Protein 2RFM (pdb70)

Sequence (367 aa):
IVEKIKDEEKSINQNLDFLRNYRDSSYNRTPLMVACMMLGMENNAIDKLVENFDDKLEDKDIEGSSTALIIWAVKNNRLGIIAEKKLLLSSSKGSNVNTKDFSGKTPLMMWSSIIFGYSEMSYFLLEHGANNNVNDRNLEEGETPLIVASKYGRSSEIVKKLLELGADISSARDLTGLLTAEASARIFGRQEEVIKIFTEVRRAEIVEKIKDEKSINQNLDFLRNNYRDSSYNRTPLMVACMLGMENAIDKLVENFDKLEDKDIEGSTALIWAVKNNRLGIAEEKLLSKGSNVNTKDFSGKTPLMWSSIIFGYSSEMSYFLLEHGANVNDRNLEGETPLIVASKYGRSEIVKKKLLELGADISARDLTGLLTAEASARIFGRQEVIKIFTEVRRA

Foldseek 3Di:
DCQCQLAPVSVVVCVVVQQCDQDPQRDHPLLVCLLVLVLRRNVVSCVRRNCQCPATNQQDGSLLSNLLNVNQSNNVVSLVSPRDQCGATPQQDGSLLSCLQVVVVVSNVVSVVSPHDQAGAGPQQDGSLLSNLLSLVLVSNLVSVVVPYDQCGAGNVRDGSLVNNVVNVNPSNVVSVVVVVVD/DCCQQQLAPVSVVVQVVCQQPDQDPQGDHPLLVCLLVLVLRRNVVSCVRRNCQCPATNQQDGSLLSNLLNLNVSNNVVSVVVPRDQAGATPQQDGSLLSCLQVVVVVSNVVSVVSPHDQEGQGNQQDGSLLSNLLSLVQVSNLVSVVVPYDQCGAGNVRDGSLVNSVVNVNVSNVVSVVVVVVD

Structure (mmCIF, N/CA/C/O backbone):
data_2RFM
#
_entry.id   2RFM
#
_cell.length_a   101.002
_cell.length_b   101.002
_cell.length_c   174.483
_cell.angle_alpha   90.000
_cell.angle_beta   90.000
_cell.angle_gamma   120.000
#
_symmetry.space_group_name_H-M   'P 64 2 2'
#
loop_
_entity.id
_entity.type
_entity.pdbx_description
1 polymer 'Putative ankyrin repeat protein TV1425'
2 non-polymer 'SULFATE ION'
3 non-polymer TRIS-HYDROXYMETHYL-METHYL-AMMONIUM
4 non-polymer 1,3-BUTANEDIOL
5 non-polymer GLYCEROL
6 non-polymer 'CHLORIDE ION'
7 water water
#
loop_
_atom_site.group_PDB
_atom_site.id
_atom_site.type_symbol
_atom_site.label_atom_id
_atom_site.label_alt_id
_atom_site.label_comp_id
_atom_site.label_asym_id
_atom_site.label_entity_id
_atom_site.label_seq_id
_atom_site.pdbx_PDB_ins_code
_atom_site.Cartn_x
_atom_site.Cartn_y
_atom_site.Cartn_z
_atom_site.occupancy
_atom_site.B_iso_or_equiv
_atom_site.auth_seq_id
_atom_site.auth_comp_id
_atom_site.auth_asym_id
_atom_site.auth_atom_id
_atom_site.pdbx_PDB_model_num
ATOM 1 N N . ILE A 1 10 ? 44.961 66.598 14.589 1.00 44.42 7 ILE A N 1
ATOM 2 C CA . ILE A 1 10 ? 43.695 65.847 14.774 1.00 43.05 7 ILE A CA 1
ATOM 3 C C . ILE A 1 10 ? 43.366 65.699 16.266 1.00 41.66 7 ILE A C 1
ATOM 4 O O . ILE A 1 10 ? 42.246 65.973 16.677 1.00 41.60 7 ILE A O 1
ATOM 9 N N . VAL A 1 11 ? 44.328 65.277 17.081 1.00 41.18 8 VAL A N 1
ATOM 10 C CA . VAL A 1 11 ? 44.034 65.004 18.495 1.00 41.78 8 VAL A CA 1
ATOM 11 C C . VAL A 1 11 ? 43.399 66.201 19.189 1.00 43.23 8 VAL A C 1
ATOM 12 O O . VAL A 1 11 ? 42.410 66.061 19.914 1.00 42.94 8 VAL A O 1
ATOM 16 N N . GLU A 1 12 ? 43.953 67.390 18.965 1.00 43.51 9 GLU A N 1
ATOM 17 C CA . GLU A 1 12 ? 43.408 68.577 19.622 1.00 45.07 9 GLU A CA 1
ATOM 18 C C . GLU A 1 12 ? 41.988 68.874 19.137 1.00 45.00 9 GLU A C 1
ATOM 19 O O . GLU A 1 12 ? 41.174 69.423 19.877 1.00 46.31 9 GLU A O 1
ATOM 25 N N . LYS A 1 13 ? 41.680 68.487 17.903 1.00 43.35 10 LYS A N 1
ATOM 26 C CA . LYS A 1 13 ? 40.362 68.759 17.354 1.00 42.67 10 LYS A CA 1
ATOM 27 C C . LYS A 1 13 ? 39.293 67.795 17.871 1.00 41.79 10 LYS A C 1
ATOM 28 O O . LYS A 1 13 ? 38.109 68.121 17.868 1.00 42.63 10 LYS A O 1
ATOM 34 N N . ILE A 1 14 ? 39.700 66.608 18.312 1.00 41.11 11 ILE A N 1
ATOM 35 C CA . ILE A 1 14 ? 38.729 65.616 18.751 1.00 41.26 11 ILE A CA 1
ATOM 36 C C . ILE A 1 14 ? 38.849 65.333 20.246 1.00 43.98 11 ILE A C 1
ATOM 37 O O . ILE A 1 14 ? 38.382 64.303 20.728 1.00 45.18 11 ILE A O 1
ATOM 42 N N . LYS A 1 15 ? 39.471 66.261 20.968 1.00 46.93 12 LYS A N 1
ATOM 43 C CA . LYS A 1 15 ? 39.753 66.105 22.400 1.00 49.53 12 LYS A CA 1
ATOM 44 C C . LYS A 1 15 ? 38.516 66.159 23.290 1.00 51.02 12 LYS A C 1
ATOM 45 O O . LYS A 1 15 ? 38.576 65.748 24.447 1.00 52.87 12 LYS A O 1
ATOM 51 N N . ASP A 1 16 ? 37.409 66.677 22.767 1.00 51.87 13 ASP A N 1
ATOM 52 C CA . ASP A 1 16 ? 36.152 66.737 23.515 1.00 52.09 13 ASP A CA 1
ATOM 53 C C . ASP A 1 16 ? 35.017 67.237 22.631 1.00 51.31 13 ASP A C 1
ATOM 54 O O . ASP A 1 16 ? 35.256 67.717 21.518 1.00 50.79 13 ASP A O 1
ATOM 59 N N A GLU A 1 17 ? 33.785 67.122 23.128 0.50 50.77 14 GLU A N 1
ATOM 60 N N B GLU A 1 17 ? 33.790 67.131 23.134 0.50 50.74 14 GLU A N 1
ATOM 61 C CA A GLU A 1 17 ? 32.605 67.560 22.380 0.50 50.13 14 GLU A CA 1
ATOM 62 C CA B GLU A 1 17 ? 32.608 67.547 22.384 0.50 50.03 14 GLU A CA 1
ATOM 63 C C A GLU A 1 17 ? 32.761 68.996 21.901 0.50 50.85 14 GLU A C 1
ATOM 64 C C B GLU A 1 17 ? 32.701 69.002 21.927 0.50 50.84 14 GLU A C 1
ATOM 65 O O A GLU A 1 17 ? 32.455 69.315 20.750 0.50 50.89 14 GLU A O 1
ATOM 66 O O B GLU A 1 17 ? 32.301 69.336 20.810 0.50 50.94 14 GLU A O 1
ATOM 77 N N . LYS A 1 18 ? 33.234 69.862 22.793 1.00 51.35 15 LYS A N 1
ATOM 78 C CA . LYS A 1 18 ? 33.448 71.259 22.455 1.00 51.54 15 LYS A CA 1
ATOM 79 C C . LYS A 1 18 ? 34.399 71.419 21.273 1.00 50.13 15 LYS A C 1
ATOM 80 O O . LYS A 1 18 ? 34.075 72.110 20.303 1.00 50.80 15 LYS A O 1
ATOM 86 N N . SER A 1 19 ? 35.566 70.779 21.352 1.00 48.73 16 SER A N 1
ATOM 87 C CA . SER A 1 19 ? 36.542 70.828 20.255 1.00 47.01 16 SER A CA 1
ATOM 88 C C . SER A 1 19 ? 35.945 70.283 18.968 1.00 44.56 16 SER A C 1
ATOM 89 O O . SER A 1 19 ? 36.105 70.874 17.903 1.00 44.03 16 SER A O 1
ATOM 92 N N . ILE A 1 20 ? 35.255 69.150 19.074 1.00 42.24 17 ILE A N 1
ATOM 93 C CA . ILE A 1 20 ? 34.595 68.568 17.910 1.00 40.55 17 ILE A CA 1
ATOM 94 C C . ILE A 1 20 ? 33.666 69.582 17.232 1.00 41.73 17 ILE A C 1
ATOM 95 O O . ILE A 1 20 ? 33.756 69.802 16.024 1.00 41.10 17 ILE A O 1
ATOM 100 N N . ASN A 1 21 ? 32.785 70.213 18.005 1.00 43.51 18 ASN A N 1
ATOM 101 C CA . ASN A 1 21 ? 31.844 71.172 17.430 1.00 46.79 18 ASN A CA 1
ATOM 102 C C . ASN A 1 21 ? 32.465 72.398 16.756 1.00 48.51 18 ASN A C 1
ATOM 103 O O . ASN A 1 21 ? 31.850 72.992 15.872 1.00 49.79 18 ASN A O 1
ATOM 108 N N . GLN A 1 22 ? 33.672 72.788 17.150 1.00 49.17 19 GLN A N 1
ATOM 109 C CA . GLN A 1 22 ? 34.294 73.932 16.489 1.00 50.78 19 GLN A CA 1
ATOM 110 C C . GLN A 1 22 ? 35.128 73.546 15.281 1.00 49.59 19 GLN A C 1
ATOM 111 O O . GLN A 1 22 ? 35.666 74.400 14.592 1.00 49.74 19 GLN A O 1
ATOM 117 N N . ASN A 1 23 ? 35.214 72.251 15.009 1.00 47.43 20 ASN A N 1
ATOM 118 C CA . ASN A 1 23 ? 36.023 71.786 13.894 1.00 45.82 20 ASN A CA 1
ATOM 119 C C . ASN A 1 23 ? 35.226 70.892 12.963 1.00 44.63 20 ASN A C 1
ATOM 120 O O . ASN A 1 23 ? 35.792 70.020 12.292 1.00 42.23 20 ASN A O 1
ATOM 125 N N . LEU A 1 24 ? 33.916 71.100 12.922 1.00 44.44 21 LEU A N 1
ATOM 126 C CA . LEU A 1 24 ? 33.026 70.201 12.185 1.00 43.85 21 LEU A CA 1
ATOM 127 C C . LEU A 1 24 ? 33.396 70.060 10.711 1.00 43.55 21 LEU A C 1
ATOM 128 O O . LEU A 1 24 ? 33.516 68.942 10.195 1.00 42.46 21 LEU A O 1
ATOM 133 N N . ASP A 1 25 ? 33.573 71.188 10.025 1.00 43.77 22 ASP A N 1
ATOM 134 C CA . ASP A 1 25 ? 33.869 71.143 8.604 1.00 44.68 22 ASP A CA 1
ATOM 135 C C . ASP A 1 25 ? 35.157 70.366 8.329 1.00 43.69 22 ASP A C 1
ATOM 136 O O . ASP A 1 25 ? 35.204 69.507 7.435 1.00 43.30 22 ASP A O 1
ATOM 141 N N . PHE A 1 26 ? 36.189 70.655 9.117 1.00 42.90 23 PHE A N 1
ATOM 142 C CA . PHE A 1 26 ? 37.492 70.020 8.945 1.00 41.05 23 PHE A CA 1
ATOM 143 C C . PHE A 1 26 ? 37.372 68.508 9.142 1.00 38.19 23 PHE A C 1
ATOM 144 O O . PHE A 1 26 ? 37.877 67.718 8.338 1.00 36.82 23 PHE A O 1
ATOM 152 N N . LEU A 1 27 ? 36.687 68.122 10.214 1.00 36.76 24 LEU A N 1
ATOM 153 C CA . LEU A 1 27 ? 36.567 66.711 10.580 1.00 34.74 24 LEU A CA 1
ATOM 154 C C . LEU A 1 27 ? 35.662 65.92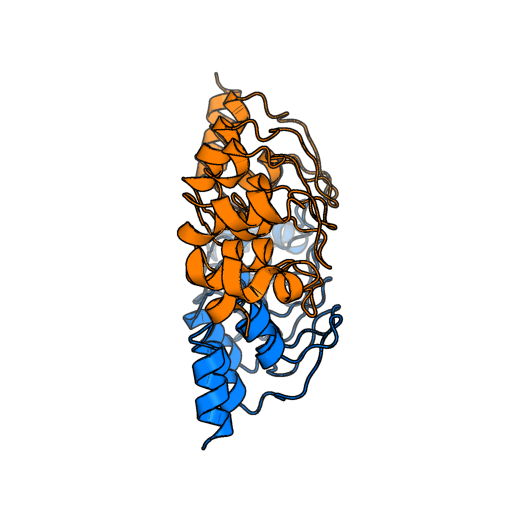1 9.638 1.00 35.06 24 LEU A C 1
ATOM 155 O O . LEU A 1 27 ? 35.836 64.714 9.474 1.00 33.98 24 LEU A O 1
ATOM 160 N N . ARG A 1 28 ? 34.719 66.609 8.994 1.00 36.19 25 ARG A N 1
ATOM 161 C CA . ARG A 1 28 ? 33.719 65.938 8.182 1.00 38.05 25 ARG A CA 1
ATOM 162 C C . ARG A 1 28 ? 34.318 65.152 7.015 1.00 36.81 25 ARG A C 1
ATOM 163 O O . ARG A 1 28 ? 33.818 64.095 6.666 1.00 38.02 25 ARG A O 1
ATOM 171 N N . ASN A 1 29 ? 35.373 65.674 6.411 1.00 36.34 26 ASN A N 1
ATOM 172 C CA . ASN A 1 29 ? 36.011 64.977 5.289 1.00 37.98 26 ASN A CA 1
ATOM 173 C C . ASN A 1 29 ? 37.493 64.693 5.519 1.00 36.31 26 ASN A C 1
ATOM 174 O O . ASN A 1 29 ? 38.238 64.502 4.547 1.00 36.27 26 ASN A O 1
ATOM 179 N N . TYR A 1 30 ? 37.926 64.681 6.781 1.00 33.18 27 TYR A N 1
ATOM 180 C CA . TYR A 1 30 ? 39.341 64.447 7.084 1.00 32.20 27 TYR A CA 1
ATOM 181 C C . TYR A 1 30 ? 39.715 63.022 6.721 1.00 29.48 27 TYR A C 1
ATOM 182 O O . TYR A 1 30 ? 39.026 62.096 7.107 1.00 27.82 27 TYR A O 1
ATOM 191 N N . ARG A 1 31 ? 40.816 62.842 5.999 1.00 29.31 28 ARG A N 1
ATOM 192 C CA . ARG A 1 31 ? 41.398 61.506 5.820 1.00 26.88 28 ARG A CA 1
ATOM 193 C C . ARG A 1 31 ? 42.911 61.642 5.939 1.00 28.07 28 ARG A C 1
ATOM 194 O O . ARG A 1 31 ? 43.498 62.598 5.417 1.00 28.92 28 ARG A O 1
ATOM 202 N N . ASP A 1 32 ? 43.548 60.705 6.626 1.00 25.45 29 ASP A N 1
ATOM 203 C CA . ASP A 1 32 ? 45.010 60.756 6.752 1.00 24.64 29 ASP A CA 1
ATOM 204 C C . ASP A 1 32 ? 45.658 59.853 5.689 1.00 23.92 29 ASP A C 1
ATOM 205 O O . ASP A 1 32 ? 44.976 59.418 4.745 1.00 23.12 29 ASP A O 1
ATOM 210 N N A SER A 1 33 ? 46.957 59.596 5.811 0.50 23.21 30 SER A N 1
ATOM 211 N N B SER A 1 33 ? 46.954 59.578 5.850 0.50 23.62 30 SER A N 1
ATOM 212 C CA A SER A 1 33 ? 47.658 58.794 4.797 0.50 23.15 30 SER A CA 1
ATOM 213 C CA B SER A 1 33 ? 47.729 58.782 4.877 0.50 23.93 30 SER A CA 1
ATOM 214 C C A SER A 1 33 ? 47.119 57.373 4.691 0.50 21.89 30 SER A C 1
ATOM 215 C C B SER A 1 33 ? 47.380 57.295 4.855 0.50 21.96 30 SER A C 1
ATOM 216 O O A SER A 1 33 ? 47.237 56.739 3.629 0.50 23.22 30 SER A O 1
ATOM 217 O O B SER A 1 33 ? 47.905 56.541 4.027 0.50 22.42 30 SER A O 1
ATOM 222 N N . TYR A 1 34 ? 46.516 56.877 5.777 1.00 20.00 31 TYR A N 1
ATOM 223 C CA . TYR A 1 34 ? 45.927 55.535 5.756 1.00 18.29 31 TYR A CA 1
ATOM 224 C C . TYR A 1 34 ? 44.451 55.576 5.310 1.00 18.00 31 TYR A C 1
ATOM 225 O O . TYR A 1 34 ? 43.747 54.552 5.408 1.00 17.43 31 TYR A O 1
ATOM 234 N N . ASN A 1 35 ? 44.000 56.736 4.819 1.00 18.85 32 ASN A N 1
ATOM 235 C CA . ASN A 1 35 ? 42.597 56.944 4.429 1.00 21.26 32 ASN A CA 1
ATOM 236 C C . ASN A 1 35 ? 41.701 56.736 5.646 1.00 20.12 32 ASN A C 1
ATOM 237 O O . ASN A 1 35 ? 40.587 56.222 5.498 1.00 20.23 32 ASN A O 1
ATOM 242 N N . ARG A 1 36 ? 42.207 57.087 6.842 1.00 18.69 33 ARG A N 1
ATOM 243 C CA . ARG A 1 36 ? 41.387 56.922 8.057 1.00 18.28 33 ARG A CA 1
ATOM 244 C C . ARG A 1 36 ? 40.543 58.143 8.317 1.00 19.26 33 ARG A C 1
ATOM 245 O O . ARG A 1 36 ? 40.994 59.273 8.119 1.00 21.99 33 ARG A O 1
ATOM 253 N N . THR A 1 37 ? 39.335 57.911 8.842 1.00 17.77 34 THR A N 1
ATOM 254 C CA . 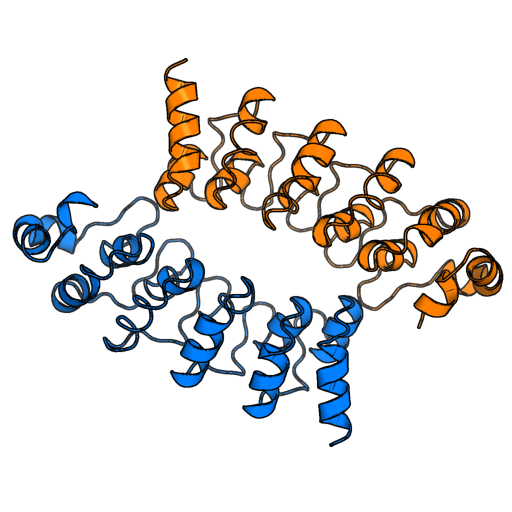THR A 1 37 ? 38.482 58.971 9.359 1.00 18.69 34 THR A CA 1
ATOM 255 C C . THR A 1 37 ? 38.915 59.383 10.791 1.00 19.17 34 THR A C 1
ATOM 256 O O . THR A 1 37 ? 39.623 58.604 11.504 1.00 18.87 34 THR A O 1
ATOM 260 N N . PRO A 1 38 ? 38.466 60.567 11.248 1.00 21.28 35 PRO A N 1
ATOM 261 C CA . PRO A 1 38 ? 38.634 60.931 12.660 1.00 20.28 35 PRO A CA 1
ATOM 262 C C . PRO A 1 38 ? 38.174 59.833 13.612 1.00 19.71 35 PRO A C 1
ATOM 263 O O . PRO A 1 38 ? 38.819 59.571 14.616 1.00 19.44 35 PRO A O 1
ATOM 267 N N . LEU A 1 39 ? 37.058 59.184 13.303 1.00 19.35 36 LEU A N 1
ATOM 268 C CA . LEU A 1 39 ? 36.581 58.112 14.160 1.00 17.88 36 LEU A CA 1
ATOM 269 C C . LEU A 1 39 ? 37.648 57.000 14.338 1.00 17.39 36 LEU A C 1
ATOM 270 O O . LEU A 1 39 ? 37.955 56.564 15.473 1.00 18.76 36 LEU A O 1
ATOM 275 N N . MET A 1 40 ? 38.250 56.570 13.233 1.00 16.48 37 MET A N 1
ATOM 276 C CA . MET A 1 40 ? 39.278 55.521 13.333 1.00 17.51 37 MET A CA 1
ATOM 277 C C . MET A 1 40 ? 40.452 55.953 14.180 1.00 17.83 37 MET A C 1
ATOM 278 O O . MET A 1 40 ? 40.993 55.172 14.939 1.00 19.05 37 MET A O 1
ATOM 283 N N . VAL A 1 41 ? 40.858 57.210 14.015 1.00 18.73 38 VAL A N 1
ATOM 284 C CA . VAL A 1 41 ? 42.000 57.731 14.808 1.00 20.05 38 VAL A CA 1
ATOM 285 C C . VAL A 1 41 ? 41.673 57.741 16.306 1.00 20.97 38 VAL A C 1
ATOM 286 O O . VAL A 1 41 ? 42.471 57.289 17.128 1.00 21.47 38 VAL A O 1
ATOM 290 N N . ALA A 1 42 ? 40.471 58.189 16.647 1.00 20.66 39 ALA A N 1
ATOM 291 C CA . ALA A 1 42 ? 40.021 58.211 18.042 1.00 19.84 39 ALA A CA 1
ATOM 292 C C . ALA A 1 42 ? 40.020 56.776 18.594 1.00 20.44 39 ALA A C 1
ATOM 293 O O . ALA A 1 42 ? 40.369 56.534 19.747 1.00 21.23 39 ALA A O 1
ATOM 295 N N . CYS A 1 43 ? 39.607 55.822 17.750 1.00 20.41 40 CYS A N 1
ATOM 296 C CA . CYS A 1 43 ? 39.548 54.428 18.195 1.00 22.99 40 CYS A CA 1
ATOM 297 C C . CYS A 1 43 ? 40.954 53.902 18.464 1.00 23.64 40 CYS A C 1
ATOM 298 O O . CYS A 1 43 ? 41.165 53.218 19.473 1.00 26.61 40 CYS A O 1
ATOM 301 N N A MET A 1 44 ? 41.890 54.161 17.571 0.70 23.74 41 MET A N 1
ATOM 302 N N B MET A 1 44 ? 41.917 54.233 17.579 0.30 22.50 41 MET A N 1
ATOM 303 C CA A MET A 1 44 ? 43.214 53.717 17.848 0.70 26.19 41 MET A CA 1
ATOM 304 C CA B MET A 1 44 ? 43.370 53.883 17.692 0.30 23.17 41 MET A CA 1
ATOM 305 C C A MET A 1 44 ? 43.710 54.283 19.174 0.70 28.17 41 MET A C 1
ATOM 306 C C B MET A 1 44 ? 44.057 54.481 18.915 0.30 25.21 41 MET A C 1
ATOM 307 O O A MET A 1 44 ? 44.279 53.526 19.990 0.70 28.74 41 MET A O 1
ATOM 308 O O B MET A 1 44 ? 45.061 53.970 19.433 0.30 24.57 41 MET A O 1
ATOM 317 N N . LEU A 1 45 ? 43.521 55.601 19.354 1.00 26.79 42 LEU A N 1
ATOM 318 C CA . LEU A 1 45 ? 44.100 56.324 20.489 1.00 28.17 42 LEU A CA 1
ATOM 319 C C . LEU A 1 45 ? 43.398 56.026 21.792 1.00 29.21 42 LEU A C 1
ATOM 320 O O . LEU A 1 45 ? 43.910 56.390 22.872 1.00 32.42 42 LEU A O 1
ATOM 325 N N . GLY A 1 46 ? 42.243 55.377 21.726 1.00 27.68 43 GLY A N 1
ATOM 326 C CA . GLY A 1 46 ? 41.467 55.054 22.919 1.00 27.93 43 GLY A CA 1
ATOM 327 C C . GLY A 1 46 ? 40.764 56.287 23.488 1.00 29.06 43 GLY A C 1
ATOM 328 O O . GLY A 1 46 ? 40.524 56.403 24.705 1.00 29.28 43 GLY A O 1
ATOM 329 N N . MET A 1 47 ? 40.394 57.207 22.604 1.00 27.24 44 MET A N 1
ATOM 330 C CA . MET A 1 47 ? 39.750 58.445 23.038 1.00 27.66 44 MET A CA 1
ATOM 331 C C . MET A 1 47 ? 38.273 58.182 23.186 1.00 27.74 44 MET A C 1
ATOM 332 O O . MET A 1 47 ? 37.445 58.539 22.346 1.00 26.61 44 MET A O 1
ATOM 337 N N . GLU A 1 48 ? 37.958 57.495 24.271 1.00 29.79 45 GLU A N 1
ATOM 338 C CA . GLU A 1 48 ? 36.636 56.978 24.486 1.00 31.43 45 GLU A CA 1
ATOM 339 C C . GLU A 1 48 ? 35.615 58.103 24.521 1.00 31.48 45 GLU A C 1
ATOM 340 O O . GLU A 1 48 ? 34.495 57.945 24.068 1.00 32.01 45 GLU A O 1
ATOM 346 N N A ASN A 1 49 ? 36.017 59.241 25.086 0.70 31.50 46 ASN A N 1
ATOM 347 N N B ASN A 1 49 ? 36.009 59.259 25.050 0.30 31.16 46 ASN A N 1
ATOM 348 C CA A ASN A 1 49 ? 35.164 60.416 25.180 0.70 31.20 46 ASN A CA 1
ATOM 349 C CA B ASN A 1 49 ? 35.089 60.387 25.172 0.30 30.56 46 ASN A CA 1
ATOM 350 C C A ASN A 1 49 ? 34.686 61.002 23.847 0.70 30.66 46 ASN A C 1
ATOM 351 C C B ASN A 1 49 ? 34.762 61.115 23.858 0.30 30.06 46 ASN A C 1
ATOM 352 O O A ASN A 1 49 ? 33.675 61.692 23.801 0.70 31.08 46 ASN A O 1
ATOM 353 O O B ASN A 1 49 ? 33.931 62.022 23.841 0.30 30.85 46 ASN A O 1
ATOM 362 N N . ALA A 1 50 ? 35.394 60.722 22.753 1.00 28.30 47 ALA A N 1
ATOM 363 C CA . ALA A 1 50 ? 35.078 61.337 21.454 1.00 26.52 47 ALA A CA 1
ATOM 364 C C . ALA A 1 50 ? 34.124 60.474 20.604 1.00 24.74 47 ALA A C 1
ATOM 365 O O . ALA A 1 50 ? 33.544 60.951 19.637 1.00 25.30 47 ALA A O 1
ATOM 367 N N . ILE A 1 51 ? 34.017 59.189 20.945 1.00 23.22 48 ILE A N 1
ATOM 368 C CA . ILE A 1 51 ? 33.383 58.220 20.035 1.00 22.46 48 ILE A CA 1
ATOM 369 C C . ILE A 1 51 ? 31.940 58.551 19.690 1.00 23.57 48 ILE A C 1
ATOM 370 O O . ILE A 1 51 ? 31.586 58.633 18.528 1.00 23.42 48 ILE A O 1
ATOM 375 N N . ASP A 1 52 ? 31.091 58.731 20.696 1.00 25.23 49 ASP A N 1
ATOM 376 C CA . ASP A 1 52 ? 29.674 58.945 20.391 1.00 26.39 49 ASP A CA 1
ATOM 377 C C . ASP A 1 52 ? 29.421 60.189 19.530 1.00 25.50 49 ASP A C 1
ATOM 378 O O . ASP A 1 52 ? 28.677 60.122 18.547 1.00 25.51 49 ASP A O 1
ATOM 383 N N . LYS A 1 53 ? 30.091 61.300 19.829 1.00 24.57 50 LYS A N 1
ATOM 384 C CA . LYS A 1 53 ? 29.869 62.522 19.053 1.00 26.36 50 LYS A CA 1
ATOM 385 C C . LYS A 1 53 ? 30.442 62.413 17.645 1.00 26.20 50 LYS A C 1
ATOM 386 O O . LYS A 1 53 ? 29.860 62.941 16.688 1.00 26.93 50 LYS A O 1
ATOM 392 N N . LEU A 1 54 ? 31.561 61.707 17.493 1.00 24.81 51 LEU A N 1
ATOM 393 C CA . LEU A 1 54 ? 32.089 61.522 16.144 1.00 23.88 51 LEU A CA 1
ATOM 394 C C . LEU A 1 54 ? 31.126 60.669 15.299 1.00 22.64 51 LEU A C 1
ATOM 395 O O . LEU A 1 54 ? 30.924 60.941 14.100 1.00 24.41 51 LEU A O 1
ATOM 400 N N . VAL A 1 55 ? 30.557 59.631 15.903 1.00 22.36 52 VAL A N 1
ATOM 401 C CA . VAL A 1 55 ? 29.586 58.795 15.185 1.00 23.04 52 VAL A CA 1
ATOM 402 C C . VAL A 1 55 ? 28.302 59.559 14.865 1.00 24.19 52 VAL A C 1
ATOM 403 O O . VAL A 1 55 ? 27.797 59.529 13.734 1.00 24.27 52 VAL A O 1
ATOM 407 N N . GLU A 1 56 ? 27.785 60.268 15.863 1.00 25.34 53 GLU A N 1
ATOM 408 C CA . GLU A 1 56 ? 26.513 60.985 15.656 1.00 26.69 53 GLU A CA 1
ATOM 409 C C . GLU A 1 56 ? 26.625 62.089 14.610 1.00 28.20 53 GLU A C 1
ATOM 410 O O . GLU A 1 56 ? 25.691 62.328 13.847 1.00 30.13 53 GLU A O 1
ATOM 416 N N . ASN A 1 57 ? 27.778 62.744 14.552 1.00 27.89 54 ASN A N 1
ATOM 417 C CA . ASN A 1 57 ? 28.013 63.792 13.586 1.00 29.74 54 ASN A CA 1
ATOM 418 C C . ASN A 1 57 ? 28.370 63.337 12.171 1.00 30.47 54 ASN A C 1
ATOM 419 O O . ASN A 1 57 ? 27.907 63.938 11.202 1.00 32.93 54 ASN A O 1
ATOM 424 N N . PHE A 1 58 ? 29.204 62.299 12.060 1.00 28.71 55 PHE A N 1
ATOM 425 C CA . PHE A 1 58 ? 29.806 61.959 10.775 1.00 28.58 55 PHE A CA 1
ATOM 426 C C . PHE A 1 58 ? 29.538 60.542 10.282 1.00 27.90 55 PHE A C 1
ATOM 427 O O . PHE A 1 58 ? 29.846 60.240 9.124 1.00 29.76 55 PHE A O 1
ATOM 435 N N A ASP A 1 59 ? 28.905 59.710 11.107 0.50 26.21 56 ASP A N 1
ATOM 436 N N B ASP A 1 59 ? 29.023 59.701 11.170 0.50 26.51 56 ASP A N 1
ATOM 437 C CA A ASP A 1 59 ? 28.613 58.311 10.757 0.50 25.62 56 ASP A CA 1
ATOM 438 C CA B ASP A 1 59 ? 28.625 58.337 10.843 0.50 26.14 56 ASP A CA 1
ATOM 439 C C A ASP A 1 59 ? 29.860 57.667 10.191 0.50 25.50 56 ASP A C 1
ATOM 440 C C B ASP A 1 59 ? 29.791 57.507 10.268 0.50 25.79 56 ASP A C 1
ATOM 441 O O A ASP A 1 59 ? 30.907 57.699 10.816 0.50 23.96 56 ASP A O 1
ATOM 442 O O B ASP A 1 59 ? 30.738 57.245 11.003 0.50 23.85 56 ASP A O 1
ATOM 451 N N . LYS A 1 60 ? 29.730 57.100 8.998 1.00 25.38 57 LYS A N 1
ATOM 452 C CA . LYS A 1 60 ? 30.841 56.358 8.358 1.00 25.65 57 LYS A CA 1
ATOM 453 C C . LYS A 1 60 ? 31.323 55.161 9.177 1.00 22.47 57 LYS A C 1
ATOM 454 O O . LYS A 1 60 ? 32.521 54.826 9.142 1.00 22.48 57 LYS A O 1
ATOM 460 N N . LEU A 1 61 ? 30.415 54.468 9.881 1.00 20.29 58 LEU A N 1
ATOM 461 C CA . LEU A 1 61 ? 30.885 53.364 10.736 1.00 19.48 58 LEU A CA 1
ATOM 462 C C . LEU A 1 61 ? 31.568 52.278 9.971 1.00 18.43 58 LEU A C 1
ATOM 463 O O . LEU A 1 61 ? 32.469 51.633 10.519 1.00 18.33 58 LEU A O 1
ATOM 468 N N . GLU A 1 62 ? 31.142 52.038 8.713 1.00 18.40 59 GLU A N 1
ATOM 469 C CA . GLU A 1 62 ? 31.758 50.929 7.973 1.00 19.53 59 GLU A CA 1
ATOM 470 C C . GLU A 1 62 ? 32.786 51.386 6.948 1.00 18.23 59 GLU A C 1
ATOM 471 O O . GLU A 1 62 ? 33.183 50.593 6.084 1.00 18.44 59 GLU A O 1
ATOM 477 N N . ASP A 1 63 ? 33.201 52.645 7.008 1.00 18.01 60 ASP A N 1
ATOM 478 C CA . ASP A 1 63 ? 34.260 53.069 6.074 1.00 18.41 60 ASP A CA 1
ATOM 479 C C . ASP A 1 63 ? 35.531 52.304 6.418 1.00 17.87 60 ASP A C 1
ATOM 480 O O . ASP A 1 63 ? 35.760 51.967 7.586 1.00 17.61 60 ASP A O 1
ATOM 485 N N . LYS A 1 64 ? 36.330 51.986 5.392 1.00 17.80 61 LYS A N 1
ATOM 486 C CA . LYS A 1 64 ? 37.539 51.181 5.631 1.00 17.08 61 LYS A CA 1
ATOM 487 C C . LYS A 1 64 ? 38.797 51.958 5.256 1.00 17.71 61 LYS A C 1
ATOM 488 O O . LYS A 1 64 ? 38.792 52.817 4.320 1.00 18.75 61 LYS A O 1
ATOM 494 N N . ASP A 1 65 ? 39.884 51.668 5.971 1.00 16.06 62 ASP A N 1
ATOM 495 C CA . ASP A 1 65 ? 41.172 52.324 5.641 1.00 16.37 62 ASP A CA 1
ATOM 496 C C . ASP A 1 65 ? 41.911 51.510 4.576 1.00 16.14 62 ASP A C 1
ATOM 497 O O . ASP A 1 65 ? 41.317 50.622 3.961 1.00 17.23 62 ASP A O 1
ATOM 502 N N . ILE A 1 66 ? 43.172 51.851 4.340 1.00 15.61 63 ILE A N 1
ATOM 503 C CA . ILE A 1 66 ? 43.907 51.208 3.247 1.00 17.60 63 ILE A CA 1
ATOM 504 C C . ILE A 1 66 ? 44.185 49.698 3.453 1.00 18.86 63 ILE A C 1
ATOM 505 O O . ILE A 1 66 ? 44.536 48.995 2.459 1.00 21.05 63 ILE A O 1
ATOM 510 N N . GLU A 1 67 ? 44.012 49.178 4.677 1.00 17.17 64 GLU A N 1
ATOM 511 C CA . GLU A 1 67 ? 44.142 47.745 4.925 1.00 18.81 64 GLU A CA 1
ATOM 512 C C . GLU A 1 67 ? 42.774 47.059 4.941 1.00 17.62 64 GLU A C 1
ATOM 513 O O . GLU A 1 67 ? 42.689 45.830 5.107 1.00 17.61 64 GLU A O 1
ATOM 519 N N . GLY A 1 68 ? 41.714 47.855 4.811 1.00 17.80 65 GLY A N 1
ATOM 520 C CA . GLY A 1 68 ? 40.353 47.336 4.826 1.00 16.49 65 GLY A CA 1
ATOM 521 C C . GLY A 1 68 ? 39.754 47.314 6.233 1.00 17.78 65 GLY A C 1
ATOM 522 O O . GLY A 1 68 ? 38.703 46.713 6.460 1.00 17.30 65 GLY A O 1
ATOM 523 N N A SER A 1 69 ? 40.403 48.008 7.171 0.80 16.65 66 SER A N 1
ATOM 524 N N B SER A 1 69 ? 40.403 47.975 7.185 0.20 17.13 66 SER A N 1
ATOM 525 C CA A SER A 1 69 ? 39.939 48.051 8.570 0.80 15.65 66 SER A CA 1
ATOM 526 C CA B SER A 1 69 ? 39.909 47.965 8.563 0.20 16.66 66 SER A CA 1
ATOM 527 C C A SER A 1 69 ? 38.924 49.149 8.844 0.80 15.40 66 SER A C 1
ATOM 528 C C B SER A 1 69 ? 38.942 49.108 8.850 0.20 16.15 66 SER A C 1
ATOM 529 O O A SER A 1 69 ? 39.153 50.328 8.546 0.80 15.28 66 SER A O 1
ATOM 530 O O B SER A 1 69 ? 39.219 50.266 8.528 0.20 16.36 66 SER A O 1
ATOM 535 N N . THR A 1 70 ? 37.814 48.779 9.472 1.00 15.02 67 THR A N 1
ATOM 536 C CA . THR A 1 70 ? 36.867 49.798 9.958 1.00 15.10 67 THR A CA 1
ATOM 537 C C . THR A 1 70 ? 37.351 50.269 11.348 1.00 14.75 67 THR A C 1
ATOM 538 O O . THR A 1 70 ? 38.305 49.749 11.920 1.00 14.90 67 THR A O 1
ATOM 542 N N . ALA A 1 7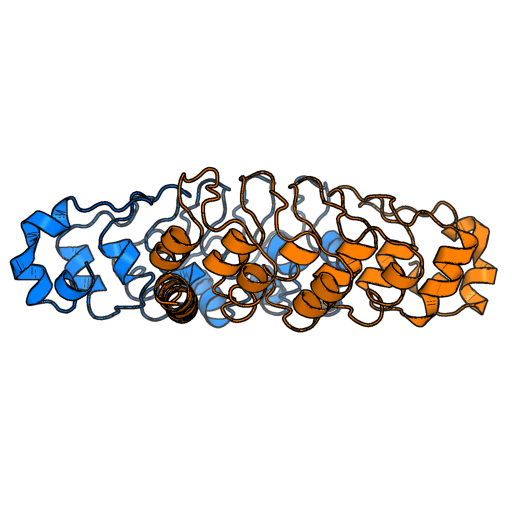1 ? 36.679 51.294 11.867 1.00 15.45 68 ALA A N 1
ATOM 543 C CA . ALA A 1 71 ? 36.944 51.785 13.233 1.00 14.19 68 ALA A CA 1
ATOM 544 C C . ALA A 1 71 ? 36.887 50.622 14.220 1.00 15.25 68 ALA A C 1
ATOM 545 O O . ALA A 1 71 ? 37.714 50.564 15.146 1.00 15.63 68 ALA A O 1
ATOM 547 N N . LEU A 1 72 ? 35.927 49.697 14.044 1.00 15.48 69 LEU A N 1
ATOM 548 C CA . LEU A 1 72 ? 35.849 48.589 14.999 1.00 14.55 69 LEU A CA 1
ATOM 549 C C . LEU A 1 72 ? 37.134 47.722 14.949 1.00 15.66 69 LEU A C 1
ATOM 550 O O . LEU A 1 72 ? 37.646 47.304 16.000 1.00 15.16 69 LEU A O 1
ATOM 555 N N A ILE A 1 73 ? 37.659 47.482 13.747 0.50 15.46 70 ILE A N 1
ATOM 556 N N B ILE A 1 73 ? 37.679 47.472 13.761 0.50 15.47 70 ILE A N 1
ATOM 557 C CA A ILE A 1 73 ? 38.931 46.772 13.627 0.50 15.72 70 ILE A CA 1
ATOM 558 C CA B ILE A 1 73 ? 38.934 46.717 13.718 0.50 15.58 70 ILE A CA 1
ATOM 559 C C A ILE A 1 73 ? 40.048 47.508 14.350 0.50 16.35 70 ILE A C 1
ATOM 560 C C B ILE A 1 73 ? 40.087 47.502 14.347 0.50 16.25 70 ILE A C 1
ATOM 561 O O A ILE A 1 73 ? 40.830 46.895 15.074 0.50 15.10 70 ILE A O 1
ATOM 562 O O B ILE A 1 73 ? 40.924 46.913 15.029 0.50 14.73 70 ILE A O 1
ATOM 571 N N . TRP A 1 74 ? 40.127 48.819 14.151 1.00 15.80 71 TRP A N 1
ATOM 572 C CA . TRP A 1 74 ? 41.130 49.638 14.883 1.00 17.62 71 TRP A CA 1
ATOM 573 C C . TRP A 1 74 ? 40.983 49.464 16.407 1.00 16.70 71 TRP A C 1
ATOM 574 O O . TRP A 1 74 ? 41.983 49.316 17.120 1.00 16.82 71 TRP A O 1
ATOM 585 N N . ALA A 1 75 ? 39.758 49.475 16.893 1.00 15.21 72 ALA A N 1
ATOM 586 C CA . ALA A 1 75 ? 39.548 49.316 18.328 1.00 14.83 72 ALA A CA 1
ATOM 587 C C . ALA A 1 75 ? 39.998 47.928 18.770 1.00 15.23 72 ALA A C 1
ATOM 588 O O . ALA A 1 75 ? 40.703 47.786 19.776 1.00 15.39 72 ALA A O 1
ATOM 590 N N . VAL A 1 76 ? 39.635 46.908 18.010 1.00 14.36 73 VAL A N 1
ATOM 591 C CA . VAL A 1 76 ? 39.898 45.540 18.445 1.00 14.80 73 VAL A CA 1
ATOM 592 C C . VAL A 1 76 ? 41.376 45.242 18.388 1.00 15.97 73 VAL A C 1
ATOM 593 O O . VAL A 1 76 ? 41.935 44.660 19.330 1.00 15.05 73 VAL A O 1
ATOM 597 N N . LYS A 1 77 ? 42.041 45.684 17.318 1.00 15.28 74 LYS A N 1
ATOM 598 C CA . LYS A 1 77 ? 43.490 45.381 17.197 1.00 15.49 74 LYS A CA 1
ATOM 599 C C . LYS A 1 77 ? 44.315 46.105 18.255 1.00 15.50 74 LYS A C 1
ATOM 600 O O . LYS A 1 77 ? 45.474 45.708 18.507 1.00 18.14 74 LYS A O 1
ATOM 606 N N . ASN A 1 78 ? 43.759 47.162 18.864 1.00 14.23 75 ASN A N 1
ATOM 607 C CA . ASN A 1 78 ? 44.413 47.858 19.958 1.00 16.48 75 ASN A CA 1
ATOM 608 C C . ASN A 1 78 ? 43.842 47.541 21.343 1.00 15.79 75 ASN A C 1
ATOM 609 O O . ASN A 1 78 ? 44.146 48.240 22.303 1.00 18.15 75 ASN A O 1
ATOM 614 N N . ASN A 1 79 ? 43.076 46.450 21.399 1.00 14.90 76 ASN A N 1
ATOM 615 C CA . ASN A 1 79 ? 42.452 45.977 22.637 1.00 14.40 76 ASN A CA 1
ATOM 616 C C . ASN A 1 79 ? 41.677 47.093 23.388 1.00 15.24 76 ASN A C 1
ATOM 617 O O . ASN A 1 79 ? 41.756 47.212 24.623 1.00 17.17 76 ASN A O 1
ATOM 622 N N . ARG A 1 80 ? 40.928 47.919 22.642 1.00 15.83 77 ARG A N 1
ATOM 623 C CA . ARG A 1 80 ? 40.219 49.038 23.284 1.00 16.13 77 ARG A CA 1
ATOM 624 C C . ARG A 1 80 ? 38.792 48.576 23.560 1.00 15.86 77 ARG A C 1
ATOM 625 O O . ARG A 1 80 ? 37.880 48.698 22.708 1.00 16.24 77 ARG A O 1
ATOM 633 N N . LEU A 1 81 ? 38.596 47.978 24.728 1.00 16.67 78 LEU A N 1
ATOM 634 C CA . LEU A 1 81 ? 37.311 47.337 25.012 1.00 17.68 78 LEU A CA 1
ATOM 635 C C . LEU A 1 81 ? 36.188 48.370 25.166 1.00 15.88 78 LEU A C 1
ATOM 636 O O . LEU A 1 81 ? 35.116 48.225 24.547 1.00 17.73 78 LEU A O 1
ATOM 641 N N . GLY A 1 82 ? 36.449 49.416 25.937 1.00 16.76 79 GLY A N 1
ATOM 642 C CA . GLY A 1 82 ? 35.477 50.514 26.107 1.00 17.55 79 GLY A CA 1
ATOM 643 C C . GLY A 1 82 ? 35.030 51.067 24.759 1.00 17.38 79 GLY A C 1
ATOM 644 O O . GLY A 1 82 ? 33.808 51.292 24.526 1.00 17.93 79 GLY A O 1
ATOM 645 N N A ILE A 1 83 ? 36.003 51.296 23.876 0.80 16.88 80 ILE A N 1
ATOM 646 N N B ILE A 1 83 ? 35.983 51.285 23.859 0.20 16.09 80 ILE A N 1
ATOM 647 C CA A ILE A 1 83 ? 35.675 51.814 22.523 0.80 17.27 80 ILE A CA 1
ATOM 648 C CA B ILE A 1 83 ? 35.642 51.829 22.541 0.20 15.10 80 ILE A CA 1
ATOM 649 C C A ILE A 1 83 ? 34.830 50.801 21.763 0.80 15.93 80 ILE A C 1
ATOM 650 C C B ILE A 1 83 ? 34.890 50.812 21.677 0.20 15.05 80 ILE A C 1
ATOM 651 O O A ILE A 1 83 ? 33.808 51.149 21.170 0.80 15.81 80 ILE A O 1
ATOM 652 O O B ILE A 1 83 ? 33.980 51.177 20.928 0.20 14.98 80 ILE A O 1
ATOM 661 N N . ALA A 1 84 ? 35.248 49.533 21.786 1.00 15.64 81 ALA A N 1
ATOM 662 C CA . ALA A 1 84 ? 34.496 48.496 21.046 1.00 15.95 81 ALA A CA 1
ATOM 663 C C . ALA A 1 84 ? 33.054 48.401 21.550 1.00 17.01 81 ALA A C 1
ATOM 664 O O . ALA A 1 84 ? 32.120 48.259 20.763 1.00 17.52 81 ALA A O 1
ATOM 666 N N . GLU A 1 85 ? 32.862 48.562 22.858 1.00 16.31 82 GLU A N 1
ATOM 667 C CA . GLU A 1 85 ? 31.510 48.522 23.433 1.00 19.45 82 GLU A CA 1
ATOM 668 C C . GLU A 1 85 ? 30.693 49.661 22.827 1.00 19.39 82 GLU A C 1
ATOM 669 O O . GLU A 1 85 ? 29.529 49.467 22.409 1.00 19.93 82 GLU A O 1
ATOM 675 N N A LYS A 1 86 ? 31.286 50.854 22.772 0.50 18.05 83 LYS A N 1
ATOM 676 N N B LYS A 1 86 ? 31.280 50.861 22.802 0.50 18.33 83 LYS A N 1
ATOM 677 C CA A LYS A 1 86 ? 30.566 52.028 22.254 0.50 17.97 83 LYS A CA 1
ATOM 678 C CA B LYS A 1 86 ? 30.570 52.028 22.259 0.50 18.45 83 LYS A CA 1
ATOM 679 C C A LYS A 1 86 ? 30.262 51.884 20.773 0.50 17.41 83 LYS A C 1
ATOM 680 C C B LYS A 1 86 ? 30.227 51.795 20.801 0.50 17.71 83 LYS A C 1
ATOM 681 O O A LYS A 1 86 ? 29.209 52.311 20.300 0.50 16.77 83 LYS A O 1
ATOM 682 O O B LYS A 1 86 ? 29.102 52.063 20.378 0.50 17.58 83 LYS A O 1
ATOM 693 N N . LEU A 1 87 ? 31.197 51.316 20.026 1.00 16.16 84 LEU A N 1
ATOM 694 C CA . LEU A 1 87 ? 30.956 51.093 18.600 1.00 16.53 84 LEU A CA 1
ATOM 695 C C . LEU A 1 87 ? 29.839 50.086 18.371 1.00 16.64 84 LEU A C 1
ATOM 696 O O . LEU A 1 87 ? 29.004 50.283 17.512 1.00 17.69 84 LEU A O 1
ATOM 701 N N A LEU A 1 88 ? 29.852 48.954 19.076 0.80 17.08 85 LEU A N 1
ATOM 702 N N B LEU A 1 88 ? 29.842 49.010 19.138 0.20 15.11 85 LEU A N 1
ATOM 703 C CA A LEU A 1 88 ? 28.787 47.970 18.847 0.80 18.45 85 LEU A CA 1
ATOM 704 C CA B LEU A 1 88 ? 28.808 48.020 18.964 0.20 14.20 85 LEU A CA 1
ATOM 705 C C A LEU A 1 88 ? 27.432 48.638 19.120 0.80 18.77 85 LEU A C 1
ATOM 706 C C B LEU A 1 88 ? 27.436 48.539 19.401 0.20 14.08 85 LEU A C 1
ATOM 707 O O A LEU A 1 88 ? 26.434 48.489 18.403 0.80 18.60 85 LEU A O 1
ATOM 708 O O B LEU A 1 88 ? 26.416 48.040 18.938 0.20 13.04 85 LEU A O 1
ATOM 717 N N A SER A 1 89 ? 27.389 49.413 20.197 0.25 17.09 86 SER A N 1
ATOM 718 N N B SER A 1 89 ? 27.402 49.547 20.270 0.25 13.69 86 SER A N 1
ATOM 719 N N C SER A 1 89 ? 27.307 49.565 20.318 0.50 17.89 86 SER A N 1
ATOM 720 C CA A SER A 1 89 ? 26.140 50.074 20.594 0.25 17.16 86 SER A CA 1
ATOM 721 C CA B SER A 1 89 ? 26.124 50.142 20.663 0.25 14.88 86 SER A CA 1
ATOM 722 C CA C SER A 1 89 ? 25.996 50.137 20.641 0.50 19.71 86 SER A CA 1
ATOM 723 C C A SER A 1 89 ? 25.629 51.040 19.535 0.25 17.89 86 SER A C 1
ATOM 724 C C B SER A 1 89 ? 25.626 51.121 19.602 0.25 16.55 86 SER A C 1
ATOM 725 C C C SER A 1 89 ? 25.587 51.164 19.588 0.50 19.61 86 SER A C 1
ATOM 726 O O A SER A 1 89 ? 24.427 51.201 19.364 0.25 18.90 86 SER A O 1
ATOM 727 O O B SER A 1 89 ? 24.428 51.354 19.481 0.25 18.11 86 SER A O 1
ATOM 728 O O C SER A 1 89 ? 24.407 51.472 19.445 0.50 21.61 86 SER A O 1
ATOM 735 N N . LYS A 1 90 ? 26.553 51.668 18.817 1.00 18.04 87 LYS A N 1
ATOM 736 C CA . LYS A 1 90 ? 26.225 52.610 17.740 1.00 18.94 87 LYS A CA 1
ATOM 737 C C . LYS A 1 90 ? 25.910 51.921 16.420 1.00 20.23 87 LYS A C 1
ATOM 738 O O . LYS A 1 90 ? 25.501 52.589 15.446 1.00 22.66 87 LYS A O 1
ATOM 744 N N . GLY A 1 91 ? 26.184 50.620 16.347 1.00 17.80 88 GLY A N 1
ATOM 745 C CA . GLY A 1 91 ? 25.784 49.851 15.155 1.00 17.13 88 GLY A CA 1
ATOM 746 C C . GLY A 1 91 ? 26.923 49.307 14.315 1.00 16.38 88 GLY A C 1
ATOM 747 O O . GLY A 1 91 ? 26.658 48.799 13.210 1.00 18.09 88 GLY A O 1
ATOM 748 N N . SER A 1 92 ? 28.166 49.347 14.819 1.00 16.83 89 SER A N 1
ATOM 749 C CA . SER A 1 92 ? 29.264 48.774 14.013 1.00 15.83 89 SER A CA 1
ATOM 750 C C . SER A 1 92 ? 28.992 47.292 13.711 1.00 16.06 89 SER A C 1
ATOM 751 O O . SER A 1 92 ? 28.476 46.561 14.547 1.00 15.34 89 SER A O 1
ATOM 754 N N . ASN A 1 93 ? 29.369 46.869 12.510 1.00 16.69 90 ASN A N 1
ATOM 755 C CA . ASN A 1 93 ? 29.227 45.486 12.094 1.00 16.92 90 ASN A CA 1
ATOM 756 C C . ASN A 1 93 ? 30.355 44.641 12.696 1.00 15.77 90 ASN A C 1
ATOM 757 O O . ASN A 1 93 ? 31.536 44.764 12.309 1.00 15.42 90 ASN A O 1
ATOM 762 N N . VAL A 1 94 ? 29.979 43.779 13.650 1.00 16.22 91 VAL A N 1
ATOM 763 C CA . VAL A 1 94 ? 30.964 42.938 14.346 1.00 15.74 91 VAL A CA 1
ATOM 764 C C . VAL A 1 94 ? 31.559 41.873 13.413 1.00 16.77 91 VAL A C 1
ATOM 765 O O . VAL A 1 94 ? 32.555 41.245 13.773 1.00 15.44 91 VAL A O 1
ATOM 769 N N . ASN A 1 95 ? 30.957 41.692 12.228 1.00 16.52 92 ASN A N 1
ATOM 770 C CA . ASN A 1 95 ? 31.430 40.662 11.253 1.00 16.50 92 ASN A CA 1
ATOM 771 C C . ASN A 1 95 ? 32.028 41.287 10.007 1.00 16.48 92 ASN A C 1
ATOM 772 O O . ASN A 1 95 ? 32.154 40.636 8.936 1.00 17.82 92 ASN A O 1
ATOM 777 N N . THR A 1 96 ? 32.446 42.547 10.155 1.00 15.88 93 THR A N 1
ATOM 778 C CA . THR A 1 96 ? 33.231 43.192 9.092 1.00 16.53 93 THR A CA 1
ATOM 779 C C . THR A 1 96 ? 34.498 42.389 8.829 1.00 16.92 93 THR A C 1
ATOM 780 O O . THR A 1 96 ? 34.999 41.618 9.701 1.00 17.84 93 THR A O 1
ATOM 784 N N . LYS A 1 97 ? 35.034 42.536 7.612 1.00 16.95 94 LYS A N 1
ATOM 785 C CA . LYS A 1 97 ? 36.308 41.899 7.292 1.00 16.55 94 LYS A CA 1
ATOM 786 C C . LYS A 1 97 ? 37.259 42.902 6.683 1.00 16.78 94 LYS A C 1
ATOM 787 O O . LYS A 1 97 ? 36.830 43.765 5.910 1.00 16.80 94 LYS A O 1
ATOM 793 N N . ASP A 1 98 ? 38.537 42.809 7.051 1.00 15.45 95 ASP A N 1
ATOM 794 C CA . ASP A 1 98 ? 39.541 43.617 6.349 1.00 15.54 95 ASP A CA 1
ATOM 795 C C . ASP A 1 98 ? 39.884 42.941 5.016 1.00 17.67 95 ASP A C 1
ATOM 796 O O . ASP A 1 98 ? 39.224 41.977 4.595 1.00 17.08 95 ASP A O 1
ATOM 801 N N . PHE A 1 99 ? 40.864 43.472 4.289 1.00 16.10 96 PHE A N 1
ATOM 802 C CA . PHE A 1 99 ? 41.005 42.969 2.919 1.00 16.71 96 PHE A CA 1
ATOM 803 C C . PHE A 1 99 ? 41.561 41.537 2.870 1.00 16.97 96 PHE A C 1
ATOM 804 O O . PHE A 1 99 ? 41.482 40.887 1.818 1.00 18.19 96 PHE A O 1
ATOM 812 N N . SER A 1 100 ? 42.143 41.077 3.989 1.00 16.62 97 SER A N 1
ATOM 813 C CA . SER A 1 100 ? 42.634 39.707 4.074 1.00 17.15 97 SER A CA 1
ATOM 814 C C . SER A 1 100 ? 41.529 38.736 4.480 1.00 16.49 97 SER A C 1
ATOM 815 O O . SER A 1 100 ? 41.755 37.518 4.549 1.00 17.78 97 SER A O 1
ATOM 818 N N . GLY A 1 101 ? 40.320 39.276 4.680 1.00 16.72 98 GLY A N 1
ATOM 819 C CA . GLY A 1 101 ? 39.193 38.446 5.084 1.00 16.71 98 GLY A CA 1
ATOM 820 C C . GLY A 1 101 ? 39.161 38.212 6.595 1.00 17.58 98 GLY A C 1
ATOM 821 O O . GLY A 1 101 ? 38.348 37.402 7.043 1.00 17.62 98 GLY A O 1
ATOM 822 N N . LYS A 1 102 ? 39.988 38.913 7.385 1.00 16.28 99 LYS A N 1
ATOM 823 C CA . LYS A 1 102 ? 39.973 38.723 8.855 1.00 16.93 99 LYS A CA 1
ATOM 824 C C . LYS A 1 102 ? 38.910 39.573 9.512 1.00 16.72 99 LYS A C 1
ATOM 825 O O . LYS A 1 102 ? 38.796 40.761 9.226 1.00 17.02 99 LYS A O 1
ATOM 831 N N . THR A 1 103 ? 38.166 38.955 10.418 1.00 14.78 100 THR A N 1
ATOM 832 C CA . THR A 1 103 ? 37.141 39.658 11.179 1.00 15.72 100 THR A CA 1
ATOM 833 C C . THR A 1 103 ? 37.693 40.145 12.520 1.00 14.49 100 THR A C 1
ATOM 834 O O . THR A 1 103 ? 38.811 39.785 12.960 1.00 15.73 100 THR A O 1
ATOM 838 N N . PRO A 1 104 ? 36.923 40.998 13.215 1.00 15.31 101 PRO A N 1
ATOM 839 C CA . PRO A 1 104 ? 37.317 41.406 14.554 1.00 15.00 101 PRO A CA 1
ATOM 840 C C . PRO A 1 104 ? 37.648 40.211 15.463 1.00 14.54 101 PRO A C 1
ATOM 841 O O . PRO A 1 104 ? 38.665 40.245 16.151 1.00 15.62 101 PRO A O 1
ATOM 845 N N . LEU A 1 105 ? 36.807 39.176 15.436 1.00 14.70 102 LEU A N 1
ATOM 846 C CA . LEU A 1 105 ? 37.066 37.981 16.293 1.00 15.38 102 LEU A CA 1
ATOM 847 C C . LEU A 1 105 ? 38.430 37.381 15.905 1.00 14.41 102 LEU A C 1
ATOM 848 O O . LEU A 1 105 ? 39.209 37.004 16.795 1.00 14.11 102 LEU A O 1
ATOM 853 N N A MET A 1 106 ? 38.709 37.279 14.601 0.50 14.88 103 MET A N 1
ATOM 854 N N B MET A 1 106 ? 38.736 37.260 14.615 0.50 14.56 103 MET A N 1
ATOM 855 C CA A MET A 1 106 ? 40.017 36.754 14.164 0.50 16.30 103 MET A CA 1
ATOM 856 C CA B MET A 1 106 ? 40.048 36.674 14.285 0.50 15.55 103 MET A CA 1
ATOM 857 C C A MET A 1 106 ? 41.162 37.502 14.809 0.50 15.55 103 MET A C 1
ATOM 858 C C B MET A 1 106 ? 41.209 37.500 14.809 0.50 15.09 103 MET A C 1
ATOM 859 O O A MET A 1 106 ? 42.095 36.893 15.381 0.50 15.65 103 MET A O 1
ATOM 860 O O B MET A 1 106 ? 42.203 36.936 15.317 0.50 14.93 103 MET A O 1
ATOM 869 N N . TRP A 1 107 ? 41.098 38.825 14.721 1.00 14.55 104 TRP A N 1
ATOM 870 C CA . TRP A 1 107 ? 42.157 39.661 15.261 1.00 15.43 104 TRP A CA 1
ATOM 871 C C . TRP A 1 107 ? 42.308 39.507 16.770 1.00 15.36 104 TRP A C 1
ATOM 872 O O . TRP A 1 107 ? 43.434 39.436 17.282 1.00 15.36 104 TRP A O 1
ATOM 883 N N A SER A 1 108 ? 41.180 39.417 17.458 0.50 14.80 105 SER A N 1
ATOM 884 N N B SER A 1 108 ? 41.196 39.438 17.503 0.50 14.45 105 SER A N 1
ATOM 885 C CA A SER A 1 108 ? 41.221 39.265 18.888 0.50 14.67 105 SER A CA 1
ATOM 886 C CA B SER A 1 108 ? 41.307 39.270 18.953 0.50 13.96 105 SER A CA 1
ATOM 887 C C A SER A 1 108 ? 41.847 37.930 19.310 0.50 14.70 105 SER A C 1
ATOM 888 C C B SER A 1 108 ? 41.939 37.918 19.300 0.50 14.16 105 SER A C 1
ATOM 889 O O A SER A 1 108 ? 42.520 37.849 20.327 0.50 15.21 105 SER A O 1
ATOM 890 O O B SER A 1 108 ? 42.714 37.805 20.249 0.50 14.18 105 SER A O 1
ATOM 895 N N . ILE A 1 109 ? 41.662 36.902 18.480 1.00 14.21 106 ILE A N 1
ATOM 896 C CA . ILE A 1 109 ? 42.251 35.592 18.701 1.00 15.58 106 ILE A CA 1
ATOM 897 C C . ILE A 1 109 ? 43.783 35.647 18.405 1.00 14.47 106 ILE A C 1
ATOM 898 O O . ILE A 1 109 ? 44.626 35.234 19.222 1.00 15.68 106 ILE A O 1
ATOM 903 N N . ILE A 1 110 ? 44.123 36.187 17.240 1.00 15.26 107 ILE A N 1
ATOM 904 C CA . ILE A 1 110 ? 45.536 36.340 16.864 1.00 14.81 107 ILE A CA 1
ATOM 905 C C . ILE A 1 110 ? 46.359 37.021 17.958 1.00 14.78 107 ILE A C 1
ATOM 906 O O . ILE A 1 110 ? 47.455 36.559 18.289 1.00 15.77 107 ILE A O 1
ATOM 911 N N . PHE A 1 111 ? 45.863 38.130 18.493 1.00 14.87 108 PHE A N 1
ATOM 912 C CA . PHE A 1 111 ? 46.616 38.875 19.514 1.00 15.59 108 PHE A CA 1
ATOM 913 C C . PHE A 1 111 ? 46.418 38.372 20.958 1.00 16.36 108 PHE A C 1
ATOM 914 O O . PHE A 1 111 ? 47.134 38.841 21.883 1.00 17.55 108 PHE A O 1
ATOM 922 N N . GLY A 1 112 ? 45.494 37.434 21.152 1.00 15.24 109 GLY A N 1
ATOM 923 C CA . GLY A 1 112 ? 45.280 36.845 22.475 1.00 16.50 109 GLY A CA 1
ATOM 924 C C . GLY A 1 112 ? 44.550 37.758 23.443 1.00 16.02 109 GLY A C 1
ATOM 925 O O . GLY A 1 112 ? 44.771 37.667 24.688 1.00 17.53 109 GLY A O 1
ATOM 926 N N . TYR A 1 113 ? 43.688 38.624 22.886 1.00 15.19 110 TYR A N 1
ATOM 927 C CA . TYR A 1 113 ? 42.939 39.542 23.750 1.00 13.79 110 TYR A CA 1
ATOM 928 C C . TYR A 1 113 ? 41.683 38.820 24.232 1.00 15.07 110 TYR A C 1
ATOM 929 O O . TYR A 1 113 ? 40.607 38.943 23.625 1.00 15.57 110 TYR A O 1
ATOM 938 N N . SER A 1 114 ? 41.821 38.068 25.337 1.00 14.80 111 SER A N 1
ATOM 939 C CA . SER A 1 114 ? 40.716 37.190 25.764 1.00 15.15 111 SER A CA 1
ATOM 940 C C . SER A 1 114 ? 39.412 37.913 26.058 1.00 14.39 111 SER A C 1
ATOM 941 O O . SER A 1 114 ? 38.350 37.503 25.577 1.00 15.01 111 SER A O 1
ATOM 944 N N . GLU A 1 115 ? 39.492 38.955 26.879 1.00 14.67 112 GLU A N 1
ATOM 945 C CA . GLU A 1 115 ? 38.246 39.640 27.231 1.00 14.12 112 GLU A CA 1
ATOM 946 C C . GLU A 1 115 ? 37.545 40.178 25.972 1.00 15.02 112 GLU A C 1
ATOM 947 O O . GLU A 1 115 ? 36.325 40.085 25.831 1.00 15.63 112 GLU A O 1
ATOM 953 N N . MET A 1 116 ? 38.328 40.756 25.074 1.00 14.32 113 MET A N 1
ATOM 954 C CA . MET A 1 116 ? 37.782 41.259 23.824 1.00 14.17 113 MET A CA 1
ATOM 955 C C . MET A 1 116 ? 37.129 40.125 23.044 1.00 13.98 113 MET A C 1
ATOM 956 O O . MET A 1 116 ? 36.040 40.304 22.469 1.00 15.29 113 MET A O 1
ATOM 961 N N . SER A 1 117 ? 37.784 38.950 22.975 1.00 13.99 114 SER A N 1
ATOM 962 C CA . SER A 1 117 ? 37.165 37.830 22.256 1.00 14.39 114 SER A CA 1
ATOM 963 C C . SER A 1 117 ? 35.804 37.445 22.837 1.00 13.07 114 SER A C 1
ATOM 964 O O . SER A 1 117 ? 34.836 37.233 22.063 1.00 14.26 114 SER A O 1
ATOM 967 N N . TYR A 1 118 ? 35.718 37.347 24.158 1.00 14.50 115 TYR A N 1
ATOM 968 C CA . TYR A 1 118 ? 34.426 36.968 24.721 1.00 14.08 115 TYR A CA 1
ATOM 969 C C . TYR A 1 118 ? 33.382 38.044 24.457 1.00 14.55 115 TYR A C 1
ATOM 970 O O . TYR A 1 118 ? 32.209 37.704 24.190 1.00 14.79 115 TYR A O 1
ATOM 979 N N . PHE A 1 119 ? 33.798 39.323 24.541 1.00 13.87 116 PHE A N 1
ATOM 980 C CA . PHE A 1 119 ? 32.850 40.403 24.266 1.00 15.48 116 PHE A CA 1
ATOM 981 C C . PHE A 1 119 ? 32.340 40.312 22.824 1.00 14.85 116 PHE A C 1
ATOM 982 O O . PHE A 1 119 ? 31.127 40.447 22.558 1.00 14.99 116 PHE A O 1
ATOM 990 N N . LEU A 1 120 ? 33.251 40.110 21.879 1.00 13.33 117 LEU A N 1
ATOM 991 C CA . LEU A 1 120 ? 32.816 40.012 20.469 1.00 14.67 117 LEU A CA 1
ATOM 992 C C . LEU A 1 120 ? 31.873 38.843 20.247 1.00 15.97 117 LEU A C 1
ATOM 993 O O . LEU A 1 120 ? 30.824 38.982 19.568 1.00 14.97 117 LEU A O 1
ATOM 998 N N . LEU A 1 121 ? 32.205 37.683 20.838 1.00 13.95 118 LEU A N 1
ATOM 999 C CA . LEU A 1 121 ? 31.295 36.543 20.677 1.00 14.80 118 LEU A CA 1
ATOM 1000 C C . LEU A 1 121 ? 29.909 36.832 21.281 1.00 15.55 118 LEU A C 1
ATOM 1001 O O . LEU A 1 121 ? 28.883 36.447 20.691 1.00 16.76 118 LEU A O 1
ATOM 1006 N N . GLU A 1 122 ? 29.847 37.500 22.434 1.00 14.82 119 GLU A N 1
ATOM 1007 C CA . GLU A 1 122 ? 28.565 37.770 23.098 1.00 16.03 119 GLU A CA 1
ATOM 1008 C C . GLU A 1 122 ? 27.776 38.823 22.308 1.00 14.62 119 GLU A C 1
ATOM 1009 O O . GLU A 1 122 ? 26.576 38.974 22.536 1.00 17.26 119 GLU A O 1
ATOM 1015 N N . HIS A 1 123 ? 28.472 39.549 21.428 1.00 14.79 120 HIS A N 1
ATOM 1016 C CA . HIS A 1 123 ? 27.843 40.560 20.551 1.00 15.60 120 HIS A CA 1
ATOM 1017 C C . HIS A 1 123 ? 27.759 40.171 19.078 1.00 16.52 120 HIS A C 1
ATOM 1018 O O . HIS A 1 123 ? 27.662 41.043 18.198 1.00 17.78 120 HIS A O 1
ATOM 1025 N N . GLY A 1 124 ? 27.717 38.877 18.826 1.00 15.17 121 GLY A N 1
ATOM 1026 C CA . GLY A 1 124 ? 27.290 38.405 17.522 1.00 16.35 121 GLY A CA 1
ATOM 1027 C C . GLY A 1 124 ? 28.388 38.045 16.552 1.00 14.61 121 GLY A C 1
ATOM 1028 O O . GLY A 1 124 ? 28.093 37.782 15.376 1.00 15.91 121 GLY A O 1
ATOM 1029 N N . ALA A 1 125 ? 29.643 37.999 17.023 1.00 15.26 122 ALA A N 1
ATOM 1030 C CA . ALA A 1 125 ? 30.735 37.561 16.135 1.00 14.35 122 ALA A CA 1
ATOM 1031 C C . ALA A 1 125 ? 30.461 36.160 15.618 1.00 16.15 122 ALA A C 1
ATOM 1032 O O . ALA A 1 125 ? 30.161 35.241 16.405 1.00 17.30 122 ALA A O 1
ATOM 1034 N N A ASN A 1 126 ? 30.568 35.997 14.301 0.33 16.60 123 ASN A N 1
ATOM 1035 N N B ASN A 1 126 ? 30.560 35.983 14.297 0.33 16.53 123 ASN A N 1
ATOM 1036 N N C ASN A 1 126 ? 30.545 35.978 14.303 0.33 16.45 123 ASN A N 1
ATOM 1037 C CA A ASN A 1 126 ? 30.274 34.726 13.664 0.33 17.44 123 ASN A CA 1
ATOM 1038 C CA B ASN A 1 126 ? 30.225 34.714 13.634 0.33 17.29 123 ASN A CA 1
ATOM 1039 C CA C ASN A 1 126 ? 30.144 34.710 13.707 0.33 16.97 123 ASN A CA 1
ATOM 1040 C C A ASN A 1 126 ? 31.325 33.693 14.053 0.33 16.84 123 ASN A C 1
ATOM 1041 C C B ASN A 1 126 ? 31.289 33.656 13.935 0.33 16.84 123 ASN A C 1
ATOM 1042 C C C ASN A 1 126 ? 31.237 33.647 13.884 0.33 16.79 123 ASN A C 1
ATOM 1043 O O A ASN A 1 126 ? 32.522 33.939 13.944 0.33 16.72 123 ASN A O 1
ATOM 1044 O O B ASN A 1 126 ? 32.459 33.848 13.632 0.33 17.13 123 ASN A O 1
ATOM 1045 O O C ASN A 1 126 ? 32.364 33.826 13.437 0.33 17.11 123 ASN A O 1
ATOM 1058 N N . VAL A 1 127 ? 30.885 32.538 14.531 1.00 17.69 124 VAL A N 1
ATOM 1059 C CA . VAL A 1 127 ? 31.882 31.523 14.904 1.00 17.58 124 VAL A CA 1
ATOM 1060 C C . VAL A 1 127 ? 32.449 30.734 13.755 1.00 19.29 124 VAL A C 1
ATOM 1061 O O . VAL A 1 127 ? 33.474 30.042 13.934 1.00 21.02 124 VAL A O 1
ATOM 1065 N N . ASN A 1 128 ? 31.771 30.805 12.606 1.00 18.83 125 ASN A N 1
ATOM 1066 C CA . ASN A 1 128 ? 32.190 29.998 11.445 1.00 22.76 125 ASN A CA 1
ATOM 1067 C C . ASN A 1 128 ? 32.716 30.809 10.265 1.00 24.46 125 ASN A C 1
ATOM 1068 O O . ASN A 1 128 ? 32.900 30.247 9.180 1.00 28.60 125 ASN A O 1
ATOM 1073 N N . ASP A 1 129 ? 32.958 32.108 10.424 1.00 21.69 126 ASP A N 1
ATOM 1074 C CA . ASP A 1 129 ? 33.358 32.917 9.263 1.00 22.93 126 ASP A CA 1
ATOM 1075 C C . ASP A 1 129 ? 34.715 32.391 8.790 1.00 23.82 126 ASP A C 1
ATOM 1076 O O . ASP A 1 129 ? 35.405 31.694 9.538 1.00 28.77 126 ASP A O 1
ATOM 1081 N N . ARG A 1 130 ? 35.080 32.653 7.550 1.00 20.01 127 ARG A N 1
ATOM 1082 C CA . ARG A 1 130 ? 36.406 32.255 7.092 1.00 19.97 127 ARG A CA 1
ATOM 1083 C C . ARG A 1 130 ? 37.164 33.437 6.552 1.00 20.25 127 ARG A C 1
ATOM 1084 O O . ARG A 1 130 ? 36.558 34.330 5.932 1.00 20.78 127 ARG A O 1
ATOM 1092 N N . ASN A 1 131 ? 38.490 33.399 6.695 1.00 17.00 128 ASN A N 1
ATOM 1093 C CA . ASN A 1 131 ? 39.328 34.418 6.020 1.00 16.91 128 ASN A CA 1
ATOM 1094 C C . ASN A 1 131 ? 39.686 33.934 4.610 1.00 17.95 128 ASN A C 1
ATOM 1095 O O . ASN A 1 131 ? 39.141 32.931 4.117 1.00 19.22 128 ASN A O 1
ATOM 1100 N N . LEU A 1 132 ? 40.540 34.677 3.901 1.00 16.93 129 LEU A N 1
ATOM 1101 C CA . LEU A 1 132 ? 40.791 34.301 2.525 1.00 18.84 129 LEU A CA 1
ATOM 1102 C C . LEU A 1 132 ? 41.451 32.941 2.379 1.00 19.66 129 LEU A C 1
ATOM 1103 O O . LEU A 1 132 ? 41.268 32.283 1.337 1.00 22.46 129 LEU A O 1
ATOM 1108 N N A GLU A 1 133 ? 42.216 32.509 3.373 0.50 19.51 130 GLU A N 1
ATOM 1109 N N B GLU A 1 133 ? 42.218 32.562 3.406 0.50 18.50 130 GLU A N 1
ATOM 1110 C CA A GLU A 1 133 ? 42.874 31.210 3.255 0.50 21.07 130 GLU A CA 1
ATOM 1111 C CA B GLU A 1 133 ? 42.965 31.301 3.459 0.50 19.38 130 GLU A CA 1
ATOM 1112 C C A GLU A 1 133 ? 42.065 30.094 3.882 0.50 20.41 130 GLU A C 1
ATOM 1113 C C B GLU A 1 133 ? 42.077 30.116 3.871 0.50 19.41 130 GLU A C 1
ATOM 1114 O O A GLU A 1 133 ? 42.574 28.988 4.113 0.50 21.83 130 GLU A O 1
ATOM 1115 O O B GLU A 1 133 ? 42.555 28.969 3.930 0.50 21.02 130 GLU A O 1
ATOM 1126 N N . GLY A 1 134 ? 40.795 30.383 4.115 1.00 18.88 131 GLY A N 1
ATOM 1127 C CA . GLY A 1 134 ? 39.834 29.331 4.482 1.00 19.25 131 GLY A CA 1
ATOM 1128 C C . GLY A 1 134 ? 39.901 28.956 5.937 1.00 20.31 131 GLY A C 1
ATOM 1129 O O . GLY A 1 134 ? 39.279 27.955 6.354 1.00 19.16 131 GLY A O 1
ATOM 1130 N N . GLU A 1 135 ? 40.613 29.755 6.746 1.00 17.97 132 GLU A N 1
ATOM 1131 C CA . GLU A 1 135 ? 40.671 29.438 8.177 1.00 17.44 132 GLU A CA 1
ATOM 1132 C C . GLU A 1 135 ? 39.435 29.970 8.868 1.00 17.06 132 GLU A C 1
ATOM 1133 O O . GLU A 1 135 ? 38.980 31.064 8.582 1.00 18.26 132 GLU A O 1
ATOM 1139 N N . THR A 1 136 ? 38.885 29.160 9.758 1.00 16.84 133 THR A N 1
ATOM 1140 C CA . THR A 1 136 ? 37.751 29.595 10.595 1.00 15.82 133 THR A CA 1
ATOM 1141 C C . THR A 1 136 ? 38.321 30.095 11.945 1.00 16.82 133 THR A C 1
ATOM 1142 O O . THR A 1 136 ? 39.488 29.852 12.263 1.00 17.29 133 THR A O 1
ATOM 1146 N N . PRO A 1 137 ? 37.484 30.763 12.764 1.00 17.34 134 PRO A N 1
ATOM 1147 C CA . PRO A 1 137 ? 37.946 31.117 14.112 1.00 16.52 134 PRO A CA 1
ATOM 1148 C C . PRO A 1 137 ? 38.483 29.921 14.890 1.00 16.11 134 PRO A C 1
ATOM 1149 O O . PRO A 1 137 ? 39.473 30.076 15.604 1.00 16.60 134 PRO A O 1
ATOM 1153 N N . LEU A 1 138 ? 37.843 28.754 14.779 1.00 15.65 135 LEU A N 1
ATOM 1154 C CA . LEU A 1 138 ? 38.343 27.575 15.498 1.00 16.66 135 LEU A CA 1
ATOM 1155 C C . LEU A 1 138 ? 39.775 27.210 15.041 1.00 16.33 135 LEU A C 1
ATOM 1156 O O . LEU A 1 138 ? 40.655 26.861 15.868 1.00 17.02 135 LEU A O 1
ATOM 1161 N N . ILE A 1 139 ? 40.003 27.264 13.719 1.00 14.77 136 ILE A N 1
ATOM 1162 C CA . ILE A 1 139 ? 41.326 26.934 13.174 1.00 15.62 136 ILE A CA 1
ATOM 1163 C C . ILE A 1 139 ? 42.338 27.958 13.685 1.00 16.81 136 ILE A C 1
ATOM 1164 O O . ILE A 1 139 ? 43.430 27.557 14.132 1.00 16.88 136 ILE A O 1
ATOM 1169 N N . VAL A 1 140 ? 41.995 29.244 13.613 1.00 17.03 137 VAL A N 1
ATOM 1170 C CA . VAL A 1 140 ? 42.941 30.304 14.026 1.00 16.41 137 VAL A CA 1
ATOM 1171 C C . VAL A 1 140 ? 43.252 30.165 15.517 1.00 16.25 137 VAL A C 1
ATOM 1172 O O . VAL A 1 140 ? 44.422 30.208 15.947 1.00 16.27 137 VAL A O 1
ATOM 1176 N N . ALA A 1 141 ? 42.221 29.944 16.332 1.00 15.27 138 ALA A N 1
ATOM 1177 C CA . ALA A 1 141 ? 42.472 29.785 17.773 1.00 15.05 138 ALA A CA 1
ATOM 1178 C C . ALA A 1 141 ? 43.328 28.545 18.069 1.00 16.65 138 ALA A C 1
ATOM 1179 O O . ALA A 1 141 ? 44.148 28.549 18.983 1.00 16.46 138 ALA A O 1
ATOM 1181 N N . SER A 1 142 ? 43.137 27.493 17.297 1.00 17.01 139 SER A N 1
ATOM 1182 C CA . SER A 1 142 ? 43.915 26.285 17.478 1.00 17.79 139 SER A CA 1
ATOM 1183 C C . SER A 1 142 ? 45.385 26.528 17.127 1.00 19.15 139 SER A C 1
ATOM 1184 O O . SER A 1 142 ? 46.276 26.158 17.894 1.00 19.56 139 SER A O 1
ATOM 1187 N N . LYS A 1 143 ? 45.651 27.194 16.016 1.00 18.37 140 LYS A N 1
ATOM 1188 C CA . LYS A 1 143 ? 47.036 27.439 15.589 1.00 17.94 140 LYS A CA 1
ATOM 1189 C C . LYS A 1 143 ? 47.752 28.355 16.571 1.00 18.86 140 LYS A C 1
ATOM 1190 O O . LYS A 1 143 ? 48.943 28.173 16.856 1.00 19.03 140 LYS A O 1
ATOM 1196 N N . TYR A 1 144 ? 47.027 29.347 17.077 1.00 18.15 141 TYR A N 1
ATOM 1197 C CA . TYR A 1 144 ? 47.621 30.282 18.059 1.00 18.51 141 TYR A CA 1
ATOM 1198 C C . TYR A 1 144 ? 47.623 29.782 19.511 1.00 19.83 141 TYR A C 1
ATOM 1199 O O . TYR A 1 144 ? 48.167 30.466 20.392 1.00 21.74 141 TYR A O 1
ATOM 1208 N N . GLY A 1 145 ? 47.069 28.599 19.754 1.00 17.93 142 GLY A N 1
ATOM 1209 C CA . GLY A 1 145 ? 47.125 27.986 21.081 1.00 18.63 142 GLY A CA 1
ATOM 1210 C C . GLY A 1 145 ? 46.199 28.692 22.085 1.00 19.28 142 GLY A C 1
ATOM 1211 O O . GLY A 1 145 ? 46.441 28.650 23.308 1.00 21.02 142 GLY A O 1
ATOM 1212 N N . ARG A 1 146 ? 45.127 29.313 21.585 1.00 17.66 143 ARG A N 1
ATOM 1213 C CA . ARG A 1 146 ? 44.142 29.974 22.486 1.00 17.23 143 ARG A CA 1
ATOM 1214 C C . ARG A 1 146 ? 43.126 28.945 23.003 1.00 16.89 143 ARG A C 1
ATOM 1215 O O . ARG A 1 146 ? 41.984 28.851 22.530 1.00 17.33 143 ARG A O 1
ATOM 1223 N N A SER A 1 147 ? 43.539 28.154 23.979 0.50 17.42 144 SER A N 1
ATOM 1224 N N B SER A 1 147 ? 43.579 28.163 23.966 0.50 18.86 144 SER A N 1
ATOM 1225 C CA A SER A 1 147 ? 42.771 26.977 24.391 0.50 17.30 144 SER A CA 1
ATOM 1226 C CA B SER A 1 147 ? 42.849 27.016 24.467 0.50 19.90 144 SER A CA 1
ATOM 1227 C C A SER A 1 147 ? 41.409 27.295 25.007 0.50 17.17 144 SER A C 1
ATOM 1228 C C B SER A 1 147 ? 41.437 27.381 24.914 0.50 18.57 144 SER A C 1
ATOM 1229 O O A SER A 1 147 ? 40.449 26.540 24.812 0.50 17.05 144 SER A O 1
ATOM 1230 O O B SER A 1 147 ? 4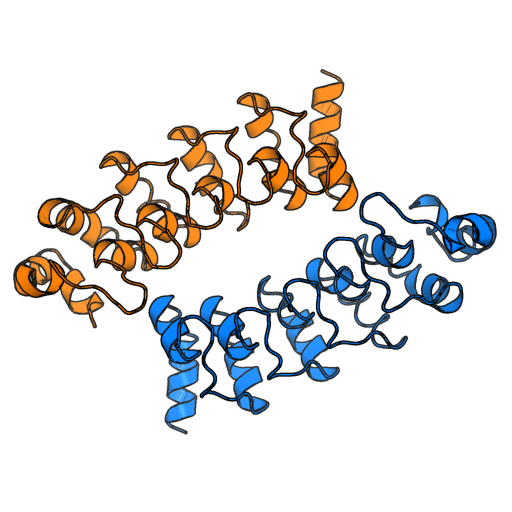0.470 26.769 24.482 0.50 18.19 144 SER A O 1
ATOM 1235 N N . GLU A 1 148 ? 41.301 28.379 25.782 1.00 18.00 145 GLU A N 1
ATOM 1236 C CA . GLU A 1 148 ? 39.966 28.716 26.280 1.00 17.10 145 GLU A CA 1
ATOM 1237 C C . GLU A 1 148 ? 39.039 29.202 25.172 1.00 17.43 145 GLU A C 1
ATOM 1238 O O . GLU A 1 148 ? 37.818 28.992 25.230 1.00 17.66 145 GLU A O 1
ATOM 1244 N N . ILE A 1 149 ? 39.589 29.893 24.165 1.00 16.01 146 ILE A N 1
ATOM 1245 C CA . ILE A 1 149 ? 38.764 30.345 23.037 1.00 16.51 146 ILE A CA 1
ATOM 1246 C C . ILE A 1 149 ? 38.321 29.120 22.206 1.00 15.84 146 ILE A C 1
ATOM 1247 O O . ILE A 1 149 ? 37.135 29.053 21.775 1.00 16.02 146 ILE A O 1
ATOM 1252 N N . VAL A 1 150 ? 39.235 28.154 22.010 1.00 16.23 147 VAL A N 1
ATOM 1253 C CA . VAL A 1 150 ? 38.826 26.895 21.349 1.00 16.95 147 VAL A CA 1
ATOM 1254 C C . VAL A 1 150 ? 37.640 26.251 22.082 1.00 17.60 147 VAL A C 1
ATOM 1255 O O . VAL A 1 150 ? 36.610 25.901 21.453 1.00 17.91 147 VAL A O 1
ATOM 1259 N N . LYS A 1 151 ? 37.774 26.134 23.412 1.00 16.57 148 LYS A N 1
ATOM 1260 C CA . LYS A 1 151 ? 36.698 25.568 24.214 1.00 17.38 148 LYS A CA 1
ATOM 1261 C C . LYS A 1 151 ? 35.367 26.323 23.992 1.00 17.63 148 LYS A C 1
ATOM 1262 O O . LYS A 1 151 ? 34.322 25.709 23.760 1.00 17.65 148 LYS A O 1
ATOM 1268 N N . LYS A 1 152 ? 35.423 27.652 24.060 1.00 16.27 149 LYS A N 1
ATOM 1269 C CA . LYS A 1 152 ? 34.234 28.475 23.904 1.00 15.93 149 LYS A CA 1
ATOM 1270 C C . LYS A 1 152 ? 33.630 28.292 22.508 1.00 15.42 149 LYS A C 1
ATOM 1271 O O . LYS A 1 152 ? 32.390 28.108 22.383 1.00 17.11 149 LYS A O 1
ATOM 1277 N N . LEU A 1 153 ? 34.465 28.345 21.466 1.00 15.63 150 LEU A N 1
ATOM 1278 C CA . LEU A 1 153 ? 33.950 28.186 20.091 1.00 15.21 150 LEU A CA 1
ATOM 1279 C C . LEU A 1 153 ? 33.261 26.826 19.917 1.00 17.40 150 LEU A C 1
ATOM 1280 O O . LEU A 1 153 ? 32.206 26.741 19.256 1.00 17.20 150 LEU A O 1
ATOM 1285 N N . LEU A 1 154 ? 33.850 25.766 20.471 1.00 16.21 151 LEU A N 1
ATOM 1286 C CA . LEU A 1 154 ? 33.183 24.448 20.390 1.00 18.49 151 LEU A CA 1
ATOM 1287 C C . LEU A 1 154 ? 31.831 24.470 21.102 1.00 19.62 151 LEU A C 1
ATOM 1288 O O . LEU A 1 154 ? 30.849 23.948 20.587 1.00 21.04 151 LEU A O 1
ATOM 1293 N N . GLU A 1 155 ? 31.788 25.104 22.270 1.00 18.41 152 GLU A N 1
ATOM 1294 C CA . GLU A 1 155 ? 30.539 25.237 23.039 1.00 19.98 152 GLU A CA 1
ATOM 1295 C C . GLU A 1 155 ? 29.481 25.992 22.234 1.00 19.20 152 GLU A C 1
ATOM 1296 O O . GLU A 1 155 ? 28.281 25.701 22.369 1.00 21.18 152 GLU A O 1
ATOM 1302 N N . LEU A 1 156 ? 29.923 26.938 21.418 1.00 18.05 153 LEU A N 1
ATOM 1303 C CA . LEU A 1 156 ? 29.021 27.753 20.606 1.00 17.76 153 LEU A CA 1
ATOM 1304 C C . LEU A 1 156 ? 28.716 27.112 19.256 1.00 21.45 153 LEU A C 1
ATOM 1305 O O . LEU A 1 156 ? 28.132 27.765 18.368 1.00 22.26 153 LEU A O 1
ATOM 1310 N N . GLY A 1 157 ? 29.149 25.865 19.074 1.00 20.43 154 GLY A N 1
ATOM 1311 C CA . GLY A 1 157 ? 28.745 25.108 17.866 1.00 21.89 154 GLY A CA 1
ATOM 1312 C C . GLY A 1 157 ? 29.611 25.277 16.641 1.00 22.62 154 GLY A C 1
ATOM 1313 O O . GLY A 1 157 ? 29.185 24.966 15.518 1.00 23.71 154 GLY A O 1
ATOM 1314 N N . ALA A 1 158 ? 30.837 25.753 16.814 1.00 20.34 155 ALA A N 1
ATOM 1315 C CA . ALA A 1 158 ? 31.784 25.802 15.710 1.00 20.65 155 ALA A CA 1
ATOM 1316 C C . ALA A 1 158 ? 31.955 24.438 15.047 1.00 21.79 155 ALA A C 1
ATOM 1317 O O . ALA A 1 158 ? 31.920 23.385 15.707 1.00 21.76 155 ALA A O 1
ATOM 1319 N N . ASP A 1 159 ? 32.143 24.454 13.721 1.00 24.57 156 ASP A N 1
ATOM 1320 C CA . ASP A 1 159 ? 32.281 23.206 12.967 1.00 26.97 156 ASP A CA 1
ATOM 1321 C C . ASP A 1 159 ? 33.665 22.628 13.095 1.00 26.66 156 ASP A C 1
ATOM 1322 O O . ASP A 1 159 ? 34.643 23.188 12.535 1.00 26.81 156 ASP A O 1
ATOM 1327 N N . ILE A 1 160 ? 33.775 21.490 13.765 1.00 25.36 157 ILE A N 1
ATOM 1328 C CA . ILE A 1 160 ? 35.097 20.904 13.982 1.00 25.77 157 ILE A CA 1
ATOM 1329 C C . ILE A 1 160 ? 35.719 20.345 12.691 1.00 25.86 157 ILE A C 1
ATOM 1330 O O . ILE A 1 160 ? 36.918 20.155 12.626 1.00 27.38 157 ILE A O 1
ATOM 1335 N N A SER A 1 161 ? 34.879 20.130 11.681 0.50 24.63 158 SER A N 1
ATOM 1336 N N B SER A 1 161 ? 34.907 20.094 11.674 0.50 25.78 158 SER A N 1
ATOM 1337 C CA A SER A 1 161 ? 35.278 19.428 10.455 0.50 24.63 158 SER A CA 1
ATOM 1338 C CA B SER A 1 161 ? 35.411 19.409 10.477 0.50 26.58 158 SER A CA 1
ATOM 1339 C C A SER A 1 161 ? 35.888 20.343 9.409 0.50 23.62 158 SER A C 1
ATOM 1340 C C B SER A 1 161 ? 35.882 20.350 9.381 0.50 24.88 158 SER A C 1
ATOM 1341 O O A SER A 1 161 ? 36.414 19.857 8.400 0.50 23.90 158 SER A O 1
ATOM 1342 O O B SER A 1 161 ? 36.309 19.895 8.311 0.50 25.06 158 SER A O 1
ATOM 1347 N N . ALA A 1 162 ? 35.797 21.655 9.619 1.00 23.08 159 ALA A N 1
ATOM 1348 C CA . ALA A 1 162 ? 36.257 22.627 8.598 1.00 23.27 159 ALA A CA 1
ATOM 1349 C C . ALA A 1 162 ? 37.760 22.483 8.305 1.00 22.65 159 ALA A C 1
ATOM 1350 O O . ALA A 1 162 ? 38.544 22.205 9.204 1.00 21.90 159 ALA A O 1
ATOM 1352 N N . ARG A 1 163 ? 38.123 22.631 7.030 1.00 21.93 160 ARG A N 1
ATOM 1353 C CA . ARG A 1 163 ? 39.518 22.564 6.594 1.00 21.19 160 ARG A CA 1
ATOM 1354 C C . ARG A 1 163 ? 39.903 23.841 5.858 1.00 22.72 160 ARG A C 1
ATOM 1355 O O . ARG A 1 163 ? 39.094 24.408 5.122 1.00 22.83 160 ARG A O 1
ATOM 1363 N N . ASP A 1 164 ? 41.144 24.287 6.039 1.00 20.20 161 ASP A N 1
ATOM 1364 C CA . ASP A 1 164 ? 41.610 25.519 5.383 1.00 20.63 161 ASP A CA 1
ATOM 1365 C C . ASP A 1 164 ? 42.479 25.178 4.155 1.00 21.17 161 ASP A C 1
ATOM 1366 O O . ASP A 1 164 ? 42.426 24.058 3.657 1.00 23.06 161 ASP A O 1
ATOM 1371 N N . LEU A 1 165 ? 43.273 26.144 3.687 1.00 21.01 162 LEU A N 1
ATOM 1372 C CA . LEU A 1 165 ? 44.133 25.938 2.493 1.00 24.24 162 LEU A CA 1
ATOM 1373 C C . LEU A 1 165 ? 45.120 24.786 2.633 1.00 23.48 162 LEU A C 1
ATOM 1374 O O . LEU A 1 165 ? 45.621 24.273 1.618 1.00 24.66 162 LEU A O 1
ATOM 1379 N N . THR A 1 166 ? 45.463 24.416 3.869 1.00 21.91 163 THR A N 1
ATOM 1380 C CA . THR A 1 166 ? 46.442 23.364 4.102 1.00 22.70 163 THR A CA 1
ATOM 1381 C C . THR A 1 166 ? 45.792 21.989 4.048 1.00 23.72 163 THR A C 1
ATOM 1382 O O . THR A 1 166 ? 46.497 20.949 4.054 1.00 24.08 163 THR A O 1
ATOM 1386 N N . GLY A 1 167 ? 44.457 21.984 4.008 1.00 21.79 164 GLY A N 1
ATOM 1387 C CA . GLY A 1 167 ? 43.694 20.751 3.996 1.00 23.08 164 GLY A CA 1
ATOM 1388 C C . GLY A 1 167 ? 43.491 20.119 5.365 1.00 22.45 164 GLY A C 1
ATOM 1389 O O . GLY A 1 167 ? 42.909 19.046 5.461 1.00 24.13 164 GLY A O 1
ATOM 1390 N N A LEU A 1 168 ? 43.986 20.780 6.414 0.50 21.65 165 LEU A N 1
ATOM 1391 N N B LEU A 1 168 ? 43.964 20.797 6.411 0.50 21.56 165 LEU A N 1
ATOM 1392 C CA A LEU A 1 168 ? 43.888 20.263 7.792 0.50 21.71 165 LEU A CA 1
ATOM 1393 C CA B LEU A 1 168 ? 43.881 20.279 7.784 0.50 21.49 165 LEU A CA 1
ATOM 1394 C C A LEU A 1 168 ? 42.718 20.840 8.572 0.50 20.52 165 LEU A C 1
ATOM 1395 C C B LEU A 1 168 ? 42.716 20.849 8.579 0.50 20.40 165 LEU A C 1
ATOM 1396 O O A LEU A 1 168 ? 42.310 21.976 8.364 0.50 20.49 165 LEU A O 1
ATOM 1397 O O B LEU A 1 168 ? 42.307 21.988 8.384 0.50 20.34 165 LEU A O 1
ATOM 1406 N N . THR A 1 169 ? 42.210 20.055 9.516 1.00 20.91 166 THR A N 1
ATOM 1407 C CA . THR A 1 169 ? 41.189 20.547 10.442 1.00 19.37 166 THR A CA 1
ATOM 1408 C C . THR A 1 169 ? 41.901 21.318 11.564 1.00 19.33 166 THR A C 1
ATOM 1409 O O . THR A 1 169 ? 43.154 21.256 11.689 1.00 20.01 166 THR A O 1
ATOM 1413 N N . ALA A 1 170 ? 41.091 22.001 12.372 1.00 17.54 167 ALA A N 1
ATOM 1414 C CA . ALA A 1 170 ? 41.623 22.714 13.542 1.00 17.66 167 ALA A CA 1
ATOM 1415 C C . ALA A 1 170 ? 42.452 21.809 14.454 1.00 19.41 167 ALA A C 1
ATOM 1416 O O . ALA A 1 170 ? 43.563 22.180 14.878 1.00 20.54 167 ALA A O 1
ATOM 1418 N N . GLU A 1 171 ? 41.903 20.638 14.791 1.00 20.06 168 GLU A N 1
ATOM 1419 C CA . GLU A 1 171 ? 42.626 19.740 15.685 1.00 22.47 168 GLU A CA 1
ATOM 1420 C C . GLU A 1 171 ? 43.949 19.272 15.057 1.00 21.65 168 GLU A C 1
ATOM 1421 O O . GLU A 1 171 ? 44.986 19.207 15.740 1.00 21.95 168 GLU A O 1
ATOM 1427 N N . ALA A 1 172 ? 43.945 18.955 13.756 1.00 20.93 169 ALA A N 1
ATOM 1428 C CA . ALA A 1 172 ? 45.193 18.541 13.143 1.00 21.64 169 ALA A CA 1
ATOM 1429 C C . ALA A 1 172 ? 46.201 19.673 13.187 1.00 21.62 169 ALA A C 1
ATOM 1430 O O . ALA A 1 172 ? 47.400 19.461 13.430 1.00 21.85 169 ALA A O 1
ATOM 1432 N N . SER A 1 173 ? 45.718 20.883 12.951 1.00 20.29 170 SER A N 1
ATOM 1433 C CA . SER A 1 173 ? 46.604 22.058 13.021 1.00 20.83 170 SER A CA 1
ATOM 1434 C C . SER A 1 173 ? 47.135 22.246 14.460 1.00 20.53 170 SER A C 1
ATOM 1435 O O . SER A 1 173 ? 48.322 22.554 14.636 1.00 21.48 170 SER A O 1
ATOM 1438 N N . ALA A 1 174 ? 46.288 22.060 15.458 1.00 20.09 171 ALA A N 1
ATOM 1439 C CA . ALA A 1 174 ? 46.797 22.148 16.843 1.00 21.26 171 ALA A CA 1
ATOM 1440 C C . ALA A 1 174 ? 47.953 21.173 17.078 1.00 23.22 171 ALA A C 1
ATOM 1441 O O . ALA A 1 174 ? 48.940 21.522 17.751 1.00 23.47 171 ALA A O 1
ATOM 1443 N N . ARG A 1 175 ? 47.841 19.956 16.539 1.00 22.18 172 ARG A N 1
ATOM 1444 C CA . ARG A 1 175 ? 48.932 18.977 16.698 1.00 23.60 172 ARG A CA 1
ATOM 1445 C C . ARG A 1 175 ? 50.206 19.463 15.991 1.00 23.73 172 ARG A C 1
ATOM 1446 O O . ARG A 1 175 ? 51.301 19.375 16.554 1.00 25.10 172 ARG A O 1
ATOM 1454 N N . ILE A 1 176 ? 50.068 19.986 14.769 1.00 22.57 173 ILE A N 1
ATOM 1455 C CA . ILE A 1 176 ? 51.236 20.492 14.050 1.00 23.19 173 ILE A CA 1
ATOM 1456 C C . ILE A 1 176 ? 51.952 21.561 14.894 1.00 23.42 173 ILE A C 1
ATOM 1457 O O . ILE A 1 176 ? 53.176 21.581 14.986 1.00 23.75 173 ILE A O 1
ATOM 1462 N N . PHE A 1 177 ? 51.176 22.448 15.507 1.00 21.29 174 PHE A N 1
ATOM 1463 C CA . PHE A 1 177 ? 51.766 23.582 16.259 1.00 23.49 174 PHE A CA 1
ATOM 1464 C C . PHE A 1 177 ? 52.073 23.279 17.723 1.00 24.30 174 PHE A C 1
ATOM 1465 O O . PHE A 1 177 ? 52.498 24.172 18.470 1.00 25.67 174 PHE A O 1
ATOM 1473 N N . GLY A 1 178 ? 51.858 22.032 18.139 1.00 24.14 175 GLY A N 1
ATOM 1474 C CA . GLY A 1 178 ? 52.274 21.573 19.463 1.00 24.02 175 GLY A CA 1
ATOM 1475 C C . GLY A 1 178 ? 51.461 22.189 20.583 1.00 25.67 175 GLY A C 1
ATOM 1476 O O . GLY A 1 178 ? 51.950 22.362 21.707 1.00 27.22 175 GLY A O 1
ATOM 1477 N N . ARG A 1 179 ? 50.198 22.474 20.305 1.00 23.54 176 ARG A N 1
ATOM 1478 C CA . ARG A 1 179 ? 49.368 23.162 21.292 1.00 22.34 176 ARG A CA 1
ATOM 1479 C C . ARG A 1 179 ? 48.680 22.178 22.226 1.00 24.84 176 ARG A C 1
ATOM 1480 O O . ARG A 1 179 ? 47.529 21.758 21.999 1.00 24.77 176 ARG A O 1
ATOM 1488 N N . GLN A 1 180 ? 49.401 21.766 23.276 1.00 25.47 177 GLN A N 1
ATOM 1489 C CA . GLN A 1 180 ? 48.928 20.693 24.134 1.00 28.94 177 GLN A CA 1
ATOM 1490 C C . GLN A 1 180 ? 47.577 20.966 24.791 1.00 28.02 177 GLN A C 1
ATOM 1491 O O . GLN A 1 180 ? 46.732 20.075 24.828 1.00 28.96 177 GLN A O 1
ATOM 1497 N N A GLU A 1 181 ? 47.375 22.158 25.332 0.50 27.93 178 GLU A N 1
ATOM 1498 N N B GLU A 1 181 ? 47.402 22.207 25.251 0.50 28.19 178 GLU A N 1
ATOM 1499 C CA A GLU A 1 181 ? 46.100 22.419 26.003 0.50 26.24 178 GLU A CA 1
ATOM 1500 C CA B GLU A 1 181 ? 46.202 22.667 25.980 0.50 27.22 178 GLU A CA 1
ATOM 1501 C C A GLU A 1 181 ? 44.976 22.328 24.963 0.50 25.74 178 GLU A C 1
ATOM 1502 C C B GLU A 1 181 ? 44.970 22.716 25.072 0.50 25.91 178 GLU A C 1
ATOM 1503 O O A GLU A 1 181 ? 43.933 21.703 25.205 0.50 23.80 178 GLU A O 1
ATOM 1504 O O B GLU A 1 181 ? 43.840 22.593 25.528 0.50 24.86 178 GLU A O 1
ATOM 1515 N N . VAL A 1 182 ? 45.207 22.896 23.778 1.00 24.87 179 VAL A N 1
ATOM 1516 C CA . VAL A 1 182 ? 44.153 22.864 22.765 1.00 24.39 179 VAL A CA 1
ATOM 1517 C C . VAL A 1 182 ? 43.816 21.414 22.427 1.00 24.83 179 VAL A C 1
ATOM 1518 O O . VAL A 1 182 ? 42.645 21.022 22.323 1.00 26.26 179 VAL A O 1
ATOM 1522 N N . ILE A 1 183 ? 44.853 20.594 22.252 1.00 25.54 180 ILE A N 1
ATOM 1523 C CA . ILE A 1 183 ? 44.626 19.201 21.940 1.00 27.66 180 ILE A CA 1
ATOM 1524 C C . ILE A 1 183 ? 43.796 18.559 23.059 1.00 29.46 180 ILE A C 1
ATOM 1525 O O . ILE A 1 183 ? 42.845 17.820 22.798 1.00 30.84 180 ILE A O 1
ATOM 1530 N N . LYS A 1 184 ? 44.114 18.911 24.296 1.00 31.48 181 LYS A N 1
ATOM 1531 C CA . LYS A 1 184 ? 43.357 18.403 25.452 1.00 32.67 181 LYS A CA 1
ATOM 1532 C C . LYS A 1 184 ? 41.871 18.792 25.379 1.00 32.61 181 LYS A C 1
ATOM 1533 O O . LYS A 1 184 ? 40.989 17.993 25.724 1.00 33.88 181 LYS A O 1
ATOM 1539 N N . ILE A 1 185 ? 41.598 20.011 24.931 1.00 31.42 182 ILE A N 1
ATOM 1540 C CA . ILE A 1 185 ? 40.206 20.448 24.772 1.00 31.49 182 ILE A CA 1
ATOM 1541 C C . ILE A 1 185 ? 39.522 19.560 23.734 1.00 31.59 182 ILE A C 1
ATOM 1542 O O . ILE A 1 185 ? 38.407 19.085 23.948 1.00 32.30 182 ILE A O 1
ATOM 1547 N N . PHE A 1 186 ? 40.184 19.328 22.600 1.00 31.39 183 PHE A N 1
ATOM 1548 C CA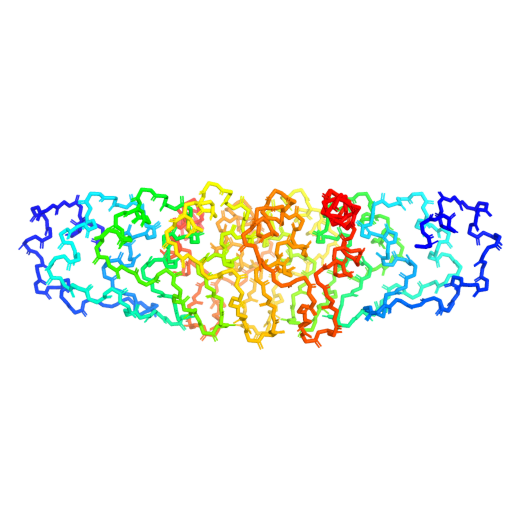 . PHE A 1 186 ? 39.585 18.509 21.544 1.00 31.46 183 PHE A CA 1
ATOM 1549 C C . PHE A 1 186 ? 39.299 17.086 22.015 1.00 36.77 183 PHE A C 1
ATOM 1550 O O . PHE A 1 186 ? 38.289 16.495 21.631 1.00 38.81 183 PHE A O 1
ATOM 1558 N N . THR A 1 187 ? 40.197 16.556 22.838 1.00 38.47 184 THR A N 1
ATOM 1559 C CA . THR A 1 187 ? 40.059 15.196 23.359 1.00 43.32 184 THR A CA 1
ATOM 1560 C C . THR A 1 187 ? 38.889 15.116 24.332 1.00 45.47 184 THR A C 1
ATOM 1561 O O . THR A 1 187 ? 38.070 14.201 24.250 1.00 46.94 184 THR A O 1
ATOM 1565 N N . GLU A 1 188 ? 38.799 16.086 25.236 1.00 47.74 185 GLU A N 1
ATOM 1566 C CA . GLU A 1 188 ? 37.692 16.133 26.193 1.00 51.40 185 GLU A CA 1
ATOM 1567 C C . GLU A 1 188 ? 36.356 16.213 25.460 1.00 52.41 185 GLU A C 1
ATOM 1568 O O . GLU A 1 188 ? 35.379 15.566 25.841 1.00 52.96 185 GLU A O 1
ATOM 1574 N N . VAL A 1 189 ? 36.327 17.010 24.398 1.00 53.10 186 VAL A N 1
ATOM 1575 C CA . VAL A 1 189 ? 35.129 17.188 23.588 1.00 54.69 186 VAL A CA 1
ATOM 1576 C C . VAL A 1 189 ? 34.754 15.893 22.875 1.00 57.32 186 VAL A C 1
ATOM 1577 O O . VAL A 1 189 ? 33.589 15.491 22.849 1.00 58.02 186 VAL A O 1
ATOM 1581 N N . ARG A 1 190 ? 35.759 15.232 22.319 1.00 60.04 187 ARG A N 1
ATOM 1582 C CA . ARG A 1 190 ? 35.550 14.013 21.564 1.00 63.40 187 ARG A CA 1
ATOM 1583 C C . ARG A 1 190 ? 35.020 12.899 22.467 1.00 66.34 187 ARG A C 1
ATOM 1584 O O . ARG A 1 190 ? 34.120 12.150 22.073 1.00 67.22 187 ARG A O 1
ATOM 1592 N N . ARG A 1 191 ? 35.579 12.801 23.674 1.00 68.50 188 ARG A N 1
ATOM 1593 C CA . ARG A 1 191 ? 35.096 11.857 24.688 1.00 71.03 188 ARG A CA 1
ATOM 1594 C C . ARG A 1 191 ? 33.637 12.122 25.042 1.00 71.47 188 ARG A C 1
ATOM 1595 O O . ARG A 1 191 ? 32.751 11.340 24.692 1.00 72.52 188 ARG A O 1
ATOM 1603 N N . ALA A 1 192 ? 33.397 13.225 25.745 1.00 86.86 189 ALA A N 1
ATOM 1604 C CA . ALA A 1 192 ? 32.052 13.593 26.170 1.00 87.25 189 ALA A CA 1
ATOM 1605 C C . ALA A 1 192 ? 31.095 13.700 24.983 1.00 87.51 189 ALA A C 1
ATOM 1606 O O . ALA A 1 192 ? 30.348 12.763 24.684 1.00 87.70 189 ALA A O 1
ATOM 1609 N N . GLU B 1 9 ? 53.751 11.581 17.169 1.00 63.58 6 GLU B N 1
ATOM 1610 C CA . GLU B 1 9 ? 54.225 10.173 17.045 1.00 65.48 6 GLU B CA 1
ATOM 1611 C C . GLU B 1 9 ? 55.721 10.109 17.266 1.00 64.29 6 GLU B C 1
ATOM 1612 O O . GLU B 1 9 ? 56.243 9.133 17.815 1.00 66.16 6 GLU B O 1
ATOM 1618 N N . ILE B 1 10 ? 56.406 11.163 16.838 1.00 60.42 7 ILE B N 1
ATOM 1619 C CA . ILE B 1 10 ? 57.852 11.131 16.772 1.00 58.48 7 ILE B CA 1
ATOM 1620 C C . ILE B 1 10 ? 58.529 11.718 18.004 1.00 55.75 7 ILE B C 1
ATOM 1621 O O . ILE B 1 10 ? 59.728 11.576 18.169 1.00 55.36 7 ILE B O 1
ATOM 1626 N N . VAL B 1 11 ? 57.760 12.347 18.884 1.00 53.27 8 VAL B N 1
ATOM 1627 C CA . VAL B 1 11 ? 58.334 12.852 20.125 1.00 52.06 8 VAL B CA 1
ATOM 1628 C C . VAL B 1 11 ? 59.002 11.723 20.904 1.00 52.59 8 VAL B C 1
ATOM 1629 O O . VAL B 1 11 ? 60.071 11.911 21.492 1.00 52.24 8 VAL B O 1
ATOM 1633 N N . GLU B 1 12 ? 58.380 10.546 20.891 1.00 52.58 9 GLU B N 1
ATOM 1634 C CA . GLU B 1 12 ? 58.936 9.396 21.583 1.00 53.92 9 GLU B CA 1
ATOM 1635 C C . GLU B 1 12 ? 60.243 8.940 20.940 1.00 53.99 9 GLU B C 1
ATOM 1636 O O . GLU B 1 12 ? 61.138 8.436 21.627 1.00 55.05 9 GLU B O 1
ATOM 1642 N N . LYS B 1 13 ? 60.344 9.117 19.623 1.00 52.54 10 LYS B N 1
ATOM 1643 C CA . LYS B 1 13 ? 61.492 8.632 18.863 1.00 52.53 10 LYS B CA 1
ATOM 1644 C C . LYS B 1 13 ? 62.674 9.588 18.897 1.00 51.35 10 LYS B C 1
ATOM 1645 O O . LYS B 1 13 ? 63.782 9.220 18.512 1.00 51.45 10 LYS B O 1
ATOM 1651 N N . ILE B 1 14 ? 62.437 10.822 19.331 1.00 49.93 11 ILE B N 1
ATOM 1652 C CA . ILE B 1 14 ? 63.518 11.787 19.430 1.00 49.29 11 ILE B CA 1
ATOM 1653 C C . ILE B 1 14 ? 63.722 12.258 20.866 1.00 51.30 11 ILE B C 1
ATOM 1654 O O . ILE B 1 14 ? 64.443 13.224 21.098 1.00 51.26 11 ILE B O 1
ATOM 1659 N N . LYS B 1 15 ? 63.106 11.571 21.827 1.00 53.74 12 LYS B N 1
ATOM 1660 C CA . LYS B 1 15 ? 63.173 12.010 23.228 1.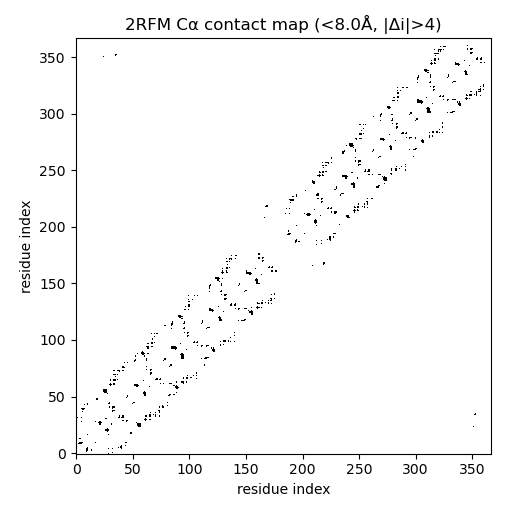00 56.13 12 LYS B CA 1
ATOM 1661 C C . LYS B 1 15 ? 64.587 11.985 23.810 1.00 58.36 12 LYS B C 1
ATOM 1662 O O . LYS B 1 15 ? 64.924 12.801 24.668 1.00 59.41 12 LYS B O 1
ATOM 1668 N N . ASP B 1 16 ? 65.415 11.063 23.338 1.00 59.75 13 ASP B N 1
ATOM 1669 C CA . ASP B 1 16 ? 66.801 11.009 23.776 1.00 61.34 13 ASP B CA 1
ATOM 1670 C C . ASP B 1 16 ? 67.685 10.423 22.686 1.00 61.70 13 ASP B C 1
ATOM 1671 O O . ASP B 1 16 ? 67.189 9.839 21.719 1.00 61.98 13 ASP B O 1
ATOM 1676 N N . GLU B 1 17 ? 68.997 10.578 22.855 1.00 61.68 14 GLU B N 1
ATOM 1677 C CA . GLU B 1 17 ? 69.970 10.096 21.879 1.00 61.13 14 GLU B CA 1
ATOM 1678 C C . GLU B 1 17 ? 69.855 8.587 21.653 1.00 61.89 14 GLU B C 1
ATOM 1679 O O . GLU B 1 17 ? 70.022 8.102 20.530 1.00 61.67 14 GLU B O 1
ATOM 1685 N N . LYS B 1 18 ? 69.559 7.850 22.721 1.00 62.75 15 LYS B N 1
ATOM 1686 C CA . LYS B 1 18 ? 69.297 6.414 22.616 1.00 63.53 15 LYS B CA 1
ATOM 1687 C C . LYS B 1 18 ? 68.083 6.118 21.724 1.00 62.59 15 LYS B C 1
ATOM 1688 O O . LYS B 1 18 ? 68.132 5.232 20.870 1.00 63.33 15 LYS B O 1
ATOM 1694 N N . SER B 1 19 ? 67.002 6.872 21.911 1.00 60.67 16 SER B N 1
ATOM 1695 C CA . SER B 1 19 ? 65.800 6.688 21.099 1.00 59.39 16 SER B CA 1
ATOM 1696 C C . SER B 1 19 ? 66.047 7.029 19.633 1.00 57.21 16 SER B C 1
ATOM 1697 O O . SER B 1 19 ? 65.559 6.337 18.736 1.00 57.18 16 SER B O 1
ATOM 1700 N N . ILE B 1 20 ? 66.803 8.101 19.400 1.00 55.05 17 ILE B N 1
ATOM 1701 C CA . ILE B 1 20 ? 67.148 8.520 18.047 1.00 52.96 17 ILE B CA 1
ATOM 1702 C C . ILE B 1 20 ? 67.922 7.423 17.319 1.00 54.75 17 ILE B C 1
ATOM 1703 O O . ILE B 1 20 ? 67.657 7.138 16.152 1.00 53.70 17 ILE B O 1
ATOM 1708 N N . ASN B 1 21 ? 68.869 6.795 18.012 1.00 56.94 18 ASN B N 1
ATOM 1709 C CA . ASN B 1 21 ? 69.651 5.719 17.403 1.00 59.45 18 ASN B CA 1
ATOM 1710 C C . ASN B 1 21 ? 68.807 4.489 17.088 1.00 60.18 18 ASN B C 1
ATOM 1711 O O . ASN B 1 21 ? 69.089 3.756 16.138 1.00 61.13 18 ASN B O 1
ATOM 1716 N N . GLN B 1 22 ? 67.770 4.274 17.888 1.00 59.71 19 GLN B N 1
ATOM 1717 C CA . GLN B 1 22 ? 66.844 3.175 17.659 1.00 60.28 19 GLN B CA 1
ATOM 1718 C C . GLN B 1 22 ? 65.936 3.414 16.455 1.00 59.03 19 GLN B C 1
ATOM 1719 O O . GLN B 1 22 ? 65.338 2.470 15.936 1.00 59.45 19 GLN B O 1
ATOM 1725 N N . ASN B 1 23 ? 65.839 4.670 16.009 1.00 56.38 20 ASN B N 1
ATOM 1726 C CA . ASN B 1 23 ? 64.864 5.040 14.983 1.00 54.78 20 ASN B CA 1
ATOM 1727 C C . ASN B 1 23 ? 65.432 5.778 13.773 1.00 53.33 20 ASN B C 1
ATOM 1728 O O . ASN B 1 23 ? 64.723 6.540 13.116 1.00 51.56 20 ASN B O 1
ATOM 1733 N N . LEU B 1 24 ? 66.699 5.531 13.461 1.00 53.49 21 LEU B N 1
ATOM 1734 C CA . LEU B 1 24 ? 67.385 6.287 12.412 1.00 52.51 21 LEU B CA 1
ATOM 1735 C C . LEU B 1 24 ? 66.725 6.216 11.034 1.00 51.61 21 LEU B C 1
ATOM 1736 O O . LEU B 1 24 ? 66.626 7.227 10.342 1.00 50.15 21 LEU B O 1
ATOM 1741 N N . ASP B 1 25 ? 66.296 5.025 10.628 1.00 51.32 22 ASP B N 1
ATOM 1742 C CA . ASP B 1 25 ? 65.654 4.863 9.324 1.00 50.51 22 ASP B CA 1
ATOM 1743 C C . ASP B 1 25 ? 64.337 5.651 9.236 1.00 48.95 22 ASP B C 1
ATOM 1744 O O . ASP B 1 25 ? 64.083 6.346 8.250 1.00 47.55 22 ASP B O 1
ATOM 1749 N N . PHE B 1 26 ? 63.507 5.534 10.267 1.00 48.88 23 PHE B N 1
ATOM 1750 C CA . PHE B 1 26 ? 62.225 6.237 10.313 1.00 47.84 23 PHE B CA 1
ATOM 1751 C C . PHE B 1 26 ? 62.434 7.755 10.281 1.00 45.89 23 PHE B C 1
ATOM 1752 O O . PHE B 1 26 ? 61.738 8.479 9.558 1.00 45.78 23 PHE B O 1
ATOM 1760 N N . LEU B 1 27 ? 63.398 8.227 11.064 1.00 44.03 24 LEU B N 1
ATOM 1761 C CA . LEU B 1 27 ? 63.653 9.663 11.199 1.00 41.91 24 LEU B CA 1
ATOM 1762 C C . LEU B 1 27 ? 64.309 10.250 9.952 1.00 41.17 24 LEU B C 1
ATOM 1763 O O . LEU B 1 27 ? 64.084 11.413 9.589 1.00 38.83 24 LEU B O 1
ATOM 1768 N N . ARG B 1 28 ? 65.124 9.438 9.292 1.00 42.49 25 ARG B N 1
ATOM 1769 C CA . ARG B 1 28 ? 65.881 9.906 8.147 1.00 44.00 25 ARG B CA 1
ATOM 1770 C C . ARG B 1 28 ? 64.997 10.461 7.036 1.00 42.65 25 ARG B C 1
ATOM 1771 O O . ARG B 1 28 ? 65.380 11.392 6.350 1.00 42.79 25 ARG B O 1
ATOM 1779 N N A ASN B 1 29 ? 63.809 9.907 6.855 0.50 42.63 26 ASN B N 1
ATOM 1780 N N B ASN B 1 29 ? 63.820 9.860 6.876 0.50 42.82 26 ASN B N 1
ATOM 1781 C CA A ASN B 1 29 ? 62.958 10.394 5.776 0.50 41.79 26 ASN B CA 1
ATOM 1782 C CA B ASN B 1 29 ? 62.900 10.221 5.800 0.50 42.24 26 ASN B CA 1
ATOM 1783 C C A ASN B 1 29 ? 61.636 10.989 6.256 0.50 39.88 26 ASN B C 1
ATOM 1784 C C B ASN B 1 29 ? 61.517 10.639 6.316 0.50 40.27 26 ASN B C 1
ATOM 1785 O O A ASN B 1 29 ? 60.796 11.365 5.441 0.50 39.35 26 ASN B O 1
ATOM 1786 O O B ASN B 1 29 ? 60.525 10.572 5.588 0.50 39.63 26 ASN B O 1
ATOM 1795 N N . TYR B 1 30 ? 61.459 11.064 7.573 1.00 38.36 27 TYR B N 1
ATOM 1796 C CA . TYR B 1 30 ? 60.205 11.542 8.157 1.00 36.27 27 TYR B CA 1
ATOM 1797 C C . TYR B 1 30 ? 59.833 12.938 7.662 1.00 33.02 27 TYR B C 1
ATOM 1798 O O . TYR B 1 30 ? 60.653 13.873 7.702 1.00 30.22 27 TYR B O 1
ATOM 1807 N N . ARG B 1 31 ? 58.594 13.069 7.194 1.00 32.63 28 ARG B N 1
ATOM 1808 C CA . ARG B 1 31 ? 58.023 14.375 6.855 1.00 30.33 28 ARG B CA 1
ATOM 1809 C C . ARG B 1 31 ? 56.561 14.381 7.281 1.00 30.10 28 ARG B C 1
ATOM 1810 O O . ARG B 1 31 ? 55.819 13.432 6.994 1.00 31.07 28 ARG B O 1
ATOM 1818 N N . ASP B 1 32 ? 56.140 15.419 7.993 1.00 29.36 29 ASP B N 1
ATOM 1819 C CA . ASP B 1 32 ? 54.731 15.483 8.346 1.00 27.73 29 ASP B CA 1
ATOM 1820 C C . ASP B 1 32 ? 53.920 16.252 7.284 1.00 27.16 29 ASP B C 1
ATOM 1821 O O . ASP B 1 32 ? 54.438 16.523 6.199 1.00 26.14 29 ASP B O 1
ATOM 1826 N N A SER B 1 33 ? 52.675 16.607 7.602 0.50 25.96 30 SER B N 1
ATOM 1827 N N B SER B 1 33 ? 52.666 16.599 7.601 0.50 27.19 30 SER B N 1
ATOM 1828 C CA A SER B 1 33 ? 51.806 17.264 6.624 0.50 25.47 30 SER B CA 1
ATOM 1829 C CA B SER B 1 33 ? 51.789 17.295 6.644 0.50 27.67 30 SER B CA 1
ATOM 1830 C C A SER B 1 33 ? 52.205 18.717 6.321 0.50 24.99 30 SER B C 1
ATOM 1831 C C B SER B 1 33 ? 52.294 18.685 6.258 0.50 26.39 30 SER B C 1
ATOM 1832 O O A SER B 1 33 ? 51.655 19.331 5.396 0.50 25.79 30 SER B O 1
ATOM 1833 O O B SER B 1 33 ? 51.911 19.231 5.213 0.50 27.23 30 SER B O 1
ATOM 1838 N N . TYR B 1 34 ? 53.128 19.274 7.101 1.00 24.43 31 TYR B N 1
ATOM 1839 C CA . TYR B 1 34 ? 53.716 20.576 6.770 1.00 22.82 31 TYR B CA 1
ATOM 1840 C C . TYR B 1 34 ? 55.068 20.404 6.073 1.00 22.95 31 TYR B C 1
ATOM 1841 O O . TYR B 1 34 ? 55.811 21.384 5.843 1.00 22.72 31 TYR B O 1
ATOM 1850 N N . ASN B 1 35 ? 55.357 19.148 5.741 1.00 23.77 32 ASN B N 1
ATOM 1851 C CA . ASN B 1 35 ? 56.650 18.753 5.143 1.00 24.83 32 ASN B CA 1
ATOM 1852 C C . ASN B 1 35 ? 57.815 19.079 6.087 1.00 25.07 32 ASN B C 1
ATOM 1853 O O . ASN B 1 35 ? 58.907 19.445 5.651 1.00 24.42 32 ASN B O 1
ATOM 1858 N N . ARG B 1 36 ? 57.579 18.916 7.386 1.00 22.74 33 ARG B N 1
ATOM 1859 C CA . ARG B 1 36 ? 58.628 19.231 8.363 1.00 22.72 33 ARG B CA 1
ATOM 1860 C C . ARG B 1 36 ? 59.477 17.999 8.654 1.00 24.74 33 ARG B C 1
ATOM 1861 O O . ARG B 1 36 ? 58.963 16.881 8.679 1.00 26.42 33 ARG B O 1
ATOM 1869 N N . THR B 1 37 ? 60.749 18.252 8.931 1.00 23.02 34 THR B N 1
ATOM 1870 C CA . THR B 1 37 ? 61.718 17.230 9.346 1.00 24.78 34 THR B CA 1
ATOM 1871 C C . THR B 1 37 ? 61.624 17.048 10.844 1.00 26.16 34 THR B C 1
ATOM 1872 O O . THR B 1 37 ? 61.087 17.918 11.556 1.00 24.81 34 THR B O 1
ATOM 1876 N N . PRO B 1 38 ? 62.112 15.903 11.344 1.00 27.01 35 PRO B N 1
ATOM 1877 C CA . PRO B 1 38 ? 62.278 15.761 12.778 1.00 27.89 35 PRO B CA 1
ATOM 1878 C C . PRO B 1 38 ? 62.961 16.963 13.424 1.00 27.28 35 PRO B C 1
ATOM 1879 O O . PRO B 1 38 ? 62.514 17.414 14.472 1.00 26.03 35 PRO B O 1
ATOM 1883 N N . LEU B 1 39 ? 64.014 17.506 12.804 1.00 26.80 36 LEU B N 1
ATOM 1884 C CA . LEU B 1 39 ? 64.688 18.675 13.379 1.00 26.32 36 LEU B CA 1
ATOM 1885 C C . LEU B 1 39 ? 63.717 19.854 13.647 1.00 25.26 36 LEU B C 1
ATOM 1886 O O . LEU B 1 39 ? 63.705 20.460 14.737 1.00 26.33 36 LEU B O 1
ATOM 1891 N N . MET B 1 40 ? 62.891 20.186 12.657 1.00 23.21 37 MET B N 1
ATOM 1892 C CA . MET B 1 40 ? 61.936 21.291 12.832 1.00 22.80 37 MET B CA 1
ATOM 1893 C C . MET B 1 40 ? 60.981 21.042 13.982 1.00 22.92 37 MET B C 1
ATOM 1894 O O . MET B 1 40 ? 60.678 21.949 14.753 1.00 24.00 37 MET B O 1
ATOM 1899 N N . VAL B 1 41 ? 60.503 19.811 14.089 1.00 23.16 38 VAL B N 1
ATOM 1900 C CA . VAL B 1 41 ? 59.600 19.441 15.178 1.00 24.82 38 VAL B CA 1
ATOM 1901 C C . VAL B 1 41 ? 60.294 19.616 16.535 1.00 25.14 38 VAL B C 1
ATOM 1902 O O . VAL B 1 41 ? 59.712 20.197 17.472 1.00 26.31 38 VAL B O 1
ATOM 1906 N N . ALA B 1 42 ? 61.527 19.126 16.641 1.00 26.85 39 ALA B N 1
ATOM 1907 C CA . ALA B 1 42 ? 62.274 19.246 17.885 1.00 27.47 39 ALA B CA 1
ATOM 1908 C C . ALA B 1 42 ? 62.461 20.724 18.235 1.00 27.84 39 ALA B C 1
ATOM 1909 O O . ALA B 1 42 ? 62.381 21.112 19.402 1.00 28.13 39 ALA B O 1
ATOM 1911 N N . CYS B 1 43 ? 62.668 21.555 17.216 1.00 25.88 40 CYS B N 1
ATOM 1912 C CA . CYS B 1 43 ? 62.896 22.970 17.455 1.00 26.76 40 CYS B CA 1
ATOM 1913 C C . CYS B 1 43 ? 61.622 23.660 17.925 1.00 27.31 40 CYS B C 1
ATOM 1914 O O . CYS B 1 43 ? 61.657 24.477 18.837 1.00 29.32 40 CYS B O 1
ATOM 1917 N N . MET B 1 44 ? 60.488 23.337 17.313 1.00 27.18 41 MET B N 1
ATOM 1918 C CA . MET B 1 44 ? 59.231 23.912 17.756 1.00 27.76 41 MET B CA 1
ATOM 1919 C C . MET B 1 44 ? 58.991 23.572 19.226 1.00 29.79 41 MET B C 1
ATOM 1920 O O . MET B 1 44 ? 58.567 24.430 20.012 1.00 31.21 41 MET B O 1
ATOM 1925 N N . LEU B 1 45 ? 59.246 22.318 19.582 1.00 30.70 42 LEU B N 1
ATOM 1926 C CA . LEU B 1 45 ? 58.910 21.791 20.926 1.00 32.62 42 LEU B CA 1
ATOM 1927 C C . LEU B 1 45 ? 59.917 22.180 22.000 1.00 33.51 42 LEU B C 1
ATOM 1928 O O . LEU B 1 45 ? 59.709 21.897 23.198 1.00 36.05 42 LEU B O 1
ATOM 1933 N N . GLY B 1 46 ? 61.019 22.786 21.585 1.00 33.01 43 GLY B N 1
ATOM 1934 C CA . GLY B 1 46 ? 62.082 23.171 22.520 1.00 34.04 43 GLY B CA 1
ATOM 1935 C C . GLY B 1 46 ? 62.840 21.993 23.112 1.00 36.09 43 GLY B C 1
ATOM 1936 O O . GLY B 1 46 ? 63.306 22.054 24.275 1.00 37.06 43 GLY B O 1
ATOM 1937 N N . MET B 1 47 ? 62.987 20.933 22.317 1.00 35.65 44 MET B N 1
ATOM 1938 C CA . MET B 1 47 ? 63.709 19.722 22.746 1.00 38.41 44 MET B CA 1
ATOM 1939 C C . MET B 1 47 ? 65.206 19.854 22.473 1.00 37.67 44 MET B C 1
ATOM 1940 O O . MET B 1 47 ? 65.759 19.276 21.528 1.00 36.00 44 MET B O 1
ATOM 1945 N N . GLU B 1 48 ? 65.855 20.650 23.318 1.00 39.47 45 GLU B N 1
ATOM 1946 C CA . GLU B 1 48 ? 67.240 21.043 23.110 1.00 41.25 45 GLU B CA 1
ATOM 1947 C C . GLU B 1 48 ? 68.150 19.828 23.086 1.00 40.96 45 GLU B C 1
ATOM 1948 O O . GLU B 1 48 ? 69.105 19.760 22.312 1.00 39.48 45 GLU B O 1
ATOM 1954 N N . ASN B 1 49 ? 67.837 18.849 23.928 1.00 42.07 46 ASN B N 1
ATOM 1955 C CA . ASN B 1 49 ? 68.646 17.651 24.007 1.00 42.65 46 ASN B CA 1
ATOM 1956 C C . ASN B 1 49 ? 68.717 16.837 22.706 1.00 42.33 46 ASN B C 1
ATOM 1957 O O . ASN B 1 49 ? 69.628 16.035 22.530 1.00 43.44 46 ASN B O 1
ATOM 1962 N N . ALA B 1 50 ? 67.768 17.043 21.795 1.00 40.07 47 ALA B N 1
ATOM 1963 C CA . ALA B 1 50 ? 67.701 16.250 20.561 1.00 38.62 47 ALA B CA 1
ATOM 1964 C C . ALA B 1 50 ? 68.495 16.892 19.425 1.00 37.15 47 ALA B C 1
ATOM 1965 O O . ALA B 1 50 ? 68.818 16.240 18.436 1.00 36.56 47 ALA B O 1
ATOM 1967 N N . ILE B 1 51 ? 68.790 18.181 19.556 1.00 35.42 48 ILE B N 1
ATOM 1968 C CA . ILE B 1 51 ? 69.293 18.937 18.414 1.00 35.65 48 ILE B CA 1
ATOM 1969 C C . ILE B 1 51 ? 70.638 18.417 17.891 1.00 36.39 48 ILE B C 1
ATOM 1970 O O . ILE B 1 51 ? 70.780 18.173 16.691 1.00 36.09 48 ILE B O 1
ATOM 1975 N N . ASP B 1 52 ? 71.618 18.238 18.779 1.00 37.96 49 ASP B N 1
ATOM 1976 C CA . ASP B 1 52 ? 72.953 17.798 18.355 1.00 39.10 49 ASP B CA 1
ATOM 1977 C C . ASP B 1 52 ? 72.860 16.586 17.438 1.00 38.81 49 ASP B C 1
ATOM 1978 O O . ASP B 1 52 ? 73.386 16.579 16.329 1.00 37.74 49 ASP B O 1
ATOM 1983 N N . LYS B 1 53 ? 72.188 15.545 17.921 1.00 38.71 50 LYS B N 1
ATOM 1984 C CA . LYS B 1 53 ? 72.154 14.279 17.208 1.00 38.40 50 LYS B CA 1
ATOM 1985 C C . LYS B 1 53 ? 71.328 14.311 15.930 1.00 36.58 50 LYS B C 1
ATOM 1986 O O . LYS B 1 53 ? 71.675 13.631 14.960 1.00 37.84 50 LYS B O 1
ATOM 1992 N N . LEU B 1 54 ? 70.242 15.080 15.922 1.00 35.06 51 LEU B N 1
ATOM 1993 C CA . LEU B 1 54 ? 69.432 15.198 14.715 1.00 34.04 51 LEU B CA 1
ATOM 1994 C C . LEU B 1 54 ? 70.240 15.905 13.626 1.00 33.01 51 LEU B C 1
ATOM 1995 O O . LEU B 1 54 ? 70.220 15.485 12.469 1.00 32.35 51 LEU B O 1
ATOM 2000 N N . VAL B 1 55 ? 70.944 16.977 13.995 1.00 33.07 52 VAL B N 1
ATOM 2001 C CA . VAL B 1 55 ? 71.745 17.697 13.018 1.00 32.44 52 VAL B CA 1
ATOM 2002 C C . VAL B 1 55 ? 72.875 16.774 12.553 1.00 34.57 52 VAL B C 1
ATOM 2003 O O . VAL B 1 55 ? 73.114 16.625 11.347 1.00 35.26 52 VAL B O 1
ATOM 2007 N N . GLU B 1 56 ? 73.561 16.143 13.503 1.00 35.74 53 GLU B N 1
ATOM 2008 C CA . GLU B 1 56 ? 74.690 15.262 13.146 1.00 37.54 53 GLU B CA 1
ATOM 2009 C C . GLU B 1 56 ? 74.266 14.156 12.168 1.00 38.62 53 GLU B C 1
ATOM 2010 O O . GLU B 1 56 ? 74.953 13.881 11.192 1.00 39.85 53 GLU B O 1
ATOM 2016 N N . ASN B 1 57 ? 73.132 13.517 12.425 1.00 39.53 54 ASN B N 1
ATOM 2017 C CA . ASN B 1 57 ? 72.711 12.395 11.591 1.00 40.61 54 ASN B CA 1
ATOM 2018 C C . ASN B 1 57 ? 72.068 12.776 10.274 1.00 40.52 54 ASN B C 1
ATOM 2019 O O . ASN B 1 57 ? 72.300 12.117 9.260 1.00 41.17 54 ASN B O 1
ATOM 2024 N N . PHE B 1 58 ? 71.254 13.833 10.280 1.00 38.90 55 PHE B N 1
ATOM 2025 C CA . PHE B 1 58 ? 70.391 14.107 9.124 1.00 39.10 55 PHE B CA 1
ATOM 2026 C C . PHE B 1 58 ? 70.614 15.455 8.448 1.00 37.82 55 PHE B C 1
ATOM 2027 O O . PHE B 1 58 ? 70.082 15.687 7.368 1.00 39.22 55 PHE B O 1
ATOM 2035 N N . ASP B 1 59 ? 71.396 16.333 9.070 1.00 36.72 56 ASP B N 1
ATOM 2036 C CA . ASP B 1 59 ? 71.713 17.626 8.470 1.00 35.84 56 ASP B CA 1
ATOM 2037 C C . ASP B 1 59 ? 70.429 18.388 8.138 1.00 34.30 56 ASP B C 1
ATOM 2038 O O . ASP B 1 59 ? 69.603 18.614 9.024 1.00 32.37 56 ASP B O 1
ATOM 2043 N N . LYS B 1 60 ? 70.264 18.774 6.877 1.00 33.61 57 LYS B N 1
ATOM 2044 C CA . LYS B 1 60 ? 69.035 19.460 6.433 1.00 34.48 57 LYS B CA 1
ATOM 2045 C C . LYS B 1 60 ? 68.739 20.759 7.192 1.00 31.77 57 LYS B C 1
ATOM 2046 O O . LYS B 1 60 ? 67.567 21.133 7.350 1.00 30.71 57 LYS B O 1
ATOM 2052 N N . LEU B 1 61 ? 69.784 21.462 7.625 1.00 31.21 58 LEU B N 1
ATOM 2053 C CA . LEU B 1 61 ? 69.606 22.736 8.345 1.00 28.45 58 LEU B CA 1
ATOM 2054 C C . LEU B 1 61 ? 68.760 23.755 7.607 1.00 26.83 58 LEU B C 1
ATOM 2055 O O . LEU B 1 61 ? 67.970 24.486 8.242 1.00 24.95 58 LEU B O 1
ATOM 2060 N N . GLU B 1 62 ? 68.906 23.836 6.281 1.00 25.34 59 GLU B N 1
ATOM 2061 C CA . GLU B 1 62 ? 68.130 24.843 5.540 1.00 24.96 59 GLU B CA 1
ATOM 2062 C C . GLU B 1 62 ? 66.934 24.300 4.783 1.00 23.54 59 GLU B C 1
ATOM 2063 O O . GLU B 1 62 ? 66.360 24.997 3.945 1.00 24.14 59 GLU B O 1
ATOM 2069 N N . ASP B 1 63 ? 66.515 23.076 5.087 1.00 24.07 60 ASP B N 1
ATOM 2070 C CA . ASP B 1 63 ? 65.282 22.597 4.467 1.00 25.23 60 ASP B CA 1
ATOM 2071 C C . ASP B 1 63 ? 64.130 23.466 4.954 1.00 23.83 60 ASP B C 1
ATOM 2072 O O . ASP B 1 63 ? 64.167 23.943 6.084 1.00 24.50 60 ASP B O 1
ATOM 2077 N N . LYS B 1 64 ? 63.128 23.666 4.100 1.00 23.40 61 LYS B N 1
ATOM 2078 C CA . LYS B 1 64 ? 61.978 24.511 4.438 1.00 22.14 61 LYS B CA 1
ATOM 2079 C C . LYS B 1 64 ? 60.696 23.722 4.406 1.00 22.97 61 LYS B C 1
ATOM 2080 O O . LYS B 1 64 ? 60.558 22.769 3.623 1.00 23.54 61 LYS B O 1
ATOM 2086 N N . ASP B 1 65 ? 59.755 24.126 5.264 1.00 21.30 62 ASP B N 1
ATOM 2087 C CA . ASP B 1 65 ? 58.437 23.493 5.309 1.00 21.82 62 ASP B CA 1
ATOM 2088 C C . ASP B 1 65 ? 57.492 24.152 4.320 1.00 23.64 62 ASP B C 1
ATOM 2089 O O . ASP B 1 65 ? 57.948 24.935 3.494 1.00 23.25 62 ASP B O 1
ATOM 2094 N N . ILE B 1 66 ? 56.197 23.846 4.412 1.00 22.97 63 ILE B N 1
ATOM 2095 C CA . ILE B 1 66 ? 55.248 24.321 3.384 1.00 24.41 63 ILE B CA 1
ATOM 2096 C C . ILE B 1 66 ? 55.066 25.859 3.427 1.00 25.13 63 ILE B C 1
ATOM 2097 O O . ILE B 1 66 ? 54.594 26.447 2.440 1.00 26.18 63 ILE B O 1
ATOM 2102 N N . GLU B 1 67 ? 55.423 26.487 4.552 1.00 23.60 64 GLU B N 1
ATOM 2103 C CA . GLU B 1 67 ? 55.349 27.949 4.657 1.00 24.63 64 GLU B CA 1
ATOM 2104 C C . GLU B 1 67 ? 56.701 28.598 4.318 1.00 23.64 64 GLU B C 1
ATOM 2105 O O . GLU B 1 67 ? 56.813 29.823 4.360 1.00 22.24 64 GLU B O 1
ATOM 2111 N N . GLY B 1 68 ? 57.702 27.788 3.985 1.00 23.43 65 GLY B N 1
ATOM 2112 C CA . GLY B 1 68 ? 59.058 28.286 3.665 1.00 22.85 65 GLY B CA 1
ATOM 2113 C C . GLY B 1 68 ? 59.955 28.487 4.887 1.00 21.65 65 GLY B C 1
ATOM 2114 O O . GLY B 1 68 ? 60.979 29.156 4.784 1.00 23.56 65 GLY B O 1
ATOM 2115 N N . SER B 1 69 ? 59.597 27.855 6.000 1.00 22.37 66 SER B N 1
ATOM 2116 C CA . SER B 1 69 ? 60.277 28.039 7.288 1.00 21.21 66 SER B CA 1
ATOM 2117 C C . SER B 1 69 ? 61.326 26.946 7.514 1.00 21.46 66 SER B C 1
ATOM 2118 O O . SER B 1 69 ? 61.003 25.762 7.413 1.00 21.49 66 SER B O 1
ATOM 2121 N N . THR B 1 70 ? 62.550 27.353 7.855 1.00 20.68 67 THR B N 1
ATOM 2122 C CA . THR B 1 70 ? 63.562 26.418 8.330 1.00 19.74 67 THR B CA 1
ATOM 2123 C C . THR B 1 70 ? 63.365 26.108 9.828 1.00 20.10 67 THR B C 1
ATOM 2124 O O . THR B 1 70 ? 62.523 26.716 10.516 1.00 19.83 67 THR B O 1
ATOM 2128 N N . ALA B 1 71 ? 64.173 25.173 10.320 1.00 20.40 68 ALA B N 1
ATOM 2129 C CA . ALA B 1 71 ? 64.167 24.822 11.746 1.00 21.19 68 ALA B CA 1
ATOM 2130 C C . ALA B 1 71 ? 64.409 26.087 12.574 1.00 20.21 68 ALA B C 1
ATOM 2131 O O . ALA B 1 71 ? 63.800 26.251 13.646 1.00 20.39 68 ALA B O 1
ATOM 2133 N N . LEU B 1 72 ? 65.282 26.984 12.104 1.00 20.16 69 LEU B N 1
ATOM 2134 C CA . LEU B 1 72 ? 65.558 28.200 12.884 1.00 20.25 69 LEU B CA 1
ATOM 2135 C C . LEU B 1 72 ? 64.299 29.081 13.014 1.00 19.32 69 LEU B C 1
ATOM 2136 O O . LEU B 1 72 ? 64.070 29.646 14.057 1.00 19.50 69 LEU B O 1
ATOM 2141 N N . ILE B 1 73 ? 63.514 29.220 11.948 1.00 18.25 70 ILE B N 1
ATOM 2142 C CA . ILE B 1 73 ? 62.275 29.966 12.044 1.00 18.60 70 ILE B CA 1
ATOM 2143 C C . ILE B 1 73 ? 61.327 29.302 13.041 1.00 17.96 70 ILE B C 1
ATOM 2144 O O . ILE B 1 73 ? 60.676 30.003 13.865 1.00 18.75 70 ILE B O 1
ATOM 2149 N N . TRP B 1 74 ? 61.242 27.962 13.014 1.00 19.87 71 TRP B N 1
ATOM 2150 C CA . TRP B 1 74 ? 60.419 27.261 14.052 1.00 20.06 71 TRP B CA 1
ATOM 2151 C C . TRP B 1 74 ? 60.885 27.591 15.476 1.00 20.71 71 TRP B C 1
ATOM 2152 O O . TRP B 1 74 ? 60.067 27.840 16.377 1.00 20.83 71 TRP B O 1
ATOM 2163 N N . ALA B 1 75 ? 62.190 27.617 15.682 1.00 21.09 72 ALA B N 1
ATOM 2164 C CA . ALA B 1 75 ? 62.713 27.916 17.017 1.00 20.71 72 ALA B CA 1
ATOM 2165 C C . ALA B 1 75 ? 62.393 29.367 17.376 1.00 21.48 72 ALA B C 1
ATOM 2166 O O . ALA B 1 75 ? 61.938 29.672 18.480 1.00 21.41 72 ALA B O 1
ATOM 2168 N N . VAL B 1 76 ? 62.602 30.272 16.433 1.00 17.65 73 VAL B N 1
ATOM 2169 C CA . VAL B 1 76 ? 62.437 31.695 16.742 1.00 19.97 73 VAL B CA 1
ATOM 2170 C C . VAL B 1 76 ? 60.961 32.064 16.994 1.00 18.94 73 VAL B C 1
ATOM 2171 O O . VAL B 1 76 ? 60.637 32.828 17.935 1.00 19.57 73 VAL B O 1
ATOM 2175 N N . LYS B 1 77 ? 60.060 31.490 16.193 1.00 19.80 74 LYS B N 1
ATOM 2176 C CA . LYS B 1 77 ? 58.631 31.816 16.354 1.00 19.36 74 LYS B CA 1
ATOM 2177 C C . LYS B 1 77 ? 58.084 31.251 17.656 1.00 20.20 74 LYS B C 1
ATOM 2178 O O . LYS B 1 77 ? 56.993 31.663 18.099 1.00 21.58 74 LYS B O 1
ATOM 2184 N N . ASN B 1 78 ? 58.836 30.337 18.286 1.00 21.50 75 ASN B N 1
ATOM 2185 C CA . ASN B 1 78 ? 58.424 29.771 19.574 1.00 22.71 75 ASN B CA 1
ATOM 2186 C C . ASN B 1 78 ? 59.295 30.229 20.745 1.00 22.93 75 ASN B C 1
ATOM 2187 O O . ASN B 1 78 ? 59.244 29.673 21.840 1.00 23.63 75 ASN B O 1
ATOM 2192 N N . ASN B 1 79 ? 60.060 31.284 20.474 1.00 21.95 76 ASN B N 1
ATOM 2193 C CA . ASN B 1 79 ? 60.905 31.930 21.476 1.00 21.10 76 ASN B CA 1
ATOM 2194 C C . ASN B 1 79 ? 61.846 30.935 22.178 1.00 24.49 76 ASN B C 1
ATOM 2195 O O . ASN B 1 79 ? 62.060 30.982 23.402 1.00 24.51 76 ASN B O 1
ATOM 2200 N N . ARG B 1 80 ? 62.425 30.030 21.374 1.00 23.35 77 ARG B N 1
ATOM 2201 C CA . ARG B 1 80 ? 63.321 29.025 21.910 1.00 25.27 77 ARG B CA 1
ATOM 2202 C C . ARG B 1 80 ? 64.750 29.563 21.827 1.00 25.56 77 ARG B C 1
ATOM 2203 O O . ARG B 1 80 ? 65.452 29.350 20.833 1.00 23.85 77 ARG B O 1
ATOM 2211 N N . LEU B 1 81 ? 65.184 30.289 22.857 1.00 25.35 78 LEU B N 1
ATOM 2212 C CA . LEU B 1 81 ? 66.496 30.920 22.809 1.00 25.93 78 LEU B CA 1
ATOM 2213 C C . LEU B 1 81 ? 67.650 29.920 22.794 1.00 26.87 78 LEU B C 1
ATOM 2214 O O . LEU B 1 81 ? 68.601 30.069 22.037 1.00 27.91 78 LEU B O 1
ATOM 2219 N N . GLY B 1 82 ? 67.565 28.901 23.636 1.00 27.01 79 GLY B N 1
ATOM 2220 C CA . GLY B 1 82 ? 68.637 27.909 23.682 1.00 28.55 79 GLY B CA 1
ATOM 2221 C C . GLY B 1 82 ? 68.750 27.150 22.375 1.00 27.39 79 GLY B C 1
ATOM 2222 O O . GLY B 1 82 ? 69.870 26.911 21.877 1.00 28.59 79 GLY B O 1
ATOM 2223 N N . ILE B 1 83 ? 67.600 26.789 21.798 1.00 25.94 80 ILE B N 1
ATOM 2224 C CA . ILE B 1 83 ? 67.606 26.092 20.509 1.00 26.22 80 ILE B CA 1
ATOM 2225 C C . ILE B 1 83 ? 68.210 26.995 19.431 1.00 24.32 80 ILE B C 1
ATOM 2226 O O . ILE B 1 83 ? 69.028 26.542 18.602 1.00 24.39 80 ILE B O 1
ATOM 2231 N N . ALA B 1 84 ? 67.788 28.255 19.408 1.00 23.35 81 ALA B N 1
ATOM 2232 C CA . ALA B 1 84 ? 68.330 29.171 18.402 1.00 23.90 81 ALA B CA 1
ATOM 2233 C C . ALA B 1 84 ? 69.845 29.279 18.508 1.00 24.57 81 ALA B C 1
ATOM 2234 O O . ALA B 1 84 ? 70.540 29.265 17.495 1.00 24.21 81 ALA B O 1
ATOM 2236 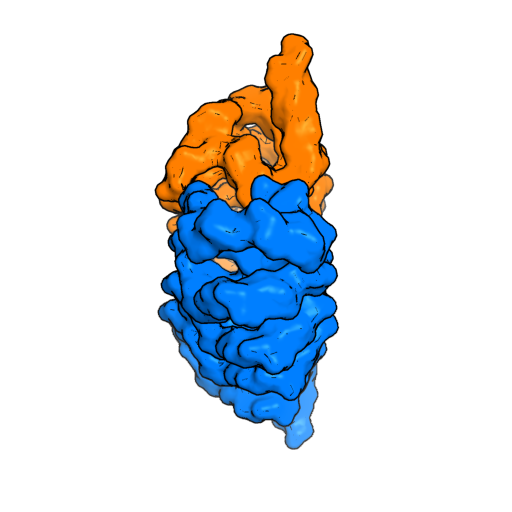N N A GLU B 1 85 ? 70.353 29.417 19.724 0.70 25.48 82 GLU B N 1
ATOM 2237 N N B GLU B 1 85 ? 70.346 29.388 19.731 0.30 25.48 82 GLU B N 1
ATOM 2238 C CA A GLU B 1 85 ? 71.797 29.475 19.925 0.70 28.33 82 GLU B CA 1
ATOM 2239 C CA B GLU B 1 85 ? 71.782 29.446 19.961 0.30 27.08 82 GLU B CA 1
ATOM 2240 C C A GLU B 1 85 ? 72.485 28.213 19.382 0.70 27.92 82 GLU B C 1
ATOM 2241 C C B GLU B 1 85 ? 72.475 28.215 19.386 0.30 27.41 82 GLU B C 1
ATOM 2242 O O A GLU B 1 85 ? 73.499 28.302 18.682 0.70 28.43 82 GLU B O 1
ATOM 2243 O O B GLU B 1 85 ? 73.478 28.328 18.678 0.30 27.64 82 GLU B O 1
ATOM 2254 N N . LYS B 1 86 ? 71.938 27.037 19.693 1.00 27.56 83 LYS B N 1
ATOM 2255 C CA . LYS B 1 86 ? 72.496 25.780 19.170 1.00 28.63 83 LYS B CA 1
ATOM 2256 C C . LYS B 1 86 ? 72.491 25.732 17.647 1.00 27.28 83 LYS B C 1
ATOM 2257 O O . LYS B 1 86 ? 73.496 25.377 17.024 1.00 27.50 83 LYS B O 1
ATOM 2263 N N . LEU B 1 87 ? 71.356 26.085 17.047 1.00 26.08 84 LEU B N 1
ATOM 2264 C CA . LEU B 1 87 ? 71.271 26.083 15.593 1.00 24.97 84 LEU B CA 1
ATOM 2265 C C . LEU B 1 87 ? 72.293 27.013 14.960 1.00 25.07 84 LEU B C 1
ATOM 2266 O O . LEU B 1 87 ? 72.937 26.647 13.977 1.00 25.19 84 LEU B O 1
ATOM 2271 N N . LEU B 1 88 ? 72.433 28.223 15.504 1.00 24.41 85 LEU B N 1
ATOM 2272 C CA . LEU B 1 88 ? 73.358 29.198 14.897 1.00 25.78 85 LEU B CA 1
ATOM 2273 C C . LEU B 1 88 ? 74.789 28.675 15.024 1.00 26.79 85 LEU B C 1
ATOM 2274 O O . LEU B 1 88 ? 75.586 28.734 14.075 1.00 26.42 85 LEU B O 1
ATOM 2279 N N . SER B 1 89 ? 75.098 28.094 16.181 1.00 28.20 86 SER B N 1
ATOM 2280 C CA . SER B 1 89 ? 76.430 27.549 16.361 1.00 29.68 86 SER B CA 1
ATOM 2281 C C . SER B 1 89 ? 76.748 26.392 15.381 1.00 30.65 86 SER B C 1
ATOM 2282 O O . SER B 1 89 ? 77.907 26.149 15.055 1.00 32.21 86 SER B O 1
ATOM 2285 N N . LYS B 1 90 ? 75.728 25.685 14.922 1.00 29.74 87 LYS B N 1
ATOM 2286 C CA . LYS B 1 90 ? 75.888 24.619 13.949 1.00 31.74 87 LYS B CA 1
ATOM 2287 C C . LYS B 1 90 ? 75.843 25.070 12.494 1.00 30.42 87 LYS B C 1
ATOM 2288 O O . LYS B 1 90 ? 76.044 24.263 11.579 1.00 31.83 87 LYS B O 1
ATOM 2294 N N . GLY B 1 91 ? 75.547 26.350 12.275 1.00 29.07 88 GLY B N 1
ATOM 2295 C CA . GLY B 1 91 ? 75.640 26.909 10.931 1.00 27.29 88 GLY B CA 1
ATOM 2296 C C . GLY B 1 91 ? 74.311 27.319 10.299 1.00 26.00 88 GLY B C 1
ATOM 2297 O O . GLY B 1 91 ? 74.274 27.643 9.119 1.00 27.07 88 GLY B O 1
ATOM 2298 N N . SER B 1 92 ? 73.214 27.317 11.058 1.00 24.71 89 SER B N 1
ATOM 2299 C CA . SER B 1 92 ? 71.968 27.800 10.473 1.00 23.54 89 SER B CA 1
ATOM 2300 C C . SER B 1 92 ? 72.097 29.228 9.971 1.00 23.03 89 SER B C 1
ATOM 2301 O O . SER B 1 92 ? 72.759 30.056 10.583 1.00 23.93 89 SER B O 1
ATOM 2304 N N . ASN B 1 93 ? 71.411 29.509 8.873 1.00 21.80 90 ASN B N 1
ATOM 2305 C CA . ASN B 1 93 ? 71.404 30.826 8.293 1.00 21.32 90 ASN B CA 1
ATOM 2306 C C . ASN B 1 93 ? 70.418 31.760 8.999 1.00 20.77 90 ASN B C 1
ATOM 2307 O O . ASN B 1 93 ? 69.184 31.578 8.912 1.00 19.97 90 ASN B O 1
ATOM 2312 N N . VAL B 1 94 ? 70.959 32.744 9.711 1.00 20.46 91 VAL B N 1
ATOM 2313 C CA . VAL B 1 94 ? 70.150 33.694 10.510 1.00 20.19 91 VAL B CA 1
ATOM 2314 C C . VAL B 1 94 ? 69.318 34.617 9.599 1.00 19.19 91 VAL B C 1
ATOM 2315 O O . VAL B 1 94 ? 68.372 35.273 10.071 1.00 18.81 91 VAL B O 1
ATOM 2319 N N . ASN B 1 95 ? 69.651 34.632 8.300 1.00 19.46 92 ASN B N 1
ATOM 2320 C CA . ASN B 1 95 ? 68.990 35.533 7.366 1.00 19.19 92 ASN B CA 1
ATOM 2321 C C . ASN B 1 95 ? 68.104 34.782 6.380 1.00 20.47 92 ASN B C 1
ATOM 2322 O O . ASN B 1 95 ? 67.733 35.302 5.303 1.00 21.36 92 ASN B O 1
ATOM 2327 N N . THR B 1 96 ? 67.762 33.545 6.742 1.00 19.92 93 THR B N 1
ATOM 2328 C CA . THR B 1 96 ? 66.754 32.822 5.986 1.00 19.66 93 THR B CA 1
ATOM 2329 C C . THR B 1 96 ? 65.444 33.612 5.966 1.00 19.50 93 THR B C 1
ATOM 2330 O O . THR B 1 96 ? 65.198 34.482 6.811 1.00 18.16 93 THR B O 1
ATOM 2334 N N . LYS B 1 97 ? 64.601 33.336 4.963 1.00 19.43 94 LYS B N 1
ATOM 2335 C CA . LYS B 1 97 ? 63.264 33.898 5.000 1.00 20.27 94 LYS B CA 1
ATOM 2336 C C . LYS B 1 97 ? 62.201 32.908 4.588 1.00 19.34 94 LYS B C 1
ATOM 2337 O O . LYS B 1 97 ? 62.456 31.979 3.808 1.00 21.34 94 LYS B O 1
ATOM 2343 N N . ASP B 1 98 ? 61.008 33.087 5.138 1.00 18.55 95 ASP B N 1
ATOM 2344 C CA . ASP B 1 98 ? 59.906 32.225 4.730 1.00 19.04 95 ASP B CA 1
ATOM 2345 C C . ASP B 1 98 ? 59.269 32.716 3.434 1.00 19.58 95 ASP B C 1
ATOM 2346 O O . ASP B 1 98 ? 59.775 33.643 2.767 1.00 19.49 95 ASP B O 1
ATOM 2351 N N . PHE B 1 99 ? 58.176 32.082 3.026 1.00 18.61 96 PHE B N 1
ATOM 2352 C CA . PHE B 1 99 ? 57.604 32.402 1.704 1.00 21.21 96 PHE B CA 1
ATOM 2353 C C . PHE B 1 99 ? 56.989 33.824 1.642 1.00 20.93 96 PHE B C 1
ATOM 2354 O O . PHE B 1 99 ? 56.741 34.374 0.522 1.00 21.69 96 PHE B O 1
ATOM 2362 N N . SER B 1 100 ? 56.793 34.455 2.811 1.00 19.29 97 SER B N 1
ATOM 2363 C CA . SER B 1 100 ? 56.328 35.859 2.872 1.00 19.98 97 SER B CA 1
ATOM 2364 C C . SER B 1 100 ? 57.491 36.867 2.972 1.00 20.28 97 SER B C 1
ATOM 2365 O O . SER B 1 100 ? 57.254 38.071 3.119 1.00 21.01 97 SER B O 1
ATOM 2368 N N . GLY B 1 101 ? 58.728 36.367 2.952 1.00 18.09 98 GLY B N 1
ATOM 2369 C CA . GLY B 1 101 ? 59.867 37.246 3.034 1.00 17.96 98 GLY B CA 1
ATOM 2370 C C . GLY B 1 101 ? 60.208 37.636 4.449 1.00 17.48 98 GLY B C 1
ATOM 2371 O O . GLY B 1 101 ? 61.063 38.495 4.660 1.00 18.19 98 GLY B O 1
ATOM 2372 N N . LYS B 1 102 ? 59.583 37.001 5.446 1.00 17.91 99 LYS B N 1
ATOM 2373 C CA . LYS B 1 102 ? 59.911 37.344 6.841 1.00 18.40 99 LYS B CA 1
ATOM 2374 C C . LYS B 1 102 ? 61.098 36.534 7.349 1.00 18.43 99 LYS B C 1
ATOM 2375 O O . LYS B 1 102 ? 61.184 35.303 7.153 1.00 18.36 99 LYS B O 1
ATOM 2381 N N . THR B 1 103 ? 62.021 37.253 7.961 1.00 17.68 100 THR B N 1
ATOM 2382 C CA . THR B 1 103 ? 63.255 36.647 8.511 1.00 18.47 100 THR B CA 1
ATOM 2383 C C . THR B 1 103 ? 63.080 36.335 10.005 1.00 18.64 100 THR B C 1
ATOM 2384 O O . THR B 1 103 ? 62.104 36.760 10.640 1.00 17.44 100 THR B O 1
ATOM 2388 N N . PRO B 1 104 ? 64.000 35.559 10.584 1.00 18.12 101 PRO B N 1
ATOM 2389 C CA . PRO B 1 104 ? 63.903 35.313 12.040 1.00 18.04 101 PRO B CA 1
ATOM 2390 C C . PRO B 1 104 ? 63.786 36.631 12.819 1.00 18.33 101 PRO B C 1
ATOM 2391 O O . PRO B 1 104 ? 62.963 36.739 13.736 1.00 18.39 101 PRO B O 1
ATOM 2395 N N . LEU B 1 105 ? 64.605 37.633 12.451 1.00 16.91 102 LEU B N 1
ATOM 2396 C CA . LEU B 1 105 ? 64.526 38.926 13.158 1.00 17.47 102 LEU B CA 1
ATOM 2397 C C . LEU B 1 105 ? 63.120 39.539 13.051 1.00 17.61 102 LEU B C 1
ATOM 2398 O O . LEU B 1 105 ? 62.563 40.009 14.056 1.00 17.57 102 LEU B O 1
ATOM 2403 N N . MET B 1 106 ? 62.543 39.566 11.840 1.00 17.93 103 MET B N 1
ATOM 2404 C CA . MET B 1 106 ? 61.199 40.121 11.729 1.00 18.81 103 MET B CA 1
ATOM 2405 C C . MET B 1 106 ? 60.205 39.361 12.626 1.00 17.92 103 MET B C 1
ATOM 2406 O O . MET B 1 106 ? 59.357 39.982 13.273 1.00 16.96 103 MET B O 1
ATOM 2411 N N . TRP B 1 107 ? 60.286 38.032 12.648 1.00 16.88 104 TRP B N 1
ATOM 2412 C CA . TRP B 1 107 ? 59.336 37.268 13.495 1.00 16.57 104 TRP B CA 1
ATOM 2413 C C . TRP B 1 107 ? 59.504 37.604 14.980 1.00 17.18 104 TRP B C 1
ATOM 2414 O O . TRP B 1 107 ? 58.525 37.703 15.717 1.00 17.18 104 TRP B O 1
ATOM 2425 N N A SER B 1 108 ? 60.751 37.746 15.411 0.50 17.71 105 SER B N 1
ATOM 2426 N N B SER B 1 108 ? 60.755 37.756 15.426 0.50 16.57 105 SER B N 1
ATOM 2427 C CA A SER B 1 108 ? 61.014 38.083 16.789 0.50 18.69 105 SER B CA 1
ATOM 2428 C CA B SER B 1 108 ? 61.020 38.074 16.831 0.50 16.67 105 SER B CA 1
ATOM 2429 C C A SER B 1 108 ? 60.349 39.412 17.121 0.50 18.73 105 SER B C 1
ATOM 2430 C C B SER B 1 108 ? 60.476 39.460 17.185 0.50 17.62 105 SER B C 1
ATOM 2431 O O A SER B 1 108 ? 59.727 39.585 18.180 0.50 18.36 105 SER B O 1
ATOM 2432 O O B SER B 1 108 ? 60.041 39.713 18.327 0.50 16.89 105 SER B O 1
ATOM 2437 N N . ILE B 1 109 ? 60.488 40.352 16.198 1.00 17.57 106 ILE B N 1
ATOM 2438 C CA . ILE B 1 109 ? 59.935 41.697 16.399 1.00 17.92 106 ILE B CA 1
ATOM 2439 C C . ILE B 1 109 ? 58.395 41.644 16.435 1.00 18.41 106 ILE B C 1
ATOM 2440 O O . ILE B 1 109 ? 57.760 42.199 17.329 1.00 19.32 106 ILE B O 1
ATOM 2445 N N . ILE B 1 110 ? 57.805 40.977 15.454 1.00 17.49 107 ILE B N 1
ATOM 2446 C CA . ILE B 1 110 ? 56.340 40.797 15.422 1.00 16.81 107 ILE B CA 1
ATOM 2447 C C . ILE B 1 110 ? 55.778 40.273 16.738 1.00 17.56 107 ILE B C 1
ATOM 2448 O O . ILE B 1 110 ? 54.797 40.805 17.299 1.00 17.72 107 ILE B O 1
ATOM 2453 N N . PHE B 1 111 ? 56.397 39.221 17.260 1.00 16.70 108 PHE B N 1
ATOM 2454 C CA . PHE B 1 111 ? 55.876 38.597 18.500 1.00 17.82 108 PHE B CA 1
ATOM 2455 C C . PHE B 1 111 ? 56.338 39.289 19.788 1.00 18.77 108 PHE B C 1
ATOM 2456 O O . PHE B 1 111 ? 55.849 38.953 20.877 1.00 21.16 108 PHE B O 1
ATOM 2464 N N . GLY B 1 112 ? 57.250 40.249 19.674 1.00 18.93 109 GLY B N 1
ATOM 2465 C CA . GLY B 1 112 ? 57.764 40.986 20.841 1.00 18.46 109 GLY B CA 1
ATOM 2466 C C . GLY B 1 112 ? 58.680 40.162 21.735 1.00 19.71 109 GLY B C 1
ATOM 2467 O O . GLY B 1 112 ? 58.706 40.368 22.962 1.00 22.41 109 GLY B O 1
ATOM 2468 N N . TYR B 1 113 ? 59.434 39.246 21.121 1.00 19.31 110 TYR B N 1
ATOM 2469 C CA . TYR B 1 113 ? 60.424 38.441 21.876 1.00 19.20 110 TYR B CA 1
ATOM 2470 C C . TYR B 1 113 ? 61.725 39.261 21.936 1.00 19.76 110 TYR B C 1
ATOM 2471 O O . TYR B 1 113 ? 62.629 39.122 21.084 1.00 20.62 110 TYR B O 1
ATOM 2480 N N A SER B 1 114 ? 61.799 40.136 22.932 0.50 22.22 111 SER B N 1
ATOM 2481 N N B SER B 1 114 ? 61.816 40.137 22.932 0.50 21.83 111 SER B N 1
ATOM 2482 C CA A SER B 1 114 ? 62.885 41.100 23.010 0.50 23.16 111 SER B CA 1
ATOM 2483 C CA B SER B 1 114 ? 62.904 41.113 22.991 0.50 22.41 111 SER B CA 1
ATOM 2484 C C A SER B 1 114 ? 64.261 40.447 23.062 0.50 22.67 111 SER B C 1
ATOM 2485 C C B SER B 1 114 ? 64.297 40.497 23.110 0.50 22.21 111 SER B C 1
ATOM 2486 O O A SER B 1 114 ? 65.133 40.752 22.227 0.50 22.48 111 SER B O 1
ATOM 2487 O O B SER B 1 114 ? 65.223 40.883 22.378 0.50 21.98 111 SER B O 1
ATOM 2492 N N . GLU B 1 115 ? 64.458 39.550 24.024 1.00 22.74 112 GLU B N 1
ATOM 2493 C CA . GLU B 1 115 ? 65.754 38.892 24.197 1.00 23.34 112 GLU B CA 1
ATOM 2494 C C . GLU B 1 115 ? 66.152 38.196 22.897 1.00 21.71 112 GLU B C 1
ATOM 2495 O O . GLU B 1 115 ? 67.299 38.285 22.469 1.00 22.67 112 GLU B O 1
ATOM 2501 N N . MET B 1 116 ? 65.202 37.507 22.275 1.00 20.39 113 MET B N 1
ATOM 2502 C CA . MET B 1 116 ? 65.465 36.874 20.967 1.00 19.26 113 MET B CA 1
ATOM 2503 C C . MET B 1 116 ? 65.904 37.893 19.911 1.00 19.26 113 MET B C 1
ATOM 2504 O O . MET B 1 116 ? 66.821 37.615 19.129 1.00 20.03 113 MET B O 1
ATOM 2509 N N . SER B 1 117 ? 65.237 39.035 19.826 1.00 19.04 114 SER B N 1
ATOM 2510 C CA . SER B 1 117 ? 65.651 40.040 18.824 1.00 19.15 114 SER B CA 1
ATOM 2511 C C . SER B 1 117 ? 67.088 40.476 19.045 1.00 20.05 114 SER B C 1
ATOM 2512 O O . SER B 1 117 ? 67.873 40.561 18.079 1.00 19.90 114 SER B O 1
ATOM 2515 N N . TYR B 1 118 ? 67.446 40.808 20.284 1.00 20.82 115 TYR B N 1
ATOM 2516 C CA . TYR B 1 118 ? 68.832 41.210 20.529 1.00 23.12 115 TYR B CA 1
ATOM 2517 C C . TYR B 1 118 ? 69.808 40.100 20.176 1.00 23.30 115 TYR B C 1
ATOM 2518 O O . TYR B 1 118 ? 70.861 40.344 19.591 1.00 22.06 115 TYR B O 1
ATOM 2527 N N . PHE B 1 119 ? 69.442 38.878 20.543 1.00 22.30 116 PHE B N 1
ATOM 2528 C CA . PHE B 1 119 ? 70.269 37.712 20.276 1.00 22.20 116 PHE B CA 1
ATOM 2529 C C . PHE B 1 119 ? 70.513 37.545 18.774 1.00 22.26 116 PHE B C 1
ATOM 2530 O O . PHE B 1 119 ? 71.638 37.348 18.320 1.00 21.25 116 PHE B O 1
ATOM 2538 N N . LEU B 1 120 ? 69.453 37.625 17.994 1.00 19.45 117 LEU B N 1
ATOM 2539 C CA . LEU B 1 120 ? 69.594 37.474 16.536 1.00 19.01 117 LEU B CA 1
ATOM 2540 C C . LEU B 1 120 ? 70.498 38.561 15.958 1.00 19.70 117 LEU B C 1
ATOM 2541 O O . LEU B 1 120 ? 71.386 38.276 15.136 1.00 20.28 117 LEU B O 1
ATOM 2546 N N . LEU B 1 121 ? 70.309 39.794 16.416 1.00 19.17 118 LEU B N 1
ATOM 2547 C CA . LEU B 1 121 ? 71.198 40.889 15.966 1.00 19.77 118 LEU B CA 1
ATOM 2548 C C . LEU B 1 121 ? 72.662 40.637 16.335 1.00 21.10 118 LEU B C 1
ATOM 2549 O O . LEU B 1 121 ? 73.584 40.927 15.543 1.00 22.09 118 LEU B O 1
ATOM 2554 N N . GLU B 1 122 ? 72.880 40.115 17.532 1.00 21.54 119 GLU B N 1
ATOM 2555 C CA . GLU B 1 122 ? 74.248 39.786 17.979 1.00 22.40 119 GLU B CA 1
ATOM 2556 C C . GLU B 1 122 ? 74.841 38.578 17.253 1.00 21.65 119 GLU B C 1
ATOM 2557 O O . GLU B 1 122 ? 76.000 38.245 17.456 1.00 23.69 119 GLU B O 1
ATOM 2563 N N . HIS B 1 123 ? 74.025 37.905 16.440 1.00 20.80 120 HIS B N 1
ATOM 2564 C CA . HIS B 1 123 ? 74.482 36.771 15.639 1.00 21.48 120 HIS B CA 1
ATOM 2565 C C . HIS B 1 123 ? 74.278 37.021 14.149 1.00 22.01 120 HIS B C 1
ATOM 2566 O O . HIS B 1 123 ? 74.169 36.081 13.358 1.00 21.91 120 HIS B O 1
ATOM 2573 N N . GLY B 1 124 ? 74.243 38.296 13.786 1.00 20.16 121 GLY B N 1
ATOM 2574 C CA . GLY B 1 124 ? 74.442 38.654 12.391 1.00 21.82 121 GLY B CA 1
ATOM 2575 C C . GLY B 1 124 ? 73.166 38.867 11.595 1.00 19.82 121 GLY B C 1
ATOM 2576 O O . GLY B 1 124 ? 73.226 39.010 10.358 1.00 21.63 121 GLY B O 1
ATOM 2577 N N . ALA B 1 125 ? 72.018 38.946 12.268 1.00 19.26 122 ALA B N 1
ATOM 2578 C CA . ALA B 1 125 ? 70.777 39.215 11.529 1.00 18.01 122 ALA B CA 1
ATOM 2579 C C . ALA B 1 125 ? 70.864 40.550 10.765 1.00 20.20 122 ALA B C 1
ATOM 2580 O O . ALA B 1 125 ? 71.287 41.565 11.343 1.00 20.68 122 ALA B O 1
ATOM 2582 N N . ASN B 1 126 ? 70.451 40.549 9.488 1.00 20.30 123 ASN B N 1
ATOM 2583 C CA . ASN B 1 126 ? 70.548 41.745 8.629 1.00 22.45 123 ASN B CA 1
ATOM 2584 C C . ASN B 1 126 ? 69.564 42.799 9.099 1.00 21.66 123 ASN B C 1
ATOM 2585 O O . ASN B 1 126 ? 68.399 42.4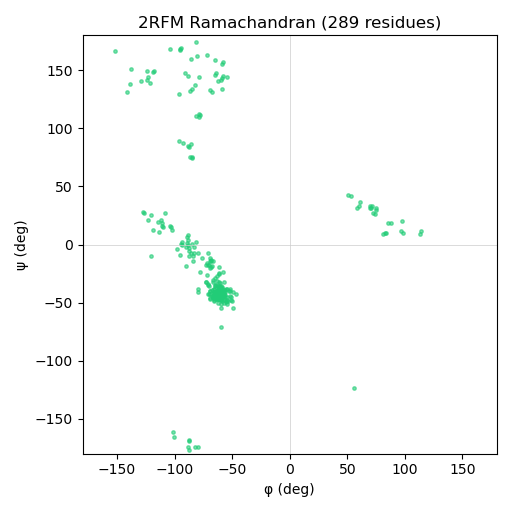96 9.335 1.00 22.25 123 ASN B O 1
ATOM 2590 N N . VAL B 1 127 ? 70.017 44.039 9.232 1.00 22.65 124 VAL B N 1
ATOM 2591 C CA . VAL B 1 127 ? 69.060 45.065 9.627 1.00 22.48 124 VAL B CA 1
ATOM 2592 C C . VAL B 1 127 ? 68.308 45.711 8.470 1.00 22.66 124 VAL B C 1
ATOM 2593 O O . VAL B 1 127 ? 67.334 46.428 8.722 1.00 21.59 124 VAL B O 1
ATOM 2597 N N . ASN B 1 128 ? 68.717 45.455 7.222 1.00 21.71 125 ASN B N 1
ATOM 2598 C CA . ASN B 1 128 ? 68.054 46.114 6.090 1.00 21.64 125 ASN B CA 1
ATOM 2599 C C . ASN B 1 128 ? 67.181 45.257 5.135 1.00 23.97 125 ASN B C 1
ATOM 2600 O O . ASN B 1 128 ? 66.824 45.692 4.032 1.00 29.05 125 ASN B O 1
ATOM 2605 N N . ASP B 1 129 ? 66.815 44.066 5.541 1.00 23.28 126 ASP B N 1
ATOM 2606 C CA . ASP B 1 129 ? 66.181 43.135 4.630 1.00 20.50 126 ASP B CA 1
ATOM 2607 C C . ASP B 1 129 ? 64.743 43.666 4.362 1.00 20.80 126 ASP B C 1
ATOM 2608 O O . ASP B 1 129 ? 64.237 44.530 5.106 1.00 21.35 126 ASP B O 1
ATOM 2613 N N . ARG B 1 130 ? 64.101 43.169 3.303 1.00 18.86 127 ARG B N 1
ATOM 2614 C CA . ARG B 1 130 ? 62.705 43.561 3.017 1.00 18.62 127 ARG B CA 1
ATOM 2615 C C . ARG B 1 130 ? 61.806 42.339 2.988 1.00 17.05 127 ARG B C 1
ATOM 2616 O O . ARG B 1 130 ? 62.160 41.327 2.337 1.00 18.85 127 ARG B O 1
ATOM 2624 N N . ASN B 1 131 ? 60.601 42.443 3.559 1.00 16.02 128 ASN B N 1
ATOM 2625 C CA . ASN B 1 131 ? 59.610 41.381 3.339 1.00 16.93 128 ASN B CA 1
ATOM 2626 C C . ASN B 1 131 ? 58.782 41.628 2.085 1.00 18.40 128 ASN B C 1
ATOM 2627 O O . ASN B 1 131 ? 59.046 42.573 1.319 1.00 17.74 128 ASN B O 1
ATOM 2632 N N . LEU B 1 132 ? 57.803 40.745 1.850 1.00 18.07 129 LEU B N 1
ATOM 2633 C CA . LEU B 1 132 ? 56.985 40.843 0.632 1.00 20.23 129 LEU B CA 1
ATOM 2634 C C . LEU B 1 132 ? 56.275 42.204 0.493 1.00 21.14 129 LEU B C 1
ATOM 2635 O O . LEU B 1 132 ? 56.077 42.679 -0.621 1.00 22.83 129 LEU B O 1
ATOM 2640 N N . GLU B 1 133 ? 55.905 42.813 1.634 1.00 21.19 130 GLU B N 1
ATOM 2641 C CA . GLU B 1 133 ? 55.201 44.088 1.624 1.00 23.23 130 GLU B CA 1
ATOM 2642 C C . GLU B 1 133 ? 56.191 45.265 1.636 1.00 22.17 130 GLU B C 1
ATOM 2643 O O . GLU B 1 133 ? 55.786 46.418 1.727 1.00 24.03 130 GLU B O 1
ATOM 2649 N N . GLY B 1 134 ? 57.485 44.976 1.522 1.00 17.15 131 GLY B N 1
ATOM 2650 C CA . GLY B 1 134 ? 58.470 46.025 1.470 1.00 17.51 131 GLY B CA 1
ATOM 2651 C C . GLY B 1 134 ? 58.846 46.573 2.837 1.00 17.72 131 GLY B C 1
ATOM 2652 O O . GLY B 1 134 ? 59.557 47.558 2.938 1.00 18.66 131 GLY B O 1
ATOM 2653 N N . GLU B 1 135 ? 58.392 45.923 3.902 1.00 16.18 132 GLU B N 1
ATOM 2654 C CA . GLU B 1 135 ? 58.799 46.390 5.230 1.00 16.96 132 GLU B CA 1
ATOM 2655 C C . GLU B 1 135 ? 60.196 45.927 5.553 1.00 18.15 132 GLU B C 1
ATOM 2656 O O . GLU B 1 135 ? 60.574 44.809 5.216 1.00 20.22 132 GLU B O 1
ATOM 2662 N N . THR B 1 136 ? 60.925 46.777 6.256 1.00 17.30 133 THR B N 1
ATOM 2663 C CA . THR B 1 136 ? 62.262 46.449 6.770 1.00 18.19 133 THR B CA 1
ATOM 2664 C C . THR B 1 136 ? 62.104 46.171 8.276 1.00 17.82 133 THR B C 1
ATOM 2665 O O . THR B 1 136 ? 61.070 46.478 8.859 1.00 17.82 133 THR B O 1
ATOM 2669 N N . PRO B 1 137 ? 63.135 45.614 8.924 1.00 18.19 134 PRO B N 1
ATOM 2670 C CA . PRO B 1 137 ? 63.073 45.440 10.368 1.00 17.87 134 PRO B CA 1
ATOM 2671 C C . PRO B 1 137 ? 62.716 46.733 11.095 1.00 17.14 134 PRO B C 1
ATOM 2672 O O . PRO B 1 137 ? 61.932 46.696 12.061 1.00 17.44 134 PRO B O 1
ATOM 2676 N N . LEU B 1 138 ? 63.239 47.872 10.623 1.00 17.07 135 LEU B N 1
ATOM 2677 C CA . LEU B 1 138 ? 62.899 49.157 11.279 1.00 16.66 135 LEU B CA 1
ATOM 2678 C C . LEU B 1 138 ? 61.408 49.483 11.155 1.00 17.32 135 LEU B C 1
ATOM 2679 O O . LEU B 1 138 ? 60.779 49.891 12.140 1.00 17.17 135 LEU B O 1
ATOM 2684 N N . ILE B 1 139 ? 60.842 49.314 9.959 1.00 16.60 136 ILE B N 1
ATOM 2685 C CA . ILE B 1 139 ? 59.405 49.524 9.780 1.00 16.23 136 ILE B CA 1
ATOM 2686 C C . ILE B 1 139 ? 58.580 48.570 10.656 1.00 16.90 136 ILE B C 1
ATOM 2687 O O . ILE B 1 139 ? 57.627 48.994 11.317 1.00 17.02 136 ILE B O 1
ATOM 2692 N N . VAL B 1 140 ? 58.935 47.289 10.641 1.00 16.45 137 VAL B N 1
ATOM 2693 C CA . VAL B 1 140 ? 58.176 46.312 11.454 1.00 16.79 137 VAL B CA 1
ATOM 2694 C C . VAL B 1 140 ? 58.245 46.703 12.936 1.00 16.55 137 VAL B C 1
ATOM 2695 O O . VAL B 1 140 ? 57.222 46.752 13.622 1.00 17.76 137 VAL B O 1
ATOM 2699 N N . ALA B 1 141 ? 59.438 47.011 13.434 1.00 15.11 138 ALA B N 1
ATOM 2700 C CA . ALA B 1 141 ? 59.575 47.369 14.843 1.00 17.35 138 ALA B CA 1
ATOM 2701 C C . ALA B 1 141 ? 58.775 48.630 15.160 1.00 17.74 138 ALA B C 1
ATOM 2702 O O . ALA B 1 141 ? 58.186 48.738 16.222 1.00 19.48 138 ALA B O 1
ATOM 2704 N N . SER B 1 142 ? 58.765 49.581 14.224 1.00 17.51 139 SER B N 1
ATOM 2705 C CA . SER B 1 142 ? 58.022 50.817 14.425 1.00 18.41 139 SER B CA 1
ATOM 2706 C C . SER B 1 142 ? 56.507 50.559 14.484 1.00 18.77 139 SER B C 1
ATOM 2707 O O . SER B 1 142 ? 55.840 51.087 15.377 1.00 19.68 139 SER B O 1
ATOM 2710 N N . LYS B 1 143 ? 55.976 49.760 13.560 1.00 18.65 140 LYS B N 1
ATOM 2711 C CA . LYS B 1 143 ? 54.543 49.489 13.541 1.00 17.29 140 LYS B CA 1
ATOM 2712 C C . LYS B 1 143 ? 54.099 48.734 14.764 1.00 19.19 140 LYS B C 1
ATOM 2713 O O . LYS B 1 143 ? 53.011 48.989 15.286 1.00 19.29 140 LYS B O 1
ATOM 2719 N N . TYR B 1 144 ? 54.958 47.836 15.249 1.00 19.33 141 TYR B N 1
ATOM 2720 C CA . TYR B 1 144 ? 54.588 47.040 16.451 1.00 20.28 141 TYR B CA 1
ATOM 2721 C C . TYR B 1 144 ? 54.956 47.712 17.771 1.00 21.74 141 TYR B C 1
ATOM 2722 O O . TYR B 1 144 ? 54.632 47.177 18.845 1.00 23.69 141 TYR B O 1
ATOM 2731 N N . GLY B 1 145 ? 55.551 48.895 17.708 1.00 19.14 142 GLY B N 1
ATOM 2732 C CA . GLY B 1 145 ? 55.852 49.676 18.910 1.00 21.55 142 GLY B CA 1
ATOM 2733 C C . GLY B 1 145 ? 57.016 49.149 19.724 1.00 22.20 142 GLY B C 1
ATOM 2734 O O . GLY B 1 145 ? 57.063 49.343 20.930 1.00 24.79 142 GLY B O 1
ATOM 2735 N N . ARG B 1 146 ? 57.940 48.456 19.066 1.00 20.99 143 ARG B N 1
ATOM 2736 C CA . ARG B 1 146 ? 59.121 47.905 19.788 1.00 21.63 143 ARG B CA 1
ATOM 2737 C C . ARG B 1 146 ? 60.219 48.968 19.892 1.00 22.74 143 ARG B C 1
ATOM 2738 O O . ARG B 1 146 ? 61.217 48.937 19.146 1.00 22.17 143 ARG B O 1
ATOM 2746 N N . SER B 1 147 ? 60.023 49.940 20.770 1.00 22.33 144 SER B N 1
ATOM 2747 C CA . SER B 1 147 ? 60.882 51.116 20.776 1.00 22.75 144 SER B CA 1
ATOM 2748 C C . SER B 1 147 ? 62.364 50.833 21.053 1.00 23.32 144 SER B C 1
ATOM 2749 O O . SER B 1 147 ? 63.241 51.478 20.459 1.00 23.46 144 SER B O 1
ATOM 2752 N N . GLU B 1 148 ? 62.648 49.864 21.913 1.00 23.87 145 GLU B N 1
ATOM 2753 C CA . GLU B 1 148 ? 64.058 49.590 22.218 1.00 25.27 145 GLU B CA 1
ATOM 2754 C C . GLU B 1 148 ? 64.737 48.901 21.045 1.00 23.82 145 GLU B C 1
ATOM 2755 O O . GLU B 1 148 ? 65.943 49.133 20.787 1.00 24.18 145 GLU B O 1
ATOM 2761 N N . ILE B 1 149 ? 63.967 48.093 20.325 1.00 22.21 146 ILE B N 1
ATOM 2762 C CA . ILE B 1 149 ? 64.500 47.492 19.113 1.00 20.87 146 ILE B CA 1
ATOM 2763 C C . ILE B 1 149 ? 64.707 48.574 18.028 1.00 21.61 146 ILE B C 1
ATOM 2764 O O . ILE B 1 149 ? 65.722 48.567 17.287 1.00 20.95 146 ILE B O 1
ATOM 2769 N N . VAL B 1 150 ? 63.739 49.485 17.892 1.00 18.94 147 VAL B N 1
ATOM 2770 C CA . VAL B 1 150 ? 63.940 50.619 16.961 1.00 19.83 147 VAL B CA 1
ATOM 2771 C C . VAL B 1 150 ? 65.273 51.333 17.224 1.00 20.05 147 VAL B C 1
ATOM 2772 O O . VAL B 1 150 ? 66.053 51.586 16.303 1.00 19.91 147 VAL B O 1
ATOM 2776 N N A LYS B 1 151 ? 65.501 51.698 18.483 0.50 20.14 148 LYS B N 1
ATOM 2777 N N B LYS B 1 151 ? 65.538 51.687 18.477 0.50 20.41 148 LYS B N 1
ATOM 2778 C CA A LYS B 1 151 ? 66.747 52.351 18.879 0.50 21.01 148 LYS B CA 1
ATOM 2779 C CA B LYS B 1 151 ? 66.779 52.409 18.780 0.50 21.28 148 LYS B CA 1
ATOM 2780 C C A LYS B 1 151 ? 67.946 51.582 18.353 0.50 20.94 148 LYS B C 1
ATOM 2781 C C B LYS B 1 151 ? 68.020 51.599 18.425 0.50 21.33 148 LYS B C 1
ATOM 2782 O O A LYS B 1 151 ? 68.825 52.139 17.668 0.50 21.28 148 LYS B O 1
ATOM 2783 O O B LYS B 1 151 ? 69.018 52.155 17.934 0.50 21.93 148 LYS B O 1
ATOM 2794 N N . LYS B 1 152 ? 67.960 50.291 18.659 1.00 21.07 149 LYS B N 1
ATOM 2795 C CA . LYS B 1 152 ? 69.096 49.406 18.319 1.00 21.40 149 LYS B CA 1
ATOM 2796 C C . LYS B 1 152 ? 69.297 49.293 16.826 1.00 19.93 149 LYS B C 1
ATOM 2797 O O . LYS B 1 152 ? 70.428 49.348 16.335 1.00 20.00 149 LYS B O 1
ATOM 2803 N N . LEU B 1 153 ? 68.195 49.137 16.080 1.00 18.37 150 LEU B N 1
ATOM 2804 C CA . LEU B 1 153 ? 68.289 49.021 14.632 1.00 18.12 150 LEU B CA 1
ATOM 2805 C C . LEU B 1 153 ? 68.850 50.305 14.054 1.00 19.43 150 LEU B C 1
ATOM 2806 O O . LEU B 1 153 ? 69.693 50.250 13.159 1.00 19.27 150 LEU B O 1
ATOM 2811 N N . LEU B 1 154 ? 68.435 51.459 14.589 1.00 19.41 151 LEU B N 1
ATOM 2812 C CA . LEU B 1 154 ? 68.993 52.742 14.091 1.00 20.93 151 LEU B CA 1
ATOM 2813 C C . LEU B 1 154 ? 70.508 52.828 14.327 1.00 22.10 151 LEU B C 1
ATOM 2814 O O . LEU B 1 154 ? 71.271 53.220 13.435 1.00 22.99 151 LEU B O 1
ATOM 2819 N N . GLU B 1 155 ? 70.929 52.409 15.506 1.00 22.38 152 GLU B N 1
ATOM 2820 C CA . GLU B 1 155 ? 72.351 52.376 15.874 1.00 23.85 152 GLU B CA 1
ATOM 2821 C C . GLU B 1 155 ? 73.154 51.485 14.912 1.00 23.30 152 GLU B C 1
ATOM 2822 O O . GLU B 1 155 ? 74.293 51.808 14.540 1.00 22.65 152 GLU B O 1
ATOM 2828 N N . LEU B 1 156 ? 72.561 50.375 14.515 1.00 21.99 153 LEU B N 1
ATOM 2829 C CA . LEU B 1 156 ? 73.215 49.395 13.642 1.00 21.72 153 LEU B CA 1
ATOM 2830 C C . LEU B 1 156 ? 73.162 49.790 12.161 1.00 23.75 153 LEU B C 1
ATOM 2831 O O . LEU B 1 156 ? 73.620 49.014 11.298 1.00 24.96 153 LEU B O 1
ATOM 2836 N N . GLY B 1 157 ? 72.592 50.965 11.874 1.00 22.12 154 GLY B N 1
ATOM 2837 C CA . GLY B 1 157 ? 72.618 51.501 10.495 1.00 22.64 154 GLY B CA 1
ATOM 2838 C C . GLY B 1 157 ? 71.375 51.246 9.654 1.00 24.08 154 GLY B C 1
ATOM 2839 O O . GLY B 1 157 ? 71.421 51.325 8.406 1.00 25.14 154 GLY B O 1
ATOM 2840 N N . ALA B 1 158 ? 70.245 50.957 10.297 1.00 21.89 155 ALA B N 1
ATOM 2841 C CA . ALA B 1 158 ? 69.028 50.736 9.524 1.00 21.12 155 ALA B CA 1
ATOM 2842 C C . ALA B 1 158 ? 68.722 52.001 8.716 1.00 22.52 155 ALA B C 1
ATOM 2843 O O . ALA B 1 158 ? 68.895 53.111 9.196 1.00 23.11 155 ALA B O 1
ATOM 2845 N N . ASP B 1 159 ? 68.247 51.824 7.482 1.00 22.66 156 ASP B N 1
ATOM 2846 C CA . ASP B 1 159 ? 67.957 52.949 6.596 1.00 24.54 156 ASP B CA 1
ATOM 2847 C C . ASP B 1 159 ? 66.652 53.598 6.986 1.00 23.96 156 ASP B C 1
ATOM 2848 O O . ASP B 1 159 ? 65.574 53.005 6.822 1.00 23.54 156 ASP B O 1
ATOM 2853 N N . ILE B 1 160 ? 66.743 54.818 7.495 1.00 23.73 157 ILE B N 1
ATOM 2854 C CA . ILE B 1 160 ? 65.596 55.514 8.032 1.00 23.05 157 ILE B CA 1
ATOM 2855 C C . ILE B 1 160 ? 64.592 55.913 6.933 1.00 23.11 157 ILE B C 1
ATOM 2856 O O . ILE B 1 160 ? 63.421 56.144 7.203 1.00 23.29 157 ILE B O 1
ATOM 2861 N N . SER B 1 161 ? 65.062 55.971 5.688 1.00 22.11 158 SER B N 1
ATOM 2862 C CA . SER B 1 161 ? 64.242 56.514 4.597 1.00 22.54 158 SER B CA 1
ATOM 2863 C C . SER B 1 161 ? 63.463 55.446 3.841 1.00 21.05 158 SER B C 1
ATOM 2864 O O . SER B 1 161 ? 62.721 55.788 2.889 1.00 20.46 158 SER B O 1
ATOM 2867 N N . ALA B 1 162 ? 63.610 54.177 4.232 1.00 20.14 159 ALA B N 1
ATOM 2868 C CA . ALA B 1 162 ? 62.956 53.073 3.474 1.00 20.31 159 ALA B CA 1
ATOM 2869 C C . ALA B 1 162 ? 61.443 53.246 3.521 1.00 19.37 159 ALA B C 1
ATOM 2870 O O . ALA B 1 162 ? 60.891 53.596 4.579 1.00 19.31 159 ALA B O 1
ATOM 2872 N N . ARG B 1 163 ? 60.772 52.962 2.398 1.00 18.36 160 ARG B N 1
ATOM 2873 C CA . ARG B 1 163 ? 59.298 53.032 2.337 1.00 18.28 160 ARG B CA 1
ATOM 2874 C C . ARG B 1 163 ? 58.769 51.693 1.868 1.00 17.73 160 ARG B C 1
ATOM 2875 O O . ARG B 1 163 ? 59.373 51.066 0.974 1.00 19.08 160 ARG B O 1
ATOM 2883 N N . ASP B 1 164 ? 57.645 51.266 2.441 1.00 16.91 161 ASP B N 1
ATOM 2884 C CA . ASP B 1 164 ? 57.028 49.988 2.066 1.00 16.86 161 ASP B CA 1
ATOM 2885 C C . ASP B 1 164 ? 55.848 50.239 1.106 1.00 18.52 161 ASP B C 1
ATOM 2886 O O . ASP B 1 164 ? 55.687 51.348 0.549 1.00 18.76 161 ASP B O 1
ATOM 2891 N N . LEU B 1 165 ? 55.030 49.219 0.922 1.00 17.57 162 LEU B N 1
ATOM 2892 C CA . LEU B 1 165 ? 53.953 49.325 -0.072 1.00 20.17 162 LEU B CA 1
ATOM 2893 C C . LEU B 1 165 ? 52.966 50.448 0.238 1.00 18.90 162 LEU B C 1
ATOM 2894 O O . LEU B 1 165 ? 52.315 50.961 -0.684 1.00 19.46 162 LEU B O 1
ATOM 2899 N N . THR B 1 166 ? 52.857 50.835 1.513 1.00 19.00 163 THR B N 1
ATOM 2900 C CA . THR B 1 166 ? 51.958 51.930 1.869 1.00 18.73 163 THR B CA 1
ATOM 2901 C C . THR B 1 166 ? 52.543 53.279 1.501 1.00 18.59 163 THR B C 1
ATOM 2902 O O . THR B 1 166 ? 51.845 54.286 1.553 1.00 20.70 163 THR B O 1
ATOM 2906 N N . GLY B 1 167 ? 53.828 53.305 1.157 1.00 18.37 164 GLY B N 1
ATOM 2907 C CA . GLY B 1 167 ? 54.493 54.557 0.784 1.00 18.96 164 GLY B CA 1
ATOM 2908 C C . GLY B 1 167 ? 55.094 55.333 1.955 1.00 19.15 164 GLY B C 1
ATOM 2909 O O . GLY B 1 167 ? 55.731 56.383 1.747 1.00 21.25 164 GLY B O 1
ATOM 2910 N N A LEU B 1 168 ? 54.865 54.837 3.176 0.80 19.61 165 LEU B N 1
ATOM 2911 N N B LEU B 1 168 ? 54.901 54.828 3.170 0.20 17.88 165 LEU B N 1
ATOM 2912 C CA A LEU B 1 168 ? 55.347 55.521 4.392 0.80 18.54 165 LEU B CA 1
ATOM 2913 C CA B LEU B 1 168 ? 55.376 55.521 4.369 0.20 16.57 165 LEU B CA 1
ATOM 2914 C C A LEU B 1 168 ? 56.707 55.034 4.891 0.80 19.42 165 LEU B C 1
ATOM 2915 C C B LEU B 1 168 ? 56.731 55.041 4.860 0.20 17.39 165 LEU B C 1
ATOM 2916 O O A LEU B 1 168 ? 57.046 53.863 4.748 0.80 18.71 165 LEU B O 1
ATOM 2917 O O B LEU B 1 168 ? 57.099 53.883 4.676 0.20 17.03 165 LEU B O 1
ATOM 2926 N N . THR B 1 169 ? 57.457 55.946 5.508 1.00 18.96 166 THR B N 1
ATOM 2927 C CA . THR B 1 169 ? 58.663 55.581 6.243 1.00 17.88 166 THR B CA 1
ATOM 2928 C C . THR B 1 169 ? 58.288 54.935 7.582 1.00 17.80 166 THR B C 1
ATOM 2929 O O . THR B 1 169 ? 57.125 54.994 8.030 1.00 18.07 166 THR B O 1
ATOM 2933 N N . ALA B 1 170 ? 59.297 54.381 8.251 1.00 17.33 167 ALA B N 1
ATOM 2934 C CA . ALA B 1 170 ? 59.082 53.809 9.593 1.00 17.34 167 ALA B CA 1
ATOM 2935 C C . ALA B 1 170 ? 58.530 54.853 10.548 1.00 18.25 167 ALA B C 1
ATOM 2936 O O . ALA B 1 170 ? 57.589 54.530 11.299 1.00 18.69 167 ALA B O 1
ATOM 2938 N N . GLU B 1 171 ? 59.104 56.074 10.548 1.00 18.51 168 GLU B N 1
ATOM 2939 C CA . GLU B 1 171 ? 58.637 57.103 11.497 1.00 20.03 168 GLU B CA 1
ATOM 2940 C C . GLU B 1 171 ? 57.201 57.473 11.210 1.00 19.44 168 GLU B C 1
ATOM 2941 O O . GLU B 1 171 ? 56.390 57.599 12.126 1.00 19.33 168 GLU B O 1
ATOM 2947 N N . ALA B 1 172 ? 56.879 57.650 9.926 1.00 19.61 169 ALA B N 1
ATOM 2948 C CA . ALA B 1 172 ? 55.510 57.997 9.575 1.00 18.82 169 ALA B CA 1
ATOM 2949 C C . ALA B 1 172 ? 54.556 56.903 10.008 1.00 18.76 169 ALA B C 1
ATOM 2950 O O . ALA B 1 172 ? 53.436 57.175 10.459 1.00 19.40 169 ALA B O 1
ATOM 2952 N N . SER B 1 173 ? 54.984 55.649 9.848 1.00 17.90 170 SER B N 1
ATOM 2953 C CA . SER B 1 173 ? 54.132 54.543 10.272 1.00 18.01 170 SER B CA 1
ATOM 2954 C C . SER B 1 173 ? 53.974 54.501 11.791 1.00 17.76 170 SER B C 1
ATOM 2955 O O . SER B 1 173 ? 52.869 54.219 12.290 1.00 17.84 170 SER B O 1
ATOM 2958 N N . ALA B 1 174 ? 55.044 54.773 12.520 1.00 17.66 171 ALA B N 1
ATOM 2959 C CA . ALA B 1 174 ? 54.925 54.855 13.984 1.00 18.12 171 ALA B CA 1
ATOM 2960 C C . ALA B 1 174 ? 53.869 55.887 14.379 1.00 20.43 171 ALA B C 1
ATOM 2961 O O . ALA B 1 174 ? 53.101 55.663 15.331 1.00 20.05 171 ALA B O 1
ATOM 2963 N N . ARG B 1 175 ? 53.814 57.013 13.670 1.00 20.03 172 ARG B N 1
ATOM 2964 C CA . ARG B 1 175 ? 52.803 58.039 13.960 1.00 20.48 172 ARG B CA 1
ATOM 2965 C C . ARG B 1 175 ? 51.387 57.530 13.652 1.00 19.40 172 ARG B C 1
ATOM 2966 O O . ARG B 1 175 ? 50.447 57.754 14.431 1.00 19.54 172 ARG B O 1
ATOM 2974 N N . ILE B 1 176 ? 51.231 56.828 12.529 1.00 18.26 173 ILE B N 1
ATOM 2975 C CA . ILE B 1 176 ? 49.927 56.232 12.211 1.00 18.00 173 ILE B CA 1
ATOM 2976 C C . ILE B 1 176 ? 49.447 55.306 13.322 1.00 18.47 173 ILE B C 1
ATOM 2977 O O . ILE B 1 176 ? 48.263 55.331 13.713 1.00 20.66 173 ILE B O 1
ATOM 2982 N N . PHE B 1 177 ? 50.382 54.514 13.839 1.00 18.47 174 PHE B N 1
ATOM 2983 C CA . PHE B 1 177 ? 50.040 53.495 14.841 1.00 19.18 174 PHE B CA 1
ATOM 2984 C C . PHE B 1 177 ? 50.100 53.993 16.274 1.00 19.67 174 PHE B C 1
ATOM 2985 O O . PHE B 1 177 ? 49.789 53.240 17.222 1.00 20.83 174 PHE B O 1
ATOM 2993 N N . GLY B 1 178 ? 50.423 55.272 16.457 1.00 19.70 175 GLY B N 1
ATOM 2994 C CA . GLY B 1 178 ? 50.352 55.895 17.779 1.00 20.24 175 GLY B CA 1
ATOM 2995 C C . GLY B 1 178 ? 51.418 55.413 18.738 1.00 21.59 175 GLY B C 1
ATOM 2996 O O . GLY B 1 178 ? 51.206 55.335 19.946 1.00 22.57 175 GLY B O 1
ATOM 2997 N N . ARG B 1 179 ? 52.574 55.063 18.185 1.00 20.75 176 ARG B N 1
ATOM 2998 C CA . ARG B 1 179 ? 53.650 54.485 18.995 1.00 19.67 176 ARG B CA 1
ATOM 2999 C C . ARG B 1 179 ? 54.529 55.584 19.594 1.00 22.58 176 ARG B C 1
ATOM 3000 O O . ARG B 1 179 ? 55.557 55.953 19.033 1.00 21.92 176 ARG B O 1
ATOM 3008 N N . GLN B 1 180 ? 54.090 56.122 20.733 1.00 23.26 177 GLN B N 1
ATOM 3009 C CA . GLN B 1 180 ? 54.693 57.309 21.313 1.00 23.40 177 GLN B CA 1
ATOM 3010 C C . GLN B 1 180 ? 56.158 57.129 21.644 1.00 23.68 177 GLN B C 1
ATOM 3011 O O . GLN B 1 180 ? 56.943 58.020 21.386 1.00 25.89 177 GLN B O 1
ATOM 3017 N N . GLU B 1 181 ? 56.519 55.982 22.203 1.00 25.23 178 GLU B N 1
ATOM 3018 C CA . GLU B 1 181 ? 57.920 55.765 22.594 1.00 26.49 178 GLU B CA 1
ATOM 3019 C C . GLU B 1 181 ? 58.804 55.608 21.350 1.00 23.95 178 GLU B C 1
ATOM 3020 O O . GLU B 1 181 ? 59.941 56.068 21.335 1.00 24.18 178 GLU B O 1
ATOM 3026 N N . VAL B 1 182 ? 58.277 54.985 20.303 1.00 22.42 179 VAL B N 1
ATOM 3027 C CA . VAL B 1 182 ? 59.068 54.869 19.065 1.00 20.87 179 VAL B CA 1
ATOM 3028 C C . VAL B 1 182 ? 59.278 56.257 18.475 1.00 22.36 179 VAL B C 1
ATOM 3029 O O . VAL B 1 182 ? 60.371 56.604 18.022 1.00 22.92 179 VAL B O 1
ATOM 3033 N N . ILE B 1 183 ? 58.211 57.063 18.482 1.00 23.02 180 ILE B N 1
ATOM 3034 C CA . ILE B 1 183 ? 58.308 58.432 17.994 1.00 24.33 180 ILE B CA 1
ATOM 3035 C C . ILE B 1 183 ? 59.382 59.229 18.740 1.00 25.32 180 ILE B C 1
ATOM 3036 O O . ILE B 1 183 ? 60.140 59.988 18.129 1.00 26.37 180 ILE B O 1
ATOM 3041 N N . LYS B 1 184 ? 59.464 59.021 20.052 1.00 25.47 181 LYS B N 1
ATOM 3042 C CA . LYS B 1 184 ? 60.450 59.729 20.873 1.00 26.89 181 LYS B CA 1
ATOM 3043 C C . LYS B 1 184 ? 61.862 59.355 20.424 1.00 27.42 181 LYS B C 1
ATOM 3044 O O . LYS B 1 184 ? 62.758 60.207 20.424 1.00 29.31 181 LYS B O 1
ATOM 3050 N N . ILE B 1 185 ? 62.046 58.095 20.027 1.00 25.45 182 ILE B N 1
ATOM 3051 C CA . ILE B 1 185 ? 63.361 57.640 19.560 1.00 26.08 182 ILE B CA 1
ATOM 3052 C C . ILE B 1 185 ? 63.745 58.355 18.264 1.00 25.60 182 ILE B C 1
ATOM 3053 O O . ILE B 1 185 ? 64.859 58.856 18.127 1.00 26.15 182 ILE B O 1
ATOM 3058 N N . PHE B 1 186 ? 62.839 58.391 17.297 1.00 23.82 183 PHE B N 1
ATOM 3059 C CA . PHE B 1 186 ? 63.091 59.133 16.063 1.00 24.55 183 PHE B CA 1
ATOM 3060 C C . PHE B 1 186 ? 63.367 60.612 16.303 1.00 27.94 183 PHE B C 1
ATOM 3061 O O . PHE B 1 186 ? 64.207 61.216 15.622 1.00 30.54 183 PHE B O 1
ATOM 3069 N N . THR B 1 187 ? 62.669 61.205 17.268 1.00 28.96 184 THR B N 1
ATOM 3070 C CA . THR B 1 187 ? 62.891 62.614 17.564 1.00 32.63 184 THR B CA 1
ATOM 3071 C C . THR B 1 187 ? 64.303 62.856 18.081 1.00 33.83 184 THR B C 1
ATOM 3072 O O . THR B 1 187 ? 64.987 63.782 17.643 1.00 34.83 184 THR B O 1
ATOM 3076 N N . GLU B 1 188 ? 64.746 62.010 18.996 1.00 34.46 185 GLU B N 1
ATOM 3077 C CA . GLU B 1 188 ? 66.123 62.082 19.515 1.00 37.24 185 GLU B CA 1
ATOM 3078 C C . GLU B 1 188 ? 67.171 61.936 18.413 1.00 37.21 185 GLU B C 1
ATOM 3079 O O . GLU B 1 188 ? 68.156 62.682 18.362 1.00 37.85 185 GLU B O 1
ATOM 3085 N N . VAL B 1 189 ? 66.957 60.967 17.528 1.00 35.76 186 VAL B N 1
ATOM 3086 C CA . VAL B 1 189 ? 67.867 60.746 16.419 1.00 37.85 186 VAL B CA 1
ATOM 3087 C C . VAL B 1 189 ? 67.949 61.978 15.523 1.00 39.04 186 VAL B C 1
ATOM 3088 O O . VAL B 1 189 ? 69.052 62.436 15.161 1.00 39.46 186 VAL B O 1
ATOM 3092 N N . ARG B 1 190 ? 66.792 62.538 15.202 1.00 40.98 187 ARG B N 1
ATOM 3093 C CA . ARG B 1 190 ? 66.731 63.732 14.381 1.00 44.73 187 ARG B CA 1
ATOM 3094 C C . ARG B 1 190 ? 67.482 64.887 15.042 1.00 45.97 187 ARG B C 1
ATOM 3095 O O . ARG B 1 190 ? 68.138 65.679 14.357 1.00 47.70 187 ARG B O 1
ATOM 3103 N N . ARG B 1 191 ? 67.413 64.957 16.369 1.00 45.38 188 ARG B N 1
ATOM 3104 C CA . ARG B 1 191 ? 68.011 66.073 17.112 1.00 46.70 188 ARG B CA 1
ATOM 3105 C C . ARG B 1 191 ? 69.485 65.887 17.493 1.00 46.80 188 ARG B C 1
ATOM 3106 O O . ARG B 1 191 ? 70.088 66.794 18.064 1.00 46.30 188 ARG B O 1
ATOM 3114 N N . ALA B 1 192 ? 70.064 64.732 17.180 1.00 45.02 189 ALA B N 1
ATOM 3115 C CA . ALA B 1 192 ? 71.435 64.428 17.616 1.00 46.02 189 ALA B CA 1
ATOM 3116 C C . ALA B 1 192 ? 72.450 65.489 17.192 1.00 47.48 189 ALA B C 1
ATOM 3117 O O . ALA B 1 192 ? 72.395 65.936 16.047 1.00 47.55 189 ALA B O 1
#

CATH classification: 1.25.40.20

Secondary structure (DSSP, 8-state):
-GGGGSSHHHHHHTHHHHHT---TT---HHHHHHHHT-GGGHHHHHHHH--TT---TTS--HHHHHHHTT-HHHHHHHHHHT--TT---TTS--HHHHHHHHT-HHHHHHHHHTT--SS---TT---HHHHHHHHT-HHHHHHHHHTT--TT-B-TTS-BHHHHHHHTT-HHHHHHHHHHHH-/--TTTSSSHHHHHHTHHHHHH---TT---HHHHHHHHT-HHHHHHHHHHH--TT---TTS--HHHHHHHTT-HHHHHHHHHTT--TT---TTS--HHHHHHHHT-HHHHHHHHTTT--SS---TT---HHHHHHHHT-HHHHHHHHHTT--TT---TTS--HHHHHHHHT-HHHHHHHHHHHH-

Organism: Thermoplasma volcanium (strain ATCC 51530 / DSM 4299 / JCM 9571 / NBRC 15438 / GSS1) (NCBI:txid273116)

Radius of gyration: 22.7 Å; Cα contacts (8 Å, |Δi|>4): 632; chains: 2; bounding box: 51×71×27 Å

B-factor: mean 29.12, std 13.07, range [11.82, 87.7]

Nearest PDB structures (foldseek):
  2rfm-assembly2_B  TM=1.002E+00  e=3.766E-28  Thermoplasma volcanium
  4ydw-assembly1_A  TM=9.534E-01  e=5.469E-12  synthetic construct
  8p9c-assembly1_C  TM=9.300E-01  e=6.375E-12  Lama glama
  2xee-assembly2_B  TM=9.374E-01  e=1.684E-11  synthetic construct
  5y4e-assembly2_B  TM=6.711E-01  e=4.006E-10  Homo sapiens

InterPro domains:
  IPR002110 Ankyrin repeat [PF12796] (22-95)
  IPR002110 Ankyrin repeat [PF12796] (96-161)
  IPR002110 Ankyrin repeat [PS50088] (64-96)
  IPR002110 Ankyrin repeat [PS50088] (97-129)
  IPR002110 Ankyrin repeat [PS50088] (130-162)
  IPR002110 Ankyrin repeat [SM00248] (31-60)
  IPR002110 Ankyrin repeat [SM00248] (64-93)
  IPR002110 Ankyrin repeat [SM00248] (97-126)
  IPR002110 Ankyrin repeat [SM00248] (130-159)
  IPR036770 Ankyrin repeat-containing domain superfamily [G3DSA:1.25.40.20] (1-189)
  IPR036770 Ankyrin repeat-containing domain superfamily [SSF48403] (20-183)

Solvent-accessible surface area: 16659 Å² total; per-residue (Å²): 58,66,114,60,0,93,53,95,144,8,1,77,115,33,47,121,94,0,111,120,50,92,31,69,2,62,8,5,5,6,1,7,0,0,7,56,27,28,78,99,0,0,42,71,1,14,96,52,20,90,62,19,74,45,80,3,73,73,0,2,1,1,0,0,11,0,0,46,31,74,86,38,19,2,0,77,65,0,30,101,68,52,8,74,13,36,8,75,12,128,42,8,50,3,0,2,1,35,0,0,23,68,32,52,56,120,1,1,73,23,0,18,142,82,46,7,62,25,74,28,99,13,141,98,18,25,6,0,1,1,4,0,0,23,80,28,72,25,121,7,0,94,75,0,24,109,81,55,10,74,97,71,8,142,12,110,37,39,17,24,1,18,36,0,0,125,14,32,23,70,119,106,2,31,100,22,7,41,93,63,162,188,134,154,4,73,116,44,0,107,57,79,143,8,0,83,125,33,48,110,67,1,112,114,44,87,29,70,3,63,7,6,7,7,1,11,0,0,6,45,28,41,66,128,2,0,62,62,1,15,118,52,19,92,70,29,78,45,79,4,77,74,0,3,1,1,0,0,12,0,0,47,33,66,82,52,24,2,0,102,58,0,25,93,77,54,10,72,14,35,9,78,13,138,32,12,39,3,0,1,0,34,0,1,24,70,34,52,57,118,0,1,64,32,0,19,126,85,47,8,65,20,73,24,109,9,134,71,18,29,4,0,1,0,2,0,0,26,75,29,75,22,119,8,0,102,61,0,26,118,86,51,11,68,78,71,6,144,12,156,51,35,23,24,1,22,31,0,0,131,13,34,25,71,124,96,1,32,111,23,2,36,105,65,175,189,142